Protein AF-A0A8J7CCQ6-F1 (afdb_monomer)

Mean predicted aligned error: 15.35 Å

Structure (mmCIF, N/CA/C/O backbone):
data_AF-A0A8J7CCQ6-F1
#
_entry.id   AF-A0A8J7CCQ6-F1
#
loop_
_atom_site.group_PDB
_atom_site.id
_atom_site.type_symbol
_atom_site.label_atom_id
_atom_site.label_alt_id
_atom_site.label_comp_id
_atom_site.label_asym_id
_atom_site.label_entity_id
_atom_site.label_seq_id
_atom_site.pdbx_PDB_ins_code
_atom_site.Cartn_x
_atom_site.Cartn_y
_atom_site.Cartn_z
_atom_site.occupancy
_atom_site.B_iso_or_equiv
_atom_site.auth_seq_id
_atom_site.auth_comp_id
_atom_site.auth_asym_id
_atom_site.auth_atom_id
_atom_site.pdbx_PDB_model_num
ATOM 1 N N . MET A 1 1 ? 40.800 44.921 14.393 1.00 85.38 1 MET A N 1
ATOM 2 C CA . MET A 1 1 ? 41.032 43.623 13.726 1.00 85.38 1 MET A CA 1
ATOM 3 C C . MET A 1 1 ? 42.215 43.777 12.781 1.00 85.38 1 MET A C 1
ATOM 5 O O . MET A 1 1 ? 42.209 44.718 11.996 1.00 85.38 1 MET A O 1
ATOM 9 N N . THR A 1 2 ? 43.261 42.955 12.894 1.00 93.56 2 THR A N 1
ATOM 10 C CA . THR A 1 2 ? 44.412 43.043 11.975 1.00 93.56 2 THR A CA 1
ATOM 11 C C . THR A 1 2 ? 44.046 42.435 10.612 1.00 93.56 2 THR A C 1
ATOM 13 O O . THR A 1 2 ? 43.260 41.484 10.579 1.00 93.56 2 THR A O 1
ATOM 16 N N . PRO A 1 3 ? 44.611 42.915 9.487 1.00 92.75 3 PRO A N 1
ATOM 17 C CA . PRO A 1 3 ? 44.354 42.335 8.164 1.00 92.75 3 PRO A CA 1
ATOM 18 C C . PRO A 1 3 ? 44.618 40.823 8.106 1.00 92.75 3 PRO A C 1
ATOM 20 O O . PRO A 1 3 ? 43.836 40.075 7.528 1.00 92.75 3 PRO A O 1
ATOM 23 N N . GLY A 1 4 ? 45.667 40.351 8.792 1.00 94.50 4 GLY A N 1
ATOM 24 C CA . GLY A 1 4 ? 45.970 38.921 8.893 1.00 94.50 4 GLY A CA 1
ATOM 25 C C . GLY A 1 4 ? 44.866 38.110 9.580 1.00 94.50 4 GLY A C 1
ATOM 26 O O . GLY A 1 4 ? 44.552 37.012 9.135 1.00 94.50 4 GLY A O 1
ATOM 27 N N . TRP A 1 5 ? 44.218 38.657 10.614 1.00 94.62 5 TRP A N 1
ATOM 28 C CA . TRP A 1 5 ? 43.118 37.966 11.295 1.00 94.62 5 TRP A CA 1
ATOM 29 C C . TRP A 1 5 ? 41.869 37.843 10.422 1.00 94.62 5 TRP A C 1
ATOM 31 O O . TRP A 1 5 ? 41.187 36.822 10.472 1.00 94.62 5 TRP A O 1
ATOM 41 N N . VAL A 1 6 ? 41.588 38.854 9.592 1.00 93.38 6 VAL A N 1
ATOM 42 C CA . VAL A 1 6 ? 40.484 38.809 8.618 1.00 93.38 6 VAL A CA 1
ATOM 43 C C . VAL A 1 6 ? 40.693 37.626 7.672 1.00 93.38 6 VAL A C 1
ATOM 45 O O . VAL A 1 6 ? 39.807 36.790 7.525 1.00 93.38 6 VAL A O 1
ATOM 48 N N . ILE A 1 7 ? 41.893 37.514 7.094 1.00 95.12 7 ILE A N 1
ATOM 49 C CA . ILE A 1 7 ? 42.244 36.441 6.155 1.00 95.12 7 ILE A CA 1
ATOM 50 C C . ILE A 1 7 ? 42.104 35.068 6.822 1.00 95.12 7 ILE A C 1
ATOM 52 O O . ILE A 1 7 ? 41.474 34.175 6.258 1.00 95.12 7 ILE A O 1
ATOM 56 N N . VAL A 1 8 ? 42.631 34.912 8.041 1.00 95.56 8 VAL A N 1
ATOM 57 C CA . VAL A 1 8 ? 42.499 33.666 8.813 1.00 95.56 8 VAL A CA 1
ATOM 58 C C . VAL A 1 8 ? 41.030 33.328 9.064 1.00 95.56 8 VAL A C 1
ATOM 60 O O . VAL A 1 8 ? 40.625 32.191 8.843 1.00 95.56 8 VAL A O 1
ATOM 63 N N . SER A 1 9 ? 40.218 34.307 9.464 1.00 95.00 9 SER A N 1
ATOM 64 C CA . SER A 1 9 ? 38.805 34.088 9.791 1.00 95.00 9 SER A CA 1
ATOM 65 C C . SER A 1 9 ? 37.988 33.636 8.581 1.00 95.00 9 SER A C 1
ATOM 67 O O . SER A 1 9 ? 37.096 32.814 8.745 1.00 95.00 9 SER A O 1
ATOM 69 N N . PHE A 1 10 ? 38.306 34.117 7.374 1.00 96.00 10 PHE A N 1
ATOM 70 C CA . PHE A 1 10 ? 37.608 33.718 6.149 1.00 96.00 10 PHE A CA 1
ATOM 71 C C . PHE A 1 10 ? 38.115 32.399 5.557 1.00 96.00 10 PHE A C 1
ATOM 73 O O . PHE A 1 10 ? 37.302 31.585 5.122 1.00 96.00 10 PHE A O 1
ATOM 80 N N . LEU A 1 11 ? 39.432 32.169 5.526 1.00 96.56 11 LEU A N 1
ATOM 81 C CA . LEU A 1 11 ? 40.013 31.033 4.797 1.00 96.56 11 LEU A CA 1
ATOM 82 C C . LEU A 1 11 ? 40.148 29.760 5.636 1.00 96.56 11 LEU A C 1
ATOM 84 O O . LEU A 1 11 ? 40.043 28.662 5.088 1.00 96.56 11 LEU A O 1
ATOM 88 N N . LEU A 1 12 ? 40.374 29.877 6.947 1.00 96.69 12 LEU A N 1
ATOM 89 C CA . LEU A 1 12 ? 40.661 28.715 7.789 1.00 96.69 12 LEU A CA 1
ATOM 90 C C . LEU A 1 12 ? 39.464 27.748 7.910 1.00 96.69 12 LEU A C 1
ATOM 92 O O . LEU A 1 12 ? 39.678 26.550 7.706 1.00 96.69 12 LEU A O 1
ATOM 96 N N . PRO A 1 13 ? 38.216 28.198 8.175 1.00 97.19 13 PRO A N 1
ATOM 97 C CA . PRO A 1 13 ? 37.077 27.285 8.299 1.00 97.19 13 PRO A CA 1
ATOM 98 C C . PRO A 1 13 ? 36.747 26.454 7.039 1.00 97.19 13 PRO A C 1
ATOM 100 O O . PRO A 1 13 ? 36.628 25.232 7.170 1.00 97.19 13 PRO A O 1
ATOM 103 N N . PRO A 1 14 ? 36.641 27.026 5.817 1.00 96.31 14 PRO A N 1
ATOM 104 C CA . PRO A 1 14 ? 36.354 26.226 4.624 1.00 96.31 14 PRO A CA 1
ATOM 105 C C . PRO A 1 14 ? 37.505 25.275 4.274 1.00 96.31 14 PRO A C 1
ATOM 107 O O . PRO A 1 14 ? 37.253 24.126 3.913 1.00 96.31 14 PRO A O 1
ATOM 110 N N . LEU A 1 15 ? 38.764 25.704 4.440 1.00 97.62 15 LEU A N 1
ATOM 111 C CA . LEU A 1 15 ? 39.923 24.841 4.199 1.00 97.62 15 LEU A CA 1
ATOM 112 C C . LEU A 1 15 ? 39.925 23.631 5.144 1.00 97.62 15 LEU A C 1
ATOM 114 O O . LEU A 1 15 ? 40.143 22.501 4.705 1.00 97.62 15 LEU A O 1
ATOM 118 N N . ALA A 1 16 ? 39.632 23.848 6.429 1.00 96.94 16 ALA A N 1
ATOM 119 C CA . ALA A 1 16 ? 39.533 22.771 7.408 1.00 96.94 16 ALA A CA 1
ATOM 120 C C . ALA A 1 16 ? 38.402 21.786 7.079 1.00 96.94 16 ALA A C 1
ATOM 122 O O . ALA A 1 16 ? 38.600 20.580 7.214 1.00 96.94 16 ALA A O 1
ATOM 123 N N . ALA A 1 17 ? 37.251 22.266 6.597 1.00 96.75 17 ALA A N 1
ATOM 124 C CA . ALA A 1 17 ? 36.154 21.399 6.168 1.00 96.75 17 ALA A CA 1
ATOM 125 C C . ALA A 1 17 ? 36.530 20.525 4.959 1.00 96.75 17 ALA A C 1
ATOM 127 O O . ALA A 1 17 ? 36.260 19.323 4.967 1.00 96.75 17 ALA A O 1
ATOM 128 N N . VAL A 1 18 ? 37.221 21.083 3.960 1.00 97.00 18 VAL A N 1
ATOM 129 C CA . VAL A 1 18 ? 37.699 20.329 2.784 1.00 97.00 18 VAL A CA 1
ATOM 130 C C . VAL A 1 18 ? 38.749 19.284 3.174 1.00 97.00 18 VAL A C 1
ATOM 132 O O . VAL A 1 18 ? 38.681 18.132 2.735 1.00 97.00 18 VAL A O 1
ATOM 135 N N . LEU A 1 19 ? 39.705 19.645 4.034 1.00 97.06 19 LEU A N 1
ATOM 136 C CA . LEU A 1 19 ? 40.715 18.707 4.535 1.00 97.06 19 LEU A CA 1
ATOM 137 C C . LEU A 1 19 ? 40.084 17.587 5.372 1.00 97.06 19 LEU A C 1
ATOM 139 O O . LEU A 1 19 ? 40.447 16.422 5.226 1.00 97.06 19 LEU A O 1
ATOM 143 N N . ALA A 1 20 ? 39.097 17.910 6.206 1.00 96.31 20 ALA A N 1
ATOM 144 C CA . ALA A 1 20 ? 38.361 16.929 6.993 1.00 96.31 20 ALA A CA 1
ATOM 145 C C . ALA A 1 20 ? 37.553 15.961 6.107 1.00 96.31 20 ALA A C 1
ATOM 147 O O . ALA A 1 20 ? 37.607 14.745 6.309 1.00 96.31 20 ALA A O 1
ATOM 148 N N . ALA A 1 21 ? 36.864 16.479 5.085 1.00 96.12 21 ALA A N 1
ATOM 149 C CA . ALA A 1 21 ? 36.123 15.668 4.121 1.00 96.12 21 ALA A CA 1
ATOM 150 C C . ALA A 1 21 ? 37.032 14.733 3.309 1.00 96.12 21 ALA A C 1
ATOM 152 O O . ALA A 1 21 ? 36.653 13.598 3.041 1.00 96.12 21 ALA A O 1
ATOM 153 N N . SER A 1 22 ? 38.223 15.188 2.920 1.00 95.25 22 SER A N 1
ATOM 154 C CA . SER A 1 22 ? 39.138 14.406 2.076 1.00 95.25 22 SER A CA 1
ATOM 155 C C . SER A 1 22 ? 39.975 13.397 2.864 1.00 95.25 22 SER A C 1
ATOM 157 O O . SER A 1 22 ? 40.145 12.263 2.424 1.00 95.25 22 SER A O 1
ATOM 159 N N . LEU A 1 23 ? 40.487 13.775 4.040 1.00 96.50 23 LEU A N 1
ATOM 160 C CA . LEU A 1 23 ? 41.447 12.956 4.787 1.00 96.50 23 LEU A CA 1
ATOM 161 C C . LEU A 1 23 ? 40.802 12.067 5.852 1.00 96.50 23 LEU A C 1
ATOM 163 O O . LEU A 1 23 ? 41.320 10.981 6.133 1.00 96.50 23 LEU A O 1
ATOM 167 N N . LEU A 1 24 ? 39.720 12.535 6.484 1.00 94.44 24 LEU A N 1
ATOM 168 C CA . LEU A 1 24 ? 39.110 11.848 7.624 1.00 94.44 24 LEU A CA 1
ATOM 169 C C . LEU A 1 24 ? 37.879 11.047 7.222 1.00 94.44 24 LEU A C 1
ATOM 171 O O . LEU A 1 24 ? 37.770 9.908 7.661 1.00 94.44 24 LEU A O 1
ATOM 175 N N . ARG A 1 25 ? 37.003 11.576 6.358 1.00 93.81 25 ARG A N 1
ATOM 176 C CA . ARG A 1 25 ? 35.773 10.877 5.935 1.00 93.81 25 ARG A CA 1
ATOM 177 C C . ARG A 1 25 ? 36.011 9.434 5.455 1.00 93.81 25 ARG A C 1
ATOM 179 O O . ARG A 1 25 ? 35.290 8.559 5.924 1.00 93.81 25 ARG A O 1
ATOM 186 N N . PRO A 1 26 ? 37.033 9.124 4.627 1.00 94.06 26 PRO A N 1
ATOM 187 C CA . PRO A 1 26 ? 37.271 7.748 4.177 1.00 94.06 26 PRO A CA 1
ATOM 188 C C . PRO A 1 26 ? 37.703 6.793 5.301 1.00 94.06 26 PRO A C 1
ATOM 190 O O . PRO A 1 26 ? 37.651 5.579 5.138 1.00 94.06 26 PRO A O 1
ATOM 193 N N . LYS A 1 27 ? 38.169 7.330 6.436 1.00 94.81 27 LYS A N 1
ATOM 194 C CA . LYS A 1 27 ? 38.744 6.563 7.549 1.00 94.81 27 LYS A CA 1
ATOM 195 C C . LYS A 1 27 ? 37.754 6.282 8.679 1.00 94.81 27 LYS A C 1
ATOM 197 O O . LYS A 1 27 ? 38.169 5.693 9.672 1.00 94.81 27 LYS A O 1
ATOM 202 N N . ASN A 1 28 ? 36.490 6.705 8.556 1.00 92.75 28 ASN A N 1
ATOM 203 C CA . ASN A 1 28 ? 35.452 6.535 9.583 1.00 92.75 28 ASN A CA 1
ATOM 204 C C . ASN A 1 28 ? 35.950 6.936 10.991 1.00 92.75 28 ASN A C 1
ATOM 206 O O . ASN A 1 28 ? 36.118 6.084 11.869 1.00 92.75 28 ASN A O 1
ATOM 210 N N . PRO A 1 29 ? 36.258 8.228 11.208 1.00 94.06 29 PRO A N 1
ATOM 211 C CA . PRO A 1 29 ? 36.897 8.691 12.430 1.00 94.06 29 PRO A CA 1
ATOM 212 C C . PRO A 1 29 ? 35.992 8.451 13.640 1.00 94.06 29 PRO A C 1
ATOM 214 O O . PRO A 1 29 ? 34.764 8.499 13.552 1.00 94.06 29 PRO A O 1
ATOM 217 N N . ARG A 1 30 ? 36.614 8.212 14.799 1.00 96.19 30 ARG A N 1
ATOM 218 C CA . ARG A 1 30 ? 35.872 7.969 16.039 1.00 96.19 30 ARG A CA 1
ATOM 219 C C . ARG A 1 30 ? 34.991 9.179 16.409 1.00 96.19 30 ARG A C 1
ATOM 221 O O . ARG A 1 30 ? 35.401 10.317 16.159 1.00 96.19 30 ARG A O 1
ATOM 228 N N . PRO A 1 31 ? 33.826 8.967 17.049 1.00 95.56 31 PRO A N 1
ATOM 229 C CA . PRO A 1 31 ? 32.922 10.031 17.493 1.00 95.56 31 PRO A CA 1
ATOM 230 C C . PRO A 1 31 ? 33.593 11.188 18.239 1.00 95.56 31 PRO A C 1
ATOM 232 O O . PRO A 1 31 ? 33.257 12.347 18.016 1.00 95.56 31 PRO A O 1
ATOM 235 N N . GLU A 1 32 ? 34.569 10.893 19.096 1.00 96.69 32 GLU A N 1
ATOM 236 C CA . GLU A 1 32 ? 35.291 11.891 19.887 1.00 96.69 32 GLU A CA 1
ATOM 237 C C . GLU A 1 32 ? 36.103 12.834 18.992 1.00 96.69 32 GLU A C 1
ATOM 239 O O . GLU A 1 32 ? 36.178 14.031 19.258 1.00 96.69 32 GLU A O 1
ATOM 244 N N . ILE A 1 33 ? 36.660 12.304 17.898 1.00 95.56 33 ILE A N 1
ATOM 245 C CA . ILE A 1 33 ? 37.414 13.077 16.908 1.00 95.56 33 ILE A CA 1
ATOM 246 C C . ILE A 1 33 ? 36.464 13.998 16.144 1.00 95.56 33 ILE A C 1
ATOM 248 O O . ILE A 1 33 ? 36.780 15.168 15.957 1.00 95.56 33 ILE A O 1
ATOM 252 N N . LEU A 1 34 ? 35.287 13.502 15.750 1.00 96.38 34 LEU A N 1
ATOM 253 C CA . LEU A 1 34 ? 34.269 14.307 15.066 1.00 96.38 34 LEU A CA 1
ATOM 254 C C . LEU A 1 34 ? 33.792 15.477 15.937 1.00 96.38 34 LEU A C 1
ATOM 256 O O . LEU A 1 34 ? 33.716 16.609 15.460 1.00 96.38 34 LEU A O 1
ATOM 260 N N . ILE A 1 35 ? 33.524 15.215 17.220 1.00 96.19 35 ILE A N 1
ATOM 261 C CA . ILE A 1 35 ? 33.086 16.230 18.187 1.00 96.19 35 ILE A CA 1
ATOM 262 C C . ILE A 1 35 ? 34.193 17.255 18.438 1.00 96.19 35 ILE A C 1
ATOM 264 O O . ILE A 1 35 ? 33.936 18.454 18.361 1.00 96.19 35 ILE A O 1
ATOM 268 N N . ALA A 1 36 ? 35.423 16.803 18.701 1.00 96.75 36 ALA A N 1
ATOM 269 C CA . ALA A 1 36 ? 36.554 17.695 18.942 1.00 96.75 36 ALA A CA 1
ATOM 270 C C . ALA A 1 36 ? 36.855 18.571 17.717 1.00 96.75 36 ALA A C 1
ATOM 272 O O . ALA A 1 36 ? 37.066 19.775 17.850 1.00 96.75 36 ALA A O 1
ATOM 273 N N . LEU A 1 37 ? 36.809 17.987 16.516 1.00 96.31 37 LEU A N 1
ATOM 274 C CA . LEU A 1 37 ? 37.046 18.707 15.270 1.00 96.31 37 LEU A CA 1
ATOM 275 C C . LEU A 1 37 ? 35.980 19.782 15.028 1.00 96.31 37 LEU A C 1
ATOM 277 O O . LEU A 1 37 ? 36.327 20.913 14.693 1.00 96.31 37 LEU A O 1
ATOM 281 N N . ASN A 1 38 ? 34.701 19.463 15.254 1.00 97.06 38 ASN A N 1
ATOM 282 C CA . ASN A 1 38 ? 33.618 20.437 15.100 1.00 97.06 38 ASN A CA 1
ATOM 283 C C . ASN A 1 38 ? 33.578 21.488 16.214 1.00 97.06 38 ASN A C 1
ATOM 285 O O . ASN A 1 38 ? 33.042 22.570 16.000 1.00 97.06 38 ASN A O 1
ATOM 289 N N . ALA A 1 39 ? 34.117 21.183 17.397 1.00 96.06 39 ALA A N 1
ATOM 290 C CA . ALA A 1 39 ? 34.284 22.165 18.459 1.00 96.06 39 ALA A CA 1
ATOM 291 C C . ALA A 1 39 ? 35.378 23.179 18.102 1.00 96.06 39 ALA A C 1
ATOM 293 O O . ALA A 1 39 ? 35.222 24.364 18.351 1.00 96.06 39 ALA A O 1
ATOM 294 N N . ILE A 1 40 ? 36.482 22.750 17.489 1.00 95.75 40 ILE A N 1
ATOM 295 C CA . ILE A 1 40 ? 37.559 23.673 17.104 1.00 95.75 40 ILE A CA 1
ATOM 296 C C . ILE A 1 40 ? 37.146 24.523 15.898 1.00 95.75 40 ILE A C 1
ATOM 298 O O . ILE A 1 40 ? 37.358 25.732 15.903 1.00 95.75 40 ILE A O 1
ATOM 302 N N . LEU A 1 41 ? 36.565 23.897 14.873 1.00 96.31 41 LEU A N 1
ATOM 303 C CA . LEU A 1 41 ? 36.102 24.560 13.656 1.00 96.31 41 LEU A CA 1
ATOM 304 C C . LEU A 1 41 ? 34.756 23.950 13.235 1.00 96.31 41 LEU A C 1
ATOM 306 O O . LEU A 1 41 ? 34.734 22.919 12.551 1.00 96.31 41 LEU A O 1
ATOM 310 N N . PRO A 1 42 ? 33.629 24.564 13.638 1.00 95.00 42 PRO A N 1
ATOM 311 C CA . PRO A 1 42 ? 32.303 24.163 13.189 1.00 95.00 42 PRO A CA 1
ATOM 312 C C . PRO A 1 42 ? 32.249 24.025 11.660 1.00 95.00 42 PRO A C 1
ATOM 314 O O . PRO A 1 42 ? 32.788 24.848 10.923 1.00 95.00 42 PRO A O 1
ATOM 317 N N . GLY A 1 43 ? 31.654 22.931 11.184 1.00 93.44 43 GLY A N 1
ATOM 318 C CA . GLY A 1 43 ? 31.647 22.539 9.772 1.00 93.44 43 GLY A CA 1
ATOM 319 C C . GLY A 1 43 ? 32.696 21.476 9.430 1.00 93.44 43 GLY A C 1
ATOM 320 O O . GLY A 1 43 ? 32.404 20.583 8.638 1.00 93.44 43 GLY A O 1
ATOM 321 N N . ALA A 1 44 ? 33.870 21.472 10.073 1.00 96.62 44 ALA A N 1
ATOM 322 C CA . ALA A 1 44 ? 34.908 20.476 9.789 1.00 96.62 44 ALA A CA 1
ATOM 323 C C . ALA A 1 44 ? 34.555 19.076 10.319 1.00 96.62 44 ALA A C 1
ATOM 325 O O . ALA A 1 44 ? 34.737 18.081 9.616 1.00 96.62 44 ALA A O 1
ATOM 326 N N . GLY A 1 45 ? 33.987 18.980 11.525 1.00 94.75 45 GLY A N 1
ATOM 327 C CA . GLY A 1 45 ? 33.506 17.698 12.051 1.00 94.75 45 GLY A CA 1
ATOM 328 C C . GLY A 1 45 ? 32.289 17.169 11.292 1.00 94.75 45 GLY A C 1
ATOM 329 O O . GLY A 1 45 ? 32.211 15.971 11.032 1.00 94.75 45 GLY A O 1
ATOM 330 N N . LEU A 1 46 ? 31.385 18.052 10.851 1.00 95.31 46 LEU A N 1
ATOM 331 C CA . LEU A 1 46 ? 30.253 17.675 9.991 1.00 95.31 46 LEU A CA 1
ATOM 332 C C . LEU A 1 46 ? 30.731 17.151 8.626 1.00 95.31 46 LEU A C 1
ATOM 334 O O . LEU A 1 46 ? 30.227 16.140 8.135 1.00 95.31 46 LEU A O 1
ATOM 338 N N . ALA A 1 47 ? 31.756 17.782 8.048 1.00 95.88 47 ALA A N 1
ATOM 339 C CA . ALA A 1 47 ? 32.366 17.345 6.798 1.00 95.88 47 ALA A CA 1
ATOM 340 C C . ALA A 1 47 ? 33.053 15.974 6.928 1.00 95.88 47 ALA A C 1
ATOM 342 O O . ALA A 1 47 ? 32.849 15.096 6.086 1.00 95.88 47 ALA A O 1
ATOM 343 N N . ALA A 1 48 ? 33.799 15.748 8.015 1.00 95.94 48 ALA A N 1
ATOM 344 C CA . ALA A 1 48 ? 34.385 14.441 8.323 1.00 95.94 48 ALA A CA 1
ATOM 345 C C . ALA A 1 48 ? 33.323 13.351 8.559 1.00 95.94 48 ALA A C 1
ATOM 347 O O . ALA A 1 48 ? 33.559 12.193 8.225 1.00 95.94 48 ALA A O 1
ATOM 348 N N . ALA A 1 49 ? 32.155 13.713 9.097 1.00 94.44 49 ALA A N 1
ATOM 349 C CA . ALA A 1 49 ? 31.027 12.806 9.310 1.00 94.44 49 ALA A CA 1
ATOM 350 C C . ALA A 1 49 ? 30.185 12.550 8.041 1.00 94.44 49 ALA A C 1
ATOM 352 O O . ALA A 1 49 ? 29.217 11.795 8.097 1.00 94.44 49 ALA A O 1
ATOM 353 N N . GLY A 1 50 ? 30.521 13.173 6.903 1.00 94.38 50 GLY A N 1
ATOM 354 C CA . GLY A 1 50 ? 29.808 12.986 5.637 1.00 94.38 50 GLY A CA 1
ATOM 355 C C . GLY A 1 50 ? 28.394 13.571 5.613 1.00 94.38 50 GLY A C 1
ATOM 356 O O . GLY A 1 50 ? 27.529 13.026 4.931 1.00 94.38 50 GLY A O 1
ATOM 357 N N . ARG A 1 51 ? 28.155 14.651 6.366 1.00 95.69 51 ARG A N 1
ATOM 358 C CA . ARG A 1 51 ? 26.855 15.335 6.432 1.00 95.69 51 ARG A CA 1
ATOM 359 C C . ARG A 1 51 ? 26.499 16.057 5.118 1.00 95.69 51 ARG A C 1
ATOM 361 O O . ARG A 1 51 ? 27.392 16.299 4.302 1.00 95.69 51 ARG A O 1
ATOM 368 N N . PRO A 1 52 ? 25.217 16.412 4.902 1.00 95.94 52 PRO A N 1
ATOM 369 C CA . PRO A 1 52 ? 24.792 17.186 3.737 1.00 95.94 52 PRO A CA 1
ATOM 370 C C . PRO A 1 52 ? 25.564 18.501 3.585 1.00 95.94 52 PRO A C 1
ATOM 372 O O . PRO A 1 52 ? 25.901 19.158 4.573 1.00 95.94 52 PRO A O 1
ATOM 375 N N . THR A 1 53 ? 25.795 18.926 2.340 1.00 93.94 53 THR A N 1
ATOM 376 C CA . THR A 1 53 ? 26.572 20.135 2.015 1.00 93.94 53 THR A CA 1
ATOM 377 C C . THR A 1 53 ? 26.043 21.381 2.726 1.00 93.94 53 THR A C 1
ATOM 379 O O . THR A 1 53 ? 26.836 22.191 3.200 1.00 93.94 53 THR A O 1
ATOM 382 N N . ILE A 1 54 ? 24.720 21.519 2.862 1.00 93.94 54 ILE A N 1
ATOM 383 C CA . ILE A 1 54 ? 24.104 22.675 3.524 1.00 93.94 54 ILE A CA 1
ATOM 384 C C . ILE A 1 54 ? 24.473 22.769 5.012 1.00 93.94 54 ILE A C 1
ATOM 386 O O . ILE A 1 54 ? 24.821 23.849 5.485 1.00 93.94 54 ILE A O 1
ATOM 390 N N . GLU A 1 55 ? 24.498 21.647 5.739 1.00 92.94 55 GLU A N 1
ATOM 391 C CA . GLU A 1 55 ? 24.901 21.615 7.153 1.00 92.94 55 GLU A CA 1
ATOM 392 C C . GLU A 1 55 ? 26.380 21.985 7.317 1.00 92.94 55 GLU A C 1
ATOM 394 O O . GLU A 1 55 ? 26.744 22.744 8.217 1.00 92.94 55 GLU A O 1
ATOM 399 N N . ILE A 1 56 ? 27.232 21.492 6.412 1.00 96.31 56 ILE A N 1
ATOM 400 C CA . ILE A 1 56 ? 28.662 21.817 6.397 1.00 96.31 56 ILE A CA 1
ATOM 401 C C . ILE A 1 56 ? 28.856 23.321 6.174 1.00 96.31 56 ILE A C 1
ATOM 403 O O . ILE A 1 56 ? 29.605 23.955 6.918 1.00 96.31 56 ILE A O 1
ATOM 407 N N . VAL A 1 57 ? 28.161 23.901 5.189 1.00 95.56 57 VAL A N 1
ATOM 408 C CA . VAL A 1 57 ? 28.235 25.336 4.872 1.00 95.56 57 VAL A CA 1
ATOM 409 C C . VAL A 1 57 ? 27.768 26.183 6.054 1.00 95.56 57 VAL A C 1
ATOM 411 O O . VAL A 1 57 ? 28.454 27.138 6.412 1.00 95.56 57 VAL A O 1
ATOM 414 N N . MET A 1 58 ? 26.664 25.820 6.714 1.00 96.06 58 MET A N 1
ATOM 415 C CA . MET A 1 58 ? 26.201 26.538 7.907 1.00 96.06 58 MET A CA 1
ATOM 416 C C . MET A 1 58 ? 27.225 26.487 9.046 1.00 96.06 58 MET A C 1
ATOM 418 O O . MET A 1 58 ? 27.490 27.513 9.672 1.00 96.06 58 MET A O 1
ATOM 422 N N . GLY A 1 59 ? 27.845 25.326 9.284 1.00 95.44 59 GLY A N 1
ATOM 423 C CA . GLY A 1 59 ? 28.932 25.197 10.255 1.00 95.44 59 GLY A CA 1
ATOM 424 C C . GLY A 1 59 ? 30.117 26.11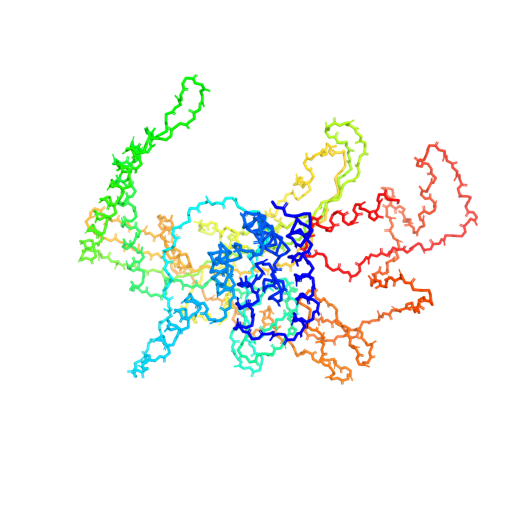1 9.922 1.00 95.44 59 GLY A C 1
ATOM 425 O O . GLY A 1 59 ? 30.583 26.851 10.788 1.00 95.44 59 GLY A O 1
ATOM 426 N N . VAL A 1 60 ? 30.549 26.129 8.657 1.00 96.62 60 VAL A N 1
ATOM 427 C CA . VAL A 1 60 ? 31.648 26.985 8.177 1.00 96.62 60 VAL A CA 1
ATOM 428 C C . VAL A 1 60 ? 31.326 28.468 8.371 1.00 96.62 60 VAL A C 1
ATOM 430 O O . VAL A 1 60 ? 32.148 29.196 8.927 1.00 96.62 60 VAL A O 1
ATOM 433 N N . VAL A 1 61 ? 30.134 28.918 7.970 1.00 96.75 61 VAL A N 1
ATOM 434 C CA . VAL A 1 61 ? 29.705 30.318 8.127 1.00 96.75 61 VAL A CA 1
ATOM 435 C C . VAL A 1 61 ? 29.649 30.706 9.604 1.00 96.75 61 VAL A C 1
ATOM 437 O O . VAL A 1 61 ? 30.151 31.766 9.979 1.00 96.75 61 VAL A O 1
ATOM 440 N N . PHE A 1 62 ? 29.111 29.834 10.461 1.00 96.69 62 PHE A N 1
ATOM 441 C CA . PHE A 1 62 ? 29.092 30.054 11.906 1.00 96.69 62 PHE A CA 1
ATOM 442 C C . PHE A 1 62 ? 30.510 30.235 12.467 1.00 96.69 62 PHE A C 1
ATOM 444 O O . PHE A 1 62 ? 30.775 31.196 13.188 1.00 96.69 62 PHE A O 1
ATOM 451 N N . ALA A 1 63 ? 31.457 29.376 12.073 1.00 95.75 63 ALA A N 1
ATOM 452 C CA . ALA A 1 63 ? 32.852 29.495 12.485 1.00 95.75 63 ALA A CA 1
ATOM 453 C C . ALA A 1 63 ? 33.498 30.814 12.018 1.00 95.75 63 ALA A C 1
ATOM 455 O O . ALA A 1 63 ? 34.192 31.460 12.806 1.00 95.75 63 ALA A O 1
ATOM 456 N N . GLN A 1 64 ? 33.252 31.226 10.768 1.00 97.12 64 GLN A N 1
ATOM 457 C CA . GLN A 1 64 ? 33.768 32.475 10.197 1.00 97.12 64 GLN A CA 1
ATOM 458 C C . GLN A 1 64 ? 33.246 33.700 10.958 1.00 97.12 64 GLN A C 1
ATOM 460 O O . GLN A 1 64 ? 34.039 34.536 11.391 1.00 97.12 64 GLN A O 1
ATOM 465 N N . VAL A 1 65 ? 31.928 33.789 11.171 1.00 96.00 65 VAL A N 1
ATOM 466 C CA . VAL A 1 65 ? 31.296 34.901 11.901 1.00 96.00 65 VAL A CA 1
ATOM 467 C C . VAL A 1 65 ? 31.851 34.992 13.320 1.00 96.00 65 VAL A C 1
ATOM 469 O O . VAL A 1 65 ? 32.253 36.069 13.760 1.00 96.00 65 VAL A O 1
ATOM 472 N N . SER A 1 66 ? 31.958 33.862 14.016 1.00 95.38 66 SER A N 1
ATOM 473 C CA . SER A 1 66 ? 32.491 33.828 15.375 1.00 95.38 66 SER A CA 1
ATOM 474 C C . SER A 1 66 ? 33.962 34.253 15.456 1.00 95.38 66 SER A C 1
ATOM 476 O O . SER A 1 66 ? 34.330 34.995 16.365 1.00 95.38 66 SER A O 1
ATOM 478 N N . LEU A 1 67 ? 34.810 33.854 14.500 1.00 95.75 67 LEU A N 1
ATOM 479 C CA . LEU A 1 67 ? 36.211 34.299 14.445 1.00 95.75 67 LEU A CA 1
ATOM 480 C C . LEU A 1 67 ? 36.339 35.796 14.123 1.00 95.75 67 LEU A C 1
ATOM 482 O O . LEU A 1 67 ? 37.206 36.474 14.683 1.00 95.75 67 LEU A O 1
ATOM 486 N N . ILE A 1 68 ? 35.457 36.335 13.278 1.00 95.38 68 ILE A N 1
ATOM 487 C CA . ILE A 1 68 ? 35.396 37.773 12.985 1.00 95.38 68 ILE A CA 1
ATOM 488 C C . ILE A 1 68 ? 35.020 38.559 14.248 1.00 95.38 68 ILE A C 1
ATOM 490 O O . ILE A 1 68 ? 35.692 39.536 14.578 1.00 95.38 68 ILE A O 1
ATOM 494 N N . LEU A 1 69 ? 34.001 38.110 14.989 1.00 94.12 69 LEU A N 1
ATOM 495 C CA . LEU A 1 69 ? 33.533 38.770 16.215 1.00 94.12 69 LEU A CA 1
ATOM 496 C C . LEU A 1 69 ? 34.574 38.758 17.341 1.00 94.12 69 LEU A C 1
ATOM 498 O O . LEU A 1 69 ? 34.675 39.721 18.096 1.00 94.12 69 LEU A O 1
ATOM 502 N N . VAL A 1 70 ? 35.387 37.704 17.424 1.00 95.19 70 VAL A N 1
ATOM 503 C CA . VAL A 1 70 ? 36.532 37.623 18.344 1.00 95.19 70 VAL A CA 1
ATOM 504 C C . VAL A 1 70 ? 37.545 38.751 18.082 1.00 95.19 70 VAL A C 1
ATOM 506 O O . VAL A 1 70 ? 38.153 39.286 19.009 1.00 95.19 70 VAL A O 1
ATOM 509 N N . GLY A 1 71 ? 37.720 39.167 16.825 1.00 90.00 71 GLY A N 1
ATOM 510 C CA . GLY A 1 71 ? 38.465 40.380 16.471 1.00 90.00 71 GLY A CA 1
ATOM 511 C C . GLY A 1 71 ? 39.995 40.307 16.602 1.00 90.00 71 GLY A C 1
ATOM 512 O O . GLY A 1 71 ? 40.671 41.299 16.295 1.00 90.00 71 GLY A O 1
ATOM 513 N N . GLY A 1 72 ? 40.558 39.163 17.008 1.00 92.44 72 GLY A N 1
ATOM 514 C CA . GLY A 1 72 ? 42.002 38.910 17.062 1.00 92.44 72 GLY A CA 1
ATOM 515 C C . GLY A 1 72 ? 42.409 37.787 18.023 1.00 92.44 72 GLY A C 1
ATOM 516 O O . GLY A 1 72 ? 41.648 37.395 18.904 1.00 92.44 72 GLY A O 1
ATOM 517 N N . ILE A 1 73 ? 43.658 37.317 17.909 1.00 92.12 73 ILE A N 1
ATOM 518 C CA . ILE A 1 73 ? 44.179 36.205 18.727 1.00 92.12 73 ILE A CA 1
ATOM 519 C C . ILE A 1 73 ? 44.183 36.500 20.234 1.00 92.12 73 ILE A C 1
ATOM 521 O O . ILE A 1 73 ? 43.995 35.591 21.036 1.00 92.12 73 ILE A O 1
ATOM 525 N N . GLN A 1 74 ? 44.336 37.767 20.637 1.00 91.38 74 GLN A N 1
ATOM 526 C CA . GLN A 1 74 ? 44.314 38.146 22.057 1.00 91.38 74 GLN A CA 1
ATOM 527 C C . GLN A 1 74 ? 42.943 37.928 22.714 1.00 91.38 74 GLN A C 1
ATOM 529 O O . GLN A 1 74 ? 42.862 37.747 23.925 1.00 91.38 74 GLN A O 1
ATOM 534 N N . ASN A 1 75 ? 41.881 37.854 21.910 1.00 93.44 75 ASN A N 1
ATOM 535 C CA . ASN A 1 75 ? 40.514 37.618 22.361 1.00 93.44 75 ASN A CA 1
ATOM 536 C C . ASN A 1 75 ? 40.026 36.206 22.020 1.00 93.44 75 ASN A C 1
ATOM 538 O O . ASN A 1 75 ? 38.832 35.942 22.119 1.00 93.44 75 ASN A O 1
ATOM 542 N N . ILE A 1 76 ? 40.909 35.285 21.611 1.00 92.12 76 ILE A N 1
ATOM 543 C CA . ILE A 1 76 ? 40.504 33.952 21.131 1.00 92.12 76 ILE A CA 1
ATOM 544 C C . ILE A 1 76 ? 39.693 33.160 22.159 1.00 92.12 76 ILE A C 1
ATOM 546 O O . ILE A 1 76 ? 38.862 32.335 21.792 1.00 92.12 76 ILE A O 1
ATOM 550 N N . TRP A 1 77 ? 39.863 33.462 23.447 1.00 93.38 77 TRP A N 1
ATOM 551 C CA . TRP A 1 77 ? 39.052 32.901 24.524 1.00 93.38 77 TRP A CA 1
ATOM 552 C C . TRP A 1 77 ? 37.547 33.190 24.351 1.00 93.38 77 TRP A C 1
ATOM 554 O O . TRP A 1 77 ? 36.723 32.367 24.746 1.00 93.38 77 TRP A O 1
ATOM 564 N N . MET A 1 78 ? 37.169 34.293 23.691 1.00 93.75 78 MET A N 1
ATOM 565 C CA . MET A 1 78 ? 35.776 34.631 23.363 1.00 93.75 78 MET A CA 1
ATOM 566 C C . MET A 1 78 ? 35.166 33.699 22.302 1.00 93.75 78 MET A C 1
ATOM 568 O O . MET A 1 78 ? 33.956 33.719 22.098 1.00 93.75 78 MET A O 1
ATOM 572 N N . TYR A 1 79 ? 35.969 32.852 21.648 1.00 94.94 79 TYR A N 1
ATOM 573 C CA . TYR A 1 79 ? 35.489 31.816 20.731 1.00 94.94 79 TYR A CA 1
ATOM 574 C C . TYR A 1 79 ? 34.913 30.593 21.463 1.00 94.94 79 TYR A C 1
ATOM 576 O O . TYR A 1 79 ? 34.173 29.810 20.869 1.00 94.94 79 TYR A O 1
ATOM 584 N N . ALA A 1 80 ? 35.196 30.435 22.762 1.00 94.69 80 ALA A N 1
ATOM 585 C CA . ALA A 1 80 ? 34.798 29.264 23.544 1.00 94.69 80 ALA A CA 1
ATOM 586 C C . ALA A 1 80 ? 33.294 28.910 23.461 1.00 94.69 80 ALA A C 1
ATOM 588 O O . ALA A 1 80 ? 32.991 27.728 23.292 1.00 94.69 80 ALA A O 1
ATOM 589 N N . PRO A 1 81 ? 32.334 29.862 23.482 1.00 95.44 81 PRO A N 1
ATOM 590 C CA . PRO A 1 81 ? 30.918 29.537 23.288 1.00 95.44 81 PRO A CA 1
ATOM 591 C C . PRO A 1 81 ? 30.638 28.886 21.929 1.00 95.44 81 PRO A C 1
ATOM 593 O O . PRO A 1 81 ? 29.860 27.940 21.843 1.00 95.44 81 PRO A O 1
ATOM 596 N N . SER A 1 82 ? 31.322 29.339 20.874 1.00 93.75 82 SER A N 1
ATOM 597 C CA . SER A 1 82 ? 31.193 28.752 19.535 1.00 93.75 82 SER A CA 1
ATOM 598 C C . SER A 1 82 ? 31.744 27.333 19.497 1.00 93.75 82 SER A C 1
ATOM 600 O O . SER A 1 82 ? 31.159 26.474 18.840 1.00 93.75 82 SER A O 1
ATOM 602 N N . MET A 1 83 ? 32.808 27.061 20.260 1.00 95.62 83 MET A N 1
ATOM 603 C CA . MET A 1 83 ? 33.350 25.709 20.386 1.00 95.62 83 MET A CA 1
ATOM 604 C C . MET A 1 83 ? 32.377 24.754 21.072 1.00 95.62 83 MET A C 1
ATOM 606 O O . MET A 1 83 ? 32.206 23.618 20.630 1.00 95.62 83 MET A O 1
ATOM 610 N N . VAL A 1 84 ? 31.702 25.216 22.128 1.00 95.94 84 VAL A N 1
ATOM 611 C CA . VAL A 1 84 ? 30.673 24.428 22.820 1.00 95.94 84 VAL A CA 1
ATOM 612 C C . VAL A 1 84 ? 29.507 24.132 21.878 1.00 95.94 84 VAL A C 1
ATOM 614 O O . VAL A 1 84 ? 29.115 22.974 21.748 1.00 95.94 84 VAL A O 1
ATOM 617 N N . VAL A 1 85 ? 29.002 25.143 21.162 1.00 95.88 85 VAL A N 1
ATOM 618 C CA . VAL A 1 85 ? 27.907 24.972 20.191 1.00 95.88 85 VAL A CA 1
ATOM 619 C C . VAL A 1 85 ? 28.305 24.006 19.074 1.00 95.88 85 VAL A C 1
ATOM 621 O O . VAL A 1 85 ? 27.565 23.065 18.793 1.00 95.88 85 VAL A O 1
ATOM 624 N N . GLY A 1 86 ? 29.492 24.172 18.483 1.00 94.94 86 GLY A N 1
ATOM 625 C CA . GLY A 1 86 ? 30.008 23.279 17.444 1.00 94.94 86 GLY A CA 1
ATOM 626 C C . GLY A 1 86 ? 30.166 21.834 17.922 1.00 94.94 86 GLY A C 1
ATOM 627 O O . GLY A 1 86 ? 29.732 20.901 17.242 1.00 94.94 86 GLY A O 1
ATOM 628 N N . GLY A 1 87 ? 30.718 21.635 19.120 1.00 95.38 87 GLY A N 1
ATOM 629 C CA . GLY A 1 87 ? 30.852 20.316 19.736 1.00 95.38 87 GLY A CA 1
ATOM 630 C C . GLY A 1 87 ? 29.499 19.653 20.009 1.00 95.38 87 GLY A C 1
ATOM 631 O O . GLY A 1 87 ? 29.304 18.492 19.651 1.00 95.38 87 GLY A O 1
ATOM 632 N N . CYS A 1 88 ? 28.538 20.391 20.574 1.00 95.69 88 CYS A N 1
ATOM 633 C CA . CYS A 1 88 ? 27.175 19.905 20.798 1.00 95.69 88 CYS A CA 1
ATOM 634 C C . CYS A 1 88 ? 26.468 19.550 19.485 1.00 95.69 88 CYS A C 1
ATOM 636 O O . CYS A 1 88 ? 25.824 18.505 19.409 1.00 95.69 88 CYS A O 1
ATOM 638 N N . TRP A 1 89 ? 26.627 20.366 18.442 1.00 96.25 89 TRP A N 1
ATOM 639 C CA . TRP A 1 89 ? 26.053 20.089 17.126 1.00 96.25 89 TRP A CA 1
ATOM 640 C C . TRP A 1 89 ? 26.585 18.767 16.560 1.00 96.25 89 TRP A C 1
ATOM 642 O O . TRP A 1 89 ? 25.804 17.886 16.210 1.00 96.25 89 TRP A O 1
ATOM 652 N N . ALA A 1 90 ? 27.904 18.552 16.569 1.00 94.44 90 ALA A N 1
ATOM 653 C CA . ALA A 1 90 ? 28.469 17.273 16.138 1.00 94.44 90 ALA A CA 1
ATOM 654 C C . ALA A 1 90 ? 28.057 16.108 17.048 1.00 94.44 90 ALA A C 1
ATOM 656 O O . ALA A 1 90 ? 27.793 15.018 16.545 1.00 94.44 90 ALA A O 1
ATOM 657 N N . LEU A 1 91 ? 27.944 16.324 18.365 1.00 94.19 91 LEU A N 1
ATOM 658 C CA . LEU A 1 91 ? 27.517 15.299 19.319 1.00 94.19 91 LEU A CA 1
ATOM 659 C C . LEU A 1 91 ? 26.166 14.694 18.924 1.00 94.19 91 LEU A C 1
ATOM 661 O O . LEU A 1 91 ? 26.040 13.471 18.984 1.00 94.19 91 LEU A O 1
ATOM 665 N N . PHE A 1 92 ? 25.205 15.502 18.460 1.00 92.94 92 PHE A N 1
ATOM 666 C CA . PHE A 1 92 ? 23.896 15.023 17.995 1.00 92.94 92 PHE A CA 1
ATOM 667 C C . PHE A 1 92 ? 23.973 14.063 16.802 1.00 92.94 92 PHE A C 1
ATOM 669 O O . PHE A 1 92 ? 23.115 13.192 16.674 1.00 92.94 92 PHE A O 1
ATOM 676 N N . HIS A 1 93 ? 25.024 14.155 15.987 1.00 90.19 93 HIS A N 1
ATOM 677 C CA . HIS A 1 93 ? 25.228 13.309 14.809 1.00 90.19 93 HIS A CA 1
ATOM 678 C C . HIS A 1 93 ? 26.127 12.093 15.063 1.00 90.19 93 HIS A C 1
ATOM 680 O O . HIS A 1 93 ? 26.418 11.339 14.137 1.00 90.19 93 HIS A O 1
ATOM 686 N N . THR A 1 94 ? 26.567 11.871 16.303 1.00 91.69 94 THR A N 1
ATOM 687 C CA . THR A 1 94 ? 27.393 10.710 16.658 1.00 91.69 94 THR A CA 1
ATOM 688 C C . THR A 1 94 ? 26.637 9.701 17.518 1.00 91.69 94 THR A C 1
ATOM 690 O O . THR A 1 94 ? 25.628 10.010 18.151 1.00 91.69 94 THR A O 1
ATOM 693 N N . SER A 1 95 ? 27.181 8.487 17.638 1.00 89.00 95 SER A N 1
ATOM 694 C CA . SER A 1 95 ? 26.678 7.463 18.566 1.00 89.00 95 SER A CA 1
ATOM 695 C C . SER A 1 95 ? 26.771 7.856 20.046 1.00 89.00 95 SER A C 1
ATOM 697 O O . SER A 1 95 ? 26.226 7.158 20.901 1.00 89.00 95 SER A O 1
ATOM 699 N N . LEU A 1 96 ? 27.491 8.936 20.370 1.00 88.75 96 LEU A N 1
ATOM 700 C CA . LEU A 1 96 ? 27.578 9.483 21.722 1.00 88.75 96 LEU A CA 1
ATOM 701 C C . LEU A 1 96 ? 26.398 10.400 22.060 1.00 88.75 96 LEU A C 1
ATOM 703 O O . LEU A 1 96 ? 26.292 10.816 23.215 1.00 88.75 96 LEU A O 1
ATOM 707 N N . SER A 1 97 ? 25.513 10.696 21.100 1.00 91.38 97 SER A N 1
ATOM 708 C CA . SER A 1 97 ? 24.384 11.584 21.343 1.00 91.38 97 SER A CA 1
ATOM 709 C C . SER A 1 97 ? 23.517 11.068 22.508 1.00 91.38 97 SER A C 1
ATOM 711 O O . SER A 1 97 ? 23.232 9.866 22.598 1.00 91.38 97 SER A O 1
ATOM 713 N N . PRO A 1 98 ? 23.069 11.951 23.422 1.00 81.81 98 PRO A N 1
ATOM 714 C CA . PRO A 1 98 ? 22.165 11.572 24.510 1.00 81.81 98 PRO A CA 1
ATOM 715 C C . PRO A 1 98 ? 20.869 10.934 23.996 1.00 81.81 98 PRO A C 1
ATOM 717 O O . PRO A 1 98 ? 20.303 10.062 24.656 1.00 81.81 98 PRO A O 1
ATOM 720 N N . LEU A 1 99 ? 20.440 11.330 22.793 1.00 79.00 99 LEU A N 1
ATOM 721 C CA . LEU A 1 99 ? 19.281 10.780 22.096 1.00 79.00 99 LEU A CA 1
ATOM 722 C C . LEU A 1 99 ? 19.543 9.348 21.612 1.00 79.00 99 LEU A C 1
ATOM 724 O O . LEU A 1 99 ? 18.745 8.461 21.905 1.00 79.0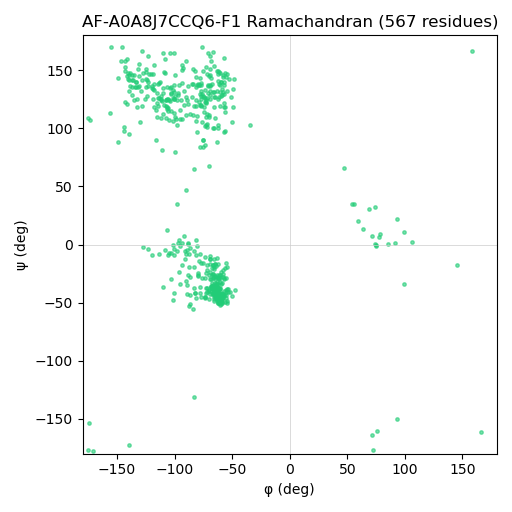0 99 LEU A O 1
ATOM 728 N N . ALA A 1 100 ? 20.688 9.078 20.974 1.00 77.38 100 ALA A N 1
ATOM 729 C CA . ALA A 1 100 ? 21.056 7.725 20.548 1.00 77.38 100 ALA A CA 1
ATOM 730 C C . ALA A 1 100 ? 21.288 6.791 21.744 1.00 77.38 100 ALA A C 1
ATOM 732 O O . ALA A 1 100 ? 20.913 5.620 21.700 1.00 77.38 100 ALA A O 1
ATOM 733 N N . ARG A 1 101 ? 21.861 7.300 22.843 1.00 78.56 101 ARG A N 1
ATOM 734 C CA . ARG A 1 101 ? 22.003 6.543 24.097 1.00 78.56 101 ARG A CA 1
ATOM 735 C C . ARG A 1 101 ? 20.656 6.251 24.749 1.00 78.56 101 ARG A C 1
ATOM 737 O O . ARG A 1 101 ? 20.450 5.129 25.200 1.00 78.56 101 ARG A O 1
ATOM 744 N N . SER A 1 102 ? 19.740 7.218 24.771 1.00 76.50 102 SER A N 1
ATOM 745 C CA . SER A 1 102 ? 18.376 7.011 25.273 1.00 76.50 102 SER A CA 1
ATOM 746 C C . SER A 1 102 ? 17.626 5.982 24.429 1.00 76.50 102 SER A C 1
ATOM 748 O O . SER A 1 102 ? 17.039 5.064 24.992 1.00 76.50 102 SER A O 1
ATOM 750 N N . ALA A 1 103 ? 17.736 6.051 23.099 1.00 72.75 103 ALA A N 1
ATOM 751 C CA . ALA A 1 103 ? 17.158 5.062 22.191 1.00 72.75 103 ALA A CA 1
ATOM 752 C C . ALA A 1 103 ? 17.732 3.652 22.425 1.00 72.75 103 ALA A C 1
ATOM 754 O O . ALA A 1 103 ? 16.973 2.695 22.553 1.00 72.75 103 ALA A O 1
ATOM 755 N N . ARG A 1 104 ? 19.058 3.517 22.587 1.00 78.50 104 ARG A N 1
ATOM 756 C CA . ARG A 1 104 ? 19.687 2.230 22.940 1.00 78.50 104 ARG A CA 1
ATOM 757 C C . ARG A 1 104 ? 19.274 1.727 24.315 1.00 78.50 104 ARG A C 1
ATOM 759 O O . ARG A 1 104 ? 19.080 0.533 24.467 1.00 78.50 104 ARG A O 1
ATOM 766 N N . LYS A 1 105 ? 19.131 2.606 25.309 1.00 81.00 105 LYS A N 1
ATOM 767 C CA . LYS A 1 105 ? 18.694 2.224 26.657 1.00 81.00 105 LYS A CA 1
ATOM 768 C C . LYS A 1 105 ? 17.238 1.762 26.664 1.00 81.00 105 LYS A C 1
ATOM 770 O O . LYS A 1 105 ? 16.924 0.819 27.377 1.00 81.00 105 LYS A O 1
ATOM 775 N N . ILE A 1 106 ? 16.371 2.389 25.868 1.00 74.00 106 ILE A N 1
ATOM 776 C CA . ILE A 1 106 ? 14.991 1.932 25.646 1.00 74.00 106 ILE A CA 1
ATOM 777 C C . ILE A 1 106 ? 15.002 0.542 25.003 1.00 74.00 106 ILE A C 1
ATOM 779 O O . ILE A 1 106 ? 14.302 -0.350 25.471 1.00 74.00 106 ILE A O 1
ATOM 783 N N . GLU A 1 107 ? 15.850 0.329 23.999 1.00 73.06 107 GLU A N 1
ATOM 784 C CA . GLU A 1 107 ? 15.984 -0.967 23.331 1.00 73.06 107 GLU A CA 1
ATOM 785 C C . GLU A 1 107 ? 16.610 -2.044 24.241 1.00 73.06 107 GLU A C 1
ATOM 787 O O . GLU A 1 107 ? 16.196 -3.199 24.233 1.00 73.06 107 GLU A O 1
ATOM 792 N N . GLU A 1 108 ? 17.566 -1.685 25.096 1.00 80.50 108 GLU A N 1
ATOM 793 C CA . GLU A 1 108 ? 18.174 -2.603 26.063 1.00 80.50 108 GLU A CA 1
ATOM 794 C C . GLU A 1 108 ? 17.219 -2.927 27.222 1.00 80.50 108 GLU A C 1
ATOM 796 O O . GLU A 1 108 ? 17.151 -4.074 27.655 1.00 80.50 108 GLU A O 1
ATOM 801 N N . LEU A 1 109 ? 16.424 -1.956 27.685 1.00 75.75 109 LEU A N 1
ATOM 802 C CA . LEU A 1 109 ? 15.324 -2.194 28.626 1.00 75.75 109 LEU A CA 1
ATOM 803 C C . LEU A 1 109 ? 14.264 -3.110 28.015 1.00 75.75 109 LEU A C 1
ATOM 805 O O . LEU A 1 109 ? 13.757 -3.984 28.708 1.00 75.75 109 LEU A O 1
ATOM 809 N N . ARG A 1 110 ? 13.988 -2.972 26.715 1.00 67.62 110 ARG A N 1
ATOM 810 C CA . ARG A 1 110 ? 13.112 -3.883 25.973 1.00 67.62 110 ARG A CA 1
ATOM 811 C C . ARG A 1 110 ? 13.668 -5.309 25.924 1.00 67.62 110 ARG A C 1
ATOM 813 O O . ARG A 1 110 ? 12.892 -6.248 26.025 1.00 67.62 110 ARG A O 1
ATOM 820 N N . ARG A 1 111 ? 14.995 -5.474 25.823 1.00 71.00 111 ARG A N 1
ATOM 821 C CA . ARG A 1 111 ? 15.668 -6.790 25.817 1.00 71.00 111 ARG A CA 1
ATOM 822 C C . ARG A 1 111 ? 15.846 -7.430 27.196 1.00 71.00 111 ARG A C 1
ATOM 824 O O . ARG A 1 111 ? 15.969 -8.644 27.270 1.00 71.00 111 ARG A O 1
ATOM 831 N N . ARG A 1 112 ? 15.932 -6.646 28.277 1.00 65.56 112 ARG A N 1
ATOM 832 C CA . ARG A 1 112 ? 16.189 -7.159 29.641 1.00 65.56 112 ARG A CA 1
ATOM 833 C C . ARG A 1 112 ? 14.938 -7.582 30.409 1.00 65.56 112 ARG A C 1
ATOM 835 O O . ARG A 1 112 ? 15.077 -8.054 31.533 1.00 65.56 112 ARG A O 1
ATOM 842 N N . ILE A 1 113 ? 13.745 -7.414 29.845 1.00 63.09 113 ILE A N 1
ATOM 843 C CA . ILE A 1 113 ? 12.520 -7.996 30.401 1.00 63.09 113 ILE A CA 1
ATOM 844 C C . ILE A 1 113 ? 12.614 -9.517 30.176 1.00 63.09 113 ILE A C 1
ATOM 846 O O . ILE A 1 113 ? 12.579 -9.933 29.019 1.00 63.09 113 ILE A O 1
ATOM 850 N N . PRO A 1 114 ? 12.799 -10.348 31.223 1.00 40.19 114 PRO A N 1
ATOM 851 C CA . PRO A 1 114 ? 12.921 -11.791 31.058 1.00 40.19 114 PRO A CA 1
ATOM 852 C C . PRO A 1 114 ? 11.567 -12.361 30.637 1.00 40.19 114 PRO A C 1
ATOM 854 O O . PRO A 1 114 ? 10.555 -12.089 31.286 1.00 40.19 114 PRO A O 1
ATOM 857 N N . GLU A 1 115 ? 11.559 -13.149 29.564 1.00 43.66 115 GLU A N 1
ATOM 858 C CA . GLU A 1 115 ? 10.413 -13.949 29.136 1.00 43.66 115 GLU A CA 1
ATOM 859 C C . GLU A 1 115 ? 10.075 -14.966 30.234 1.00 43.66 115 GLU A C 1
ATOM 861 O O . GLU A 1 115 ? 10.739 -15.988 30.391 1.00 43.66 115 GLU A O 1
ATOM 866 N N . SER A 1 116 ? 9.059 -14.659 31.043 1.00 35.47 116 SER A N 1
ATOM 867 C CA . SER A 1 116 ? 8.402 -15.650 31.889 1.00 35.47 116 SER A CA 1
ATOM 868 C C . SER A 1 116 ? 7.386 -16.415 31.049 1.00 35.47 116 SER A C 1
ATOM 870 O O . SER A 1 116 ? 6.488 -15.793 30.472 1.00 35.47 116 SER A O 1
ATOM 872 N N . ASP A 1 117 ? 7.527 -17.740 31.025 1.00 36.38 117 ASP A N 1
ATOM 873 C CA . ASP A 1 117 ? 6.631 -18.715 30.401 1.00 36.38 117 ASP A CA 1
ATOM 874 C C . ASP A 1 117 ? 5.152 -18.308 30.466 1.00 36.38 117 ASP A C 1
ATOM 876 O O . ASP A 1 117 ? 4.475 -18.449 31.484 1.00 36.38 117 ASP A O 1
ATOM 880 N N . SER A 1 118 ? 4.636 -17.818 29.341 1.00 33.09 118 SER A N 1
ATOM 881 C CA . SER A 1 118 ? 3.219 -17.892 29.006 1.00 33.09 118 SER A CA 1
ATOM 882 C C . SER A 1 118 ? 3.065 -17.799 27.491 1.00 33.09 118 SER A C 1
ATOM 884 O O . SER A 1 118 ? 3.366 -16.800 26.841 1.00 33.09 118 SER A O 1
ATOM 886 N N . SER A 1 119 ? 2.614 -18.905 26.918 1.00 38.59 119 SER A N 1
ATOM 887 C CA . SER A 1 119 ? 2.125 -19.031 25.556 1.00 38.59 119 SER A CA 1
ATOM 888 C C . SER A 1 119 ? 0.957 -18.067 25.307 1.00 38.59 119 SER A C 1
ATOM 890 O O . SER A 1 119 ? -0.177 -18.392 25.646 1.00 38.59 119 SER A O 1
ATOM 892 N N . ALA A 1 120 ? 1.209 -16.893 24.732 1.00 32.91 120 ALA A N 1
ATOM 893 C CA . ALA A 1 120 ? 0.210 -16.079 24.030 1.00 32.91 120 ALA A CA 1
ATOM 894 C C . ALA A 1 120 ? 0.902 -14.885 23.360 1.00 32.91 120 ALA A C 1
ATOM 896 O O . ALA A 1 120 ? 1.334 -13.932 24.004 1.00 32.91 120 ALA A O 1
ATOM 897 N N . SER A 1 121 ? 1.001 -14.960 22.037 1.00 39.94 121 SER A N 1
ATOM 898 C CA . SER A 1 121 ? 1.576 -13.944 21.160 1.00 39.94 121 SER A CA 1
ATOM 899 C C . SER A 1 121 ? 0.824 -12.612 21.264 1.00 39.94 121 SER A C 1
ATOM 901 O O . SER A 1 121 ? -0.354 -12.534 20.913 1.00 39.94 121 SER A O 1
ATOM 903 N N . ARG A 1 122 ? 1.512 -11.535 21.673 1.00 31.42 122 ARG A N 1
ATOM 904 C CA . ARG A 1 122 ? 1.093 -10.171 21.323 1.00 31.42 122 ARG A CA 1
ATOM 905 C C . ARG A 1 122 ? 2.273 -9.240 21.042 1.00 31.42 122 ARG A C 1
ATOM 907 O O . ARG A 1 122 ? 3.155 -9.028 21.868 1.00 31.42 122 ARG A O 1
ATOM 914 N N . LYS A 1 123 ? 2.217 -8.695 19.823 1.00 36.09 123 LYS A N 1
ATOM 915 C CA . LYS A 1 123 ? 3.060 -7.672 19.189 1.00 36.09 123 LYS A CA 1
ATOM 916 C C . LYS A 1 123 ? 2.836 -6.258 19.781 1.00 36.09 123 LYS A C 1
ATOM 918 O O . LYS A 1 123 ? 1.836 -6.031 20.461 1.00 36.09 123 LYS A O 1
ATOM 923 N N . PRO A 1 124 ? 3.757 -5.306 19.513 1.00 28.20 124 PRO A N 1
ATOM 924 C CA . PRO A 1 124 ? 3.858 -4.011 20.191 1.00 28.20 124 PRO A CA 1
ATOM 925 C C . PRO A 1 124 ? 2.907 -2.930 19.644 1.00 28.20 124 PRO A C 1
ATOM 927 O O . PRO A 1 124 ? 2.619 -2.873 18.452 1.00 28.20 124 PRO A O 1
ATOM 930 N N . SER A 1 125 ? 2.487 -2.029 20.536 1.00 27.39 125 SER A N 1
ATOM 931 C CA . SER A 1 125 ? 1.648 -0.850 20.264 1.00 27.39 125 SER A CA 1
ATOM 932 C C . SER A 1 125 ? 2.486 0.357 19.793 1.00 27.39 125 SER A C 1
ATOM 934 O O . SER A 1 125 ? 3.542 0.597 20.388 1.00 27.39 125 SER A O 1
ATOM 936 N N . PRO A 1 126 ? 2.065 1.140 18.776 1.00 33.09 126 PRO A N 1
ATOM 937 C CA . PRO A 1 126 ? 2.700 2.407 18.430 1.00 33.09 126 PRO A CA 1
ATOM 938 C C . PRO A 1 126 ? 1.981 3.608 19.062 1.00 33.09 126 PRO A C 1
ATOM 940 O O . PRO A 1 126 ? 0.755 3.713 19.067 1.00 33.09 126 PRO A O 1
ATOM 943 N N . SER A 1 127 ? 2.789 4.534 19.576 1.00 26.34 127 SER A N 1
ATOM 944 C CA . SER A 1 127 ? 2.377 5.798 20.176 1.00 26.34 127 SER A CA 1
ATOM 945 C C . SER A 1 127 ? 1.817 6.782 19.151 1.00 26.34 127 SER A C 1
ATOM 947 O O . SER A 1 127 ? 2.422 7.029 18.108 1.00 26.34 127 SER A O 1
ATOM 949 N N . THR A 1 128 ? 0.721 7.423 19.531 1.00 29.47 128 THR A N 1
ATOM 950 C CA . THR A 1 128 ? 0.141 8.627 18.941 1.00 29.47 128 THR A CA 1
ATOM 951 C C . THR A 1 128 ? 1.169 9.766 18.931 1.00 29.47 128 THR A C 1
ATOM 953 O O . THR A 1 128 ? 1.561 10.250 19.991 1.00 29.47 128 THR A O 1
ATOM 956 N N . ALA A 1 129 ? 1.607 10.206 17.749 1.00 27.12 129 ALA A N 1
ATOM 957 C CA . ALA A 1 129 ? 2.406 11.418 17.580 1.00 27.12 129 ALA A CA 1
ATOM 958 C C . ALA A 1 129 ? 1.632 12.423 16.718 1.00 27.12 129 ALA A C 1
ATOM 960 O O . ALA A 1 129 ? 1.274 12.147 15.575 1.00 27.12 129 ALA A O 1
ATOM 961 N N . SER A 1 130 ? 1.352 13.570 17.332 1.00 25.50 130 SER A N 1
ATOM 962 C CA . SER A 1 130 ? 0.760 14.767 16.741 1.00 25.50 130 SER A CA 1
ATOM 963 C C . SER A 1 130 ? 1.721 15.376 15.714 1.00 25.50 130 SER A C 1
ATOM 965 O O . SER A 1 130 ? 2.882 15.624 16.036 1.00 25.50 130 SER A O 1
ATOM 967 N N . LEU A 1 131 ? 1.244 15.600 14.487 1.00 28.05 131 LEU A N 1
ATOM 968 C CA . LEU A 1 131 ? 1.975 16.267 13.410 1.00 28.05 131 LEU A CA 1
ATOM 969 C C . LEU A 1 131 ? 1.550 17.737 13.351 1.00 28.05 131 LEU A C 1
ATOM 971 O O . LEU A 1 131 ? 0.490 18.070 12.826 1.00 28.05 131 LEU A O 1
ATOM 975 N N . THR A 1 132 ? 2.398 18.620 13.870 1.00 26.28 132 THR A N 1
ATOM 976 C CA . THR A 1 132 ? 2.462 20.015 13.427 1.00 26.28 132 THR A CA 1
ATOM 977 C C . THR A 1 132 ? 3.199 20.053 12.095 1.00 26.28 132 THR A C 1
ATOM 979 O O . THR A 1 132 ? 4.352 19.633 12.014 1.00 26.28 132 THR A O 1
ATOM 982 N N . ALA A 1 133 ? 2.512 20.526 11.057 1.00 32.31 133 ALA A N 1
ATOM 983 C CA . ALA A 1 133 ? 3.064 20.732 9.730 1.00 32.31 133 ALA A CA 1
ATOM 984 C C . ALA A 1 133 ? 4.128 21.838 9.758 1.00 32.31 133 ALA A C 1
ATOM 986 O O . ALA A 1 133 ? 3.830 22.993 10.058 1.00 32.31 133 ALA A O 1
ATOM 987 N N . THR A 1 134 ? 5.357 21.474 9.414 1.00 27.59 134 THR A N 1
ATOM 988 C CA . THR A 1 134 ? 6.363 22.391 8.881 1.00 27.59 134 THR A CA 1
ATOM 989 C C . THR A 1 134 ? 6.664 21.925 7.469 1.00 27.59 134 THR A C 1
ATOM 991 O O . THR A 1 134 ? 7.105 20.794 7.265 1.00 27.59 134 THR A O 1
ATOM 994 N N . GLU A 1 135 ? 6.336 22.785 6.510 1.00 35.09 135 GLU A N 1
ATOM 995 C CA . GLU A 1 135 ? 6.735 22.678 5.114 1.00 35.09 135 GLU A CA 1
ATOM 996 C C . GLU A 1 135 ? 8.262 22.753 5.060 1.00 35.09 135 GLU A C 1
ATOM 998 O O . GLU A 1 135 ? 8.826 23.831 5.209 1.00 35.09 135 GLU A O 1
ATOM 1003 N N . ASP A 1 136 ? 8.932 21.614 4.887 1.00 30.09 136 ASP A N 1
ATOM 1004 C CA . ASP A 1 136 ? 10.305 21.613 4.399 1.00 30.09 136 ASP A CA 1
ATOM 1005 C C . ASP A 1 136 ? 10.541 20.487 3.387 1.00 30.09 136 ASP A C 1
ATOM 1007 O O . ASP A 1 136 ? 10.064 19.356 3.494 1.00 30.09 136 ASP A O 1
ATOM 1011 N N . ASN A 1 137 ? 11.239 20.906 2.345 1.00 35.59 137 ASN A N 1
ATOM 1012 C CA . ASN A 1 137 ? 11.317 20.391 0.990 1.00 35.59 137 ASN A CA 1
ATOM 1013 C C . ASN A 1 137 ? 12.316 19.221 0.852 1.00 35.59 137 ASN A C 1
ATOM 1015 O O . ASN A 1 137 ? 13.321 19.360 0.159 1.00 35.59 137 ASN A O 1
ATOM 1019 N N . ASP A 1 138 ? 12.047 18.081 1.499 1.00 32.62 138 ASP A N 1
ATOM 1020 C CA . ASP A 1 138 ? 12.773 16.816 1.276 1.00 32.62 138 ASP A CA 1
ATOM 1021 C C . ASP A 1 138 ? 11.858 15.788 0.576 1.00 32.62 138 ASP A C 1
ATOM 1023 O O . ASP A 1 138 ? 11.273 14.891 1.186 1.00 32.62 138 ASP A O 1
ATOM 1027 N N . GLU A 1 139 ? 11.732 15.914 -0.752 1.00 36.22 139 GLU A N 1
ATOM 1028 C CA . GLU A 1 139 ? 11.151 14.895 -1.641 1.00 36.22 139 GLU A CA 1
ATOM 1029 C C . GLU A 1 139 ? 12.092 13.676 -1.759 1.00 36.22 139 GLU A C 1
ATOM 1031 O O . GLU A 1 139 ? 12.619 13.350 -2.820 1.00 36.22 139 GLU A O 1
ATOM 1036 N N . THR A 1 140 ? 12.269 12.934 -0.668 1.00 33.84 140 THR A N 1
ATOM 1037 C CA . THR A 1 140 ? 12.317 11.472 -0.785 1.00 33.84 140 THR A CA 1
ATOM 1038 C C . THR A 1 140 ? 10.942 10.980 -0.389 1.00 33.84 140 THR A C 1
ATOM 1040 O O . THR A 1 140 ? 10.685 10.576 0.743 1.00 33.84 140 THR A O 1
ATOM 1043 N N . VAL A 1 141 ? 10.010 11.081 -1.340 1.00 37.84 141 VAL A N 1
ATOM 1044 C CA . VAL A 1 141 ? 8.760 10.332 -1.273 1.00 37.84 141 VAL A CA 1
ATOM 1045 C C . VAL A 1 141 ? 9.186 8.873 -1.167 1.00 37.84 141 VAL A C 1
ATOM 1047 O O . VAL A 1 141 ? 9.556 8.256 -2.159 1.00 37.84 141 VAL A O 1
ATOM 1050 N N . VAL A 1 142 ? 9.221 8.338 0.055 1.00 37.06 142 VAL A N 1
ATOM 1051 C CA . VAL A 1 142 ? 9.207 6.897 0.279 1.00 37.06 142 VAL A CA 1
ATOM 1052 C C . VAL A 1 142 ? 7.864 6.471 -0.283 1.00 37.06 142 VAL A C 1
ATOM 1054 O O . VAL A 1 142 ? 6.841 6.535 0.407 1.00 37.06 142 VAL A O 1
ATOM 1057 N N . GLU A 1 143 ? 7.857 6.172 -1.583 1.00 49.84 143 GLU A N 1
ATOM 1058 C CA . GLU A 1 143 ? 6.717 5.588 -2.258 1.00 49.84 143 GLU A CA 1
ATOM 1059 C C . GLU A 1 143 ? 6.306 4.410 -1.392 1.00 49.84 143 GLU A C 1
ATOM 1061 O O . GLU A 1 143 ? 7.099 3.546 -1.005 1.00 49.84 143 GLU A O 1
ATOM 1066 N N . THR A 1 144 ? 5.081 4.509 -0.899 1.00 49.75 144 THR A N 1
ATOM 1067 C CA . THR A 1 144 ? 4.532 3.537 0.022 1.00 49.75 144 THR A CA 1
ATOM 1068 C C . THR A 1 144 ? 4.202 2.333 -0.827 1.00 49.75 144 THR A C 1
ATOM 1070 O O . THR A 1 144 ? 3.110 2.223 -1.368 1.00 49.75 144 THR A O 1
ATOM 1073 N N . ASN A 1 145 ? 5.211 1.501 -1.055 1.00 64.44 145 ASN A N 1
ATOM 1074 C CA . ASN A 1 145 ? 5.096 0.448 -2.037 1.00 64.44 145 ASN A CA 1
ATOM 1075 C C . ASN A 1 145 ? 4.192 -0.655 -1.498 1.00 64.44 145 ASN A C 1
ATOM 1077 O O . ASN A 1 145 ? 4.294 -1.087 -0.349 1.00 64.44 145 ASN A O 1
ATOM 1081 N N . TYR A 1 146 ? 3.276 -1.064 -2.363 1.00 78.06 146 TYR A N 1
ATOM 1082 C CA . TYR A 1 146 ? 2.450 -2.246 -2.219 1.00 78.06 146 TYR A CA 1
ATOM 1083 C C . TYR A 1 146 ? 3.363 -3.472 -2.047 1.00 78.06 146 TYR A C 1
ATOM 1085 O O . TYR A 1 146 ? 4.166 -3.757 -2.936 1.00 78.06 146 TYR A O 1
ATOM 1093 N N . CYS A 1 147 ? 3.273 -4.163 -0.903 1.00 87.44 147 CYS A N 1
ATOM 1094 C CA . CYS A 1 147 ? 4.138 -5.297 -0.553 1.00 87.44 147 CYS A CA 1
ATOM 1095 C C . CYS A 1 147 ? 3.334 -6.569 -0.274 1.00 87.44 147 CYS A C 1
ATOM 1097 O O . CYS A 1 147 ? 2.263 -6.501 0.331 1.00 87.44 147 CYS A O 1
ATOM 1099 N N . VAL A 1 148 ? 3.902 -7.724 -0.619 1.00 89.19 148 VAL A N 1
ATOM 1100 C CA . VAL A 1 148 ? 3.382 -9.058 -0.288 1.00 89.19 148 VAL A CA 1
ATOM 1101 C C . VAL A 1 148 ? 4.416 -9.808 0.548 1.00 89.19 148 VAL A C 1
ATOM 1103 O O . VAL A 1 148 ? 5.605 -9.790 0.237 1.00 89.19 148 VAL A O 1
ATOM 1106 N N . GLU A 1 149 ? 3.983 -10.457 1.627 1.00 90.94 149 GLU A N 1
ATOM 1107 C CA . GLU A 1 149 ? 4.860 -11.307 2.436 1.00 90.94 149 GLU A CA 1
ATOM 1108 C C . GLU A 1 149 ? 5.188 -12.621 1.708 1.00 90.94 149 GLU A C 1
ATOM 1110 O O . GLU A 1 149 ? 4.300 -13.416 1.404 1.00 90.94 149 GLU A O 1
ATOM 1115 N N . VAL A 1 150 ? 6.477 -12.881 1.484 1.00 91.00 150 VAL A N 1
ATOM 1116 C CA . VAL A 1 150 ? 6.998 -14.124 0.897 1.00 91.00 150 VAL A CA 1
ATOM 1117 C C . VAL A 1 150 ? 7.934 -14.791 1.905 1.00 91.00 150 VAL A C 1
ATOM 1119 O O . VAL A 1 150 ? 8.735 -14.123 2.556 1.00 91.00 150 VAL A O 1
ATOM 1122 N N . LYS A 1 151 ? 7.841 -16.113 2.083 1.00 91.75 151 LYS A N 1
ATOM 1123 C CA . LYS A 1 151 ? 8.736 -16.839 3.002 1.00 91.75 151 LYS A CA 1
ATOM 1124 C C . LYS A 1 151 ? 10.126 -16.987 2.383 1.00 91.75 151 LYS A C 1
ATOM 1126 O O . LYS A 1 151 ? 10.251 -17.491 1.271 1.00 91.75 151 LYS A O 1
ATOM 1131 N N . CYS A 1 152 ? 11.159 -16.592 3.123 1.00 92.69 152 CYS A N 1
ATOM 1132 C CA . CYS A 1 152 ? 12.559 -16.805 2.763 1.00 92.69 152 CYS A CA 1
ATOM 1133 C C . CYS A 1 152 ? 12.839 -18.301 2.557 1.00 92.69 152 CYS A C 1
ATOM 1135 O O . CYS A 1 152 ? 12.518 -19.107 3.433 1.00 92.69 152 CYS A O 1
ATOM 1137 N N . SER A 1 153 ? 13.457 -18.665 1.429 1.00 91.69 153 SER A N 1
ATOM 1138 C CA . SER A 1 153 ? 13.810 -20.058 1.122 1.00 91.69 153 SER A CA 1
ATOM 1139 C C . SER A 1 153 ? 14.894 -20.621 2.046 1.00 91.69 153 SER A C 1
ATOM 1141 O O . SER A 1 153 ? 14.920 -21.826 2.262 1.00 91.69 153 SER A O 1
ATOM 1143 N N . GLU A 1 154 ? 15.745 -19.759 2.615 1.00 92.94 154 GLU A N 1
ATOM 1144 C CA . GLU A 1 154 ? 16.858 -20.166 3.484 1.00 92.94 154 GLU A CA 1
ATOM 1145 C C . GLU A 1 154 ? 16.434 -20.326 4.949 1.00 92.94 154 GLU A C 1
ATOM 1147 O O . GLU A 1 154 ? 16.706 -21.344 5.580 1.00 92.94 154 GLU A O 1
ATOM 1152 N N . CYS A 1 155 ? 15.764 -19.317 5.520 1.00 94.69 155 CYS A N 1
ATOM 1153 C CA . CYS A 1 155 ? 15.456 -19.280 6.957 1.00 94.69 155 CYS A CA 1
ATOM 1154 C C . CYS A 1 155 ? 13.962 -19.379 7.300 1.00 94.69 155 CYS A C 1
ATOM 1156 O O . CYS A 1 155 ? 13.610 -19.457 8.476 1.00 94.69 155 CYS A O 1
ATOM 1158 N N . GLY A 1 156 ? 13.070 -19.325 6.307 1.00 92.81 156 GLY A N 1
ATOM 1159 C CA . GLY A 1 156 ? 11.618 -19.350 6.509 1.00 92.81 156 GLY A CA 1
ATOM 1160 C C . GLY A 1 156 ? 10.997 -18.048 7.035 1.00 92.81 156 GLY A C 1
ATOM 1161 O O . GLY A 1 156 ? 9.775 -17.991 7.190 1.00 92.81 156 GLY A O 1
ATOM 1162 N N . ALA A 1 157 ? 11.788 -17.000 7.297 1.00 92.19 157 ALA A N 1
ATOM 1163 C CA . ALA A 1 157 ? 11.274 -15.706 7.751 1.00 92.19 157 ALA A CA 1
ATOM 1164 C C . ALA A 1 157 ? 10.348 -15.059 6.706 1.00 92.19 157 ALA A C 1
ATOM 1166 O O . ALA A 1 157 ? 10.561 -15.202 5.502 1.00 92.19 157 ALA A O 1
ATOM 1167 N N . ALA A 1 158 ? 9.335 -14.319 7.162 1.00 90.94 158 ALA A N 1
ATOM 1168 C CA . ALA A 1 158 ? 8.470 -13.537 6.282 1.00 90.94 158 ALA A CA 1
ATOM 1169 C C . ALA A 1 158 ? 9.217 -12.292 5.781 1.00 90.94 158 ALA A C 1
ATOM 1171 O O . ALA A 1 158 ? 9.629 -11.442 6.573 1.00 90.94 158 ALA A O 1
ATOM 1172 N N . VAL A 1 159 ? 9.391 -12.195 4.467 1.00 91.50 159 VAL A N 1
ATOM 1173 C CA . VAL A 1 159 ? 10.066 -11.092 3.787 1.00 91.50 159 VAL A CA 1
ATOM 1174 C C . VAL A 1 159 ? 9.006 -10.251 3.072 1.00 91.50 159 VAL A C 1
ATOM 1176 O O . VAL A 1 159 ? 8.301 -10.784 2.215 1.00 91.50 159 VAL A O 1
ATOM 1179 N N . PRO A 1 160 ? 8.849 -8.958 3.403 1.00 91.00 160 PRO A N 1
ATOM 1180 C CA . PRO A 1 160 ? 7.950 -8.078 2.672 1.00 91.00 160 PRO A CA 1
ATOM 1181 C C . PRO A 1 160 ? 8.577 -7.725 1.320 1.00 91.00 160 PRO A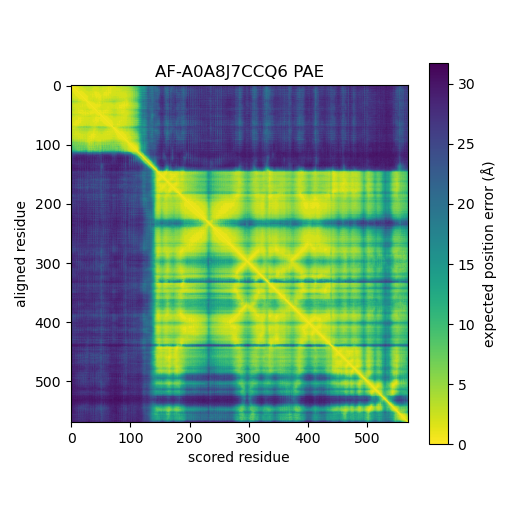 C 1
ATOM 1183 O O . PRO A 1 160 ? 9.606 -7.053 1.263 1.00 91.00 160 PRO A O 1
ATOM 1186 N N . VAL A 1 161 ? 7.953 -8.173 0.236 1.00 90.38 161 VAL A N 1
ATOM 1187 C CA . VAL A 1 161 ? 8.423 -7.947 -1.132 1.00 90.38 161 VAL A CA 1
ATOM 1188 C C . VAL A 1 161 ? 7.539 -6.899 -1.800 1.00 90.38 161 VAL A C 1
ATOM 1190 O O . VAL A 1 161 ? 6.350 -7.165 -1.995 1.00 90.38 161 VAL A O 1
ATOM 1193 N N . PRO A 1 162 ? 8.067 -5.712 -2.152 1.00 88.38 162 PRO A N 1
ATOM 1194 C CA . PRO A 1 162 ? 7.345 -4.771 -2.997 1.00 88.38 162 PRO A CA 1
ATOM 1195 C C . PRO A 1 162 ? 6.983 -5.435 -4.325 1.00 88.38 162 PRO A C 1
ATOM 1197 O O . PRO A 1 162 ? 7.843 -6.025 -4.968 1.00 88.38 162 PRO A O 1
ATOM 1200 N N . VAL A 1 163 ? 5.730 -5.337 -4.761 1.00 83.81 163 VAL A N 1
ATOM 1201 C CA . VAL A 1 163 ? 5.239 -6.141 -5.897 1.00 83.81 163 VAL A CA 1
ATOM 1202 C C . VAL A 1 163 ? 5.836 -5.734 -7.242 1.00 83.81 163 VAL A C 1
ATOM 1204 O O . VAL A 1 163 ? 5.710 -6.460 -8.211 1.00 83.81 163 VAL A O 1
ATOM 1207 N N . LEU A 1 164 ? 6.505 -4.589 -7.327 1.00 83.88 164 LEU A N 1
ATOM 1208 C CA . LEU A 1 164 ? 7.236 -4.202 -8.534 1.00 83.88 164 LEU A CA 1
ATOM 1209 C C . LEU A 1 164 ? 8.724 -4.573 -8.488 1.00 83.88 164 LEU A C 1
ATOM 1211 O O . LEU A 1 164 ? 9.429 -4.274 -9.451 1.00 83.88 164 LEU A O 1
ATOM 1215 N N . HIS A 1 165 ? 9.204 -5.159 -7.387 1.00 88.50 165 HIS A N 1
ATOM 1216 C CA . HIS A 1 165 ? 10.599 -5.556 -7.233 1.00 88.50 165 HIS A CA 1
ATOM 1217 C C . HIS A 1 165 ? 10.812 -7.003 -7.683 1.00 88.50 165 HIS A C 1
ATOM 1219 O O . HIS A 1 165 ? 10.142 -7.929 -7.232 1.00 88.50 165 HIS A O 1
ATOM 1225 N N . HIS A 1 166 ? 11.841 -7.198 -8.496 1.00 90.31 166 HIS A N 1
ATOM 1226 C CA . HIS A 1 166 ? 12.310 -8.490 -8.982 1.00 90.31 166 HIS A CA 1
ATOM 1227 C C . HIS A 1 166 ? 13.379 -9.123 -8.085 1.00 90.31 166 HIS A C 1
ATOM 1229 O O . HIS A 1 166 ? 13.767 -10.267 -8.316 1.00 90.31 166 HIS A O 1
ATOM 1235 N N . MET A 1 167 ? 13.846 -8.418 -7.050 1.00 93.25 167 MET A N 1
ATOM 1236 C CA . MET A 1 167 ? 14.763 -8.960 -6.044 1.00 93.25 167 MET A CA 1
ATOM 1237 C C . MET A 1 167 ? 14.376 -8.485 -4.642 1.00 93.25 167 MET A C 1
ATOM 1239 O O . MET A 1 167 ? 13.868 -7.376 -4.459 1.00 93.25 167 MET A O 1
ATOM 1243 N N . ALA A 1 168 ? 14.616 -9.326 -3.639 1.00 93.88 168 ALA A N 1
ATOM 1244 C CA . ALA A 1 168 ? 14.311 -9.031 -2.246 1.00 93.88 168 ALA A CA 1
ATOM 1245 C C . ALA A 1 168 ? 15.446 -9.471 -1.321 1.00 93.88 168 ALA A C 1
ATOM 1247 O O . ALA A 1 168 ? 16.035 -10.532 -1.510 1.00 93.88 168 ALA A O 1
ATOM 1248 N N . HIS A 1 169 ? 15.704 -8.661 -0.297 1.00 94.75 169 HIS A N 1
ATOM 1249 C CA . HIS A 1 169 ? 16.687 -8.949 0.741 1.00 94.75 169 HIS A CA 1
ATOM 1250 C C . HIS A 1 169 ? 15.986 -9.450 2.007 1.00 94.75 169 HIS A C 1
ATOM 1252 O O . HIS A 1 169 ? 15.096 -8.781 2.546 1.00 94.75 169 HIS A O 1
ATOM 1258 N N . CYS A 1 170 ? 16.392 -10.610 2.519 1.00 94.44 170 CYS A N 1
ATOM 1259 C CA . CYS A 1 170 ? 15.904 -11.115 3.793 1.00 94.44 170 CYS A CA 1
ATOM 1260 C C . CYS A 1 170 ? 16.660 -10.453 4.950 1.00 94.44 170 CYS A C 1
ATOM 1262 O O . CYS A 1 170 ? 17.782 -10.829 5.270 1.00 94.44 170 CYS A O 1
ATOM 1264 N N . SER A 1 171 ? 16.018 -9.530 5.665 1.00 94.88 171 SER A N 1
ATOM 1265 C CA . SER A 1 171 ? 16.632 -8.847 6.816 1.00 94.88 171 SER A CA 1
ATOM 1266 C C . SER A 1 171 ? 16.943 -9.755 8.016 1.00 94.88 171 SER A C 1
ATOM 1268 O O . SER A 1 171 ? 17.636 -9.324 8.936 1.00 94.88 171 SER A O 1
ATOM 1270 N N . PHE A 1 172 ? 16.429 -10.991 8.033 1.00 95.81 172 PHE A N 1
ATOM 1271 C CA . PHE A 1 172 ? 16.660 -11.946 9.117 1.00 95.81 172 PHE A CA 1
ATOM 1272 C C . PHE A 1 172 ? 17.981 -12.711 8.954 1.00 95.81 172 PHE A C 1
ATOM 1274 O O . PHE A 1 172 ? 18.806 -12.691 9.864 1.00 95.81 172 PHE A O 1
ATOM 1281 N N . CYS A 1 173 ? 18.193 -13.378 7.812 1.00 96.31 173 CYS A N 1
ATOM 1282 C CA . CYS A 1 173 ? 19.416 -14.149 7.543 1.00 96.31 173 CYS A CA 1
ATOM 1283 C C . CYS A 1 173 ? 20.407 -13.448 6.605 1.00 96.31 173 CYS A C 1
ATOM 1285 O O . CYS A 1 173 ? 21.522 -13.933 6.445 1.00 96.31 173 CYS A O 1
ATOM 1287 N N . GLY A 1 174 ? 20.024 -12.318 6.009 1.00 95.00 174 GLY A N 1
ATOM 1288 C CA . GLY A 1 174 ? 20.862 -11.536 5.102 1.00 95.00 174 GLY A CA 1
ATOM 1289 C C . GLY A 1 174 ? 20.966 -12.094 3.682 1.00 95.00 174 GLY A C 1
ATOM 1290 O O . GLY A 1 174 ? 21.799 -11.607 2.928 1.00 95.00 174 GLY A O 1
ATOM 1291 N N . SER A 1 175 ? 20.171 -13.107 3.320 1.00 94.25 175 SER A N 1
ATOM 1292 C CA . SER A 1 175 ? 20.176 -13.679 1.969 1.00 94.25 175 SER A CA 1
ATOM 1293 C C . SER A 1 175 ? 19.409 -12.804 0.983 1.00 94.25 175 SER A C 1
ATOM 1295 O O . SER A 1 175 ? 18.353 -12.255 1.316 1.00 94.25 175 SER A O 1
ATOM 1297 N N . ASP A 1 176 ? 19.914 -12.734 -0.242 1.00 95.25 176 ASP A N 1
ATOM 1298 C CA . ASP A 1 176 ? 19.226 -12.117 -1.367 1.00 95.25 176 ASP A CA 1
ATOM 1299 C C . ASP A 1 176 ? 18.448 -13.170 -2.160 1.00 95.25 176 ASP A C 1
ATOM 1301 O O . ASP A 1 176 ? 18.802 -14.351 -2.201 1.00 95.25 176 ASP A O 1
ATOM 1305 N N . HIS A 1 177 ? 17.349 -12.747 -2.776 1.00 93.94 177 HIS A N 1
ATOM 1306 C CA . HIS A 1 177 ? 16.465 -13.622 -3.532 1.00 93.94 177 HIS A CA 1
ATOM 1307 C C . HIS A 1 177 ? 15.987 -12.950 -4.809 1.00 93.94 177 HIS A C 1
ATOM 1309 O O . HIS A 1 177 ? 15.628 -11.772 -4.798 1.00 93.94 177 HIS A O 1
ATOM 1315 N N . LEU A 1 178 ? 15.884 -13.733 -5.882 1.00 93.75 178 LEU A N 1
ATOM 1316 C CA . LEU A 1 178 ? 15.125 -13.348 -7.066 1.00 93.75 178 LEU A CA 1
ATOM 1317 C C . LEU A 1 178 ? 13.636 -13.585 -6.812 1.00 93.75 178 LEU A C 1
ATOM 1319 O O . LEU A 1 178 ? 13.256 -14.623 -6.271 1.00 93.75 178 LEU A O 1
ATOM 1323 N N . VAL A 1 179 ? 12.798 -12.646 -7.236 1.00 92.44 179 VAL A N 1
ATOM 1324 C CA . VAL A 1 179 ? 11.342 -12.671 -7.077 1.00 92.44 179 VAL A CA 1
ATOM 1325 C C . VA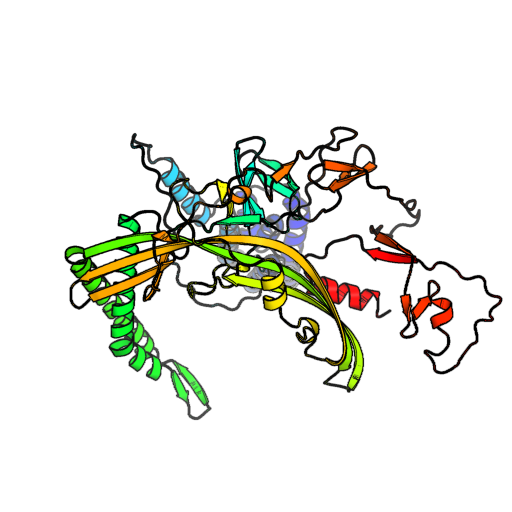L A 1 179 ? 10.691 -12.956 -8.426 1.00 92.44 179 VAL A C 1
ATOM 1327 O O . VAL A 1 179 ? 10.904 -12.237 -9.402 1.00 92.44 179 VAL A O 1
ATOM 1330 N N . VAL A 1 180 ? 9.860 -13.994 -8.479 1.00 90.50 180 VAL A N 1
ATOM 1331 C CA . VAL A 1 180 ? 9.160 -14.440 -9.699 1.00 90.50 180 VAL A CA 1
ATOM 1332 C C . VAL A 1 180 ? 7.663 -14.589 -9.444 1.00 90.50 180 VAL A C 1
ATOM 1334 O O . VAL A 1 180 ? 7.260 -14.634 -8.284 1.00 90.50 180 VAL A O 1
ATOM 1337 N N . GLY A 1 181 ? 6.855 -14.715 -10.504 1.00 86.88 181 GLY A N 1
ATOM 1338 C CA . GLY A 1 181 ? 5.397 -14.874 -10.402 1.00 86.88 181 GLY A CA 1
ATOM 1339 C C . GLY A 1 181 ? 4.622 -13.554 -10.474 1.00 86.88 181 GLY A C 1
ATOM 1340 O O . GLY A 1 181 ? 3.489 -13.480 -10.006 1.00 86.88 181 GLY A O 1
ATOM 1341 N N . HIS A 1 182 ? 5.227 -12.509 -11.045 1.00 83.38 182 HIS A N 1
ATOM 1342 C CA . HIS A 1 182 ? 4.590 -11.205 -11.279 1.00 83.38 182 HIS A CA 1
ATOM 1343 C C . HIS A 1 182 ? 3.523 -11.270 -12.383 1.00 83.38 182 HIS A C 1
ATOM 1345 O O . HIS A 1 182 ? 2.582 -10.484 -12.409 1.00 83.38 182 HIS A O 1
ATOM 1351 N N . GLU A 1 183 ? 3.684 -12.223 -13.296 1.00 81.25 183 GLU A N 1
ATOM 1352 C CA . GLU A 1 183 ? 2.791 -12.536 -14.404 1.00 81.25 183 GLU A CA 1
ATOM 1353 C C . GLU A 1 183 ? 1.519 -13.287 -13.972 1.00 81.25 183 GLU A C 1
ATOM 1355 O O . GLU A 1 183 ? 0.549 -13.356 -14.729 1.00 81.25 183 GLU A O 1
ATOM 1360 N N . GLU A 1 184 ? 1.516 -13.845 -12.761 1.00 85.81 184 GLU A N 1
ATOM 1361 C CA . GLU A 1 184 ? 0.403 -14.604 -12.199 1.00 85.81 184 GLU A CA 1
ATOM 1362 C C . GLU A 1 184 ? -0.564 -13.684 -11.431 1.00 85.81 184 GLU A C 1
ATOM 1364 O O . GLU A 1 184 ? -0.207 -12.601 -10.963 1.00 85.81 184 GLU A O 1
ATOM 1369 N N . THR A 1 185 ? -1.817 -14.120 -11.265 1.00 89.44 185 THR A N 1
ATOM 1370 C CA . THR A 1 185 ? -2.747 -13.414 -10.372 1.00 89.44 185 THR A CA 1
ATOM 1371 C C . THR A 1 185 ? -2.356 -13.675 -8.923 1.00 89.44 185 THR A C 1
ATOM 1373 O O . THR A 1 185 ? -2.325 -14.821 -8.480 1.00 89.44 185 THR A O 1
ATOM 1376 N N . LEU A 1 186 ? -2.095 -12.611 -8.168 1.00 91.00 186 LEU A N 1
ATOM 1377 C CA . LEU A 1 186 ? -1.747 -12.712 -6.754 1.00 91.00 186 LEU A CA 1
ATOM 1378 C C . LEU A 1 186 ? -2.998 -12.984 -5.912 1.00 91.00 186 LEU A C 1
ATOM 1380 O O . LEU A 1 186 ? -3.964 -12.228 -5.979 1.00 91.00 186 LEU A O 1
ATOM 1384 N N . PHE A 1 187 ? -2.969 -14.016 -5.072 1.00 92.62 187 PHE A N 1
ATOM 1385 C CA . PHE A 1 187 ? -4.048 -14.331 -4.131 1.00 92.62 187 PHE A CA 1
ATOM 1386 C C . PHE A 1 187 ? -3.641 -13.947 -2.709 1.00 92.62 187 PHE A C 1
ATOM 1388 O O . PHE A 1 187 ? -2.794 -14.588 -2.084 1.00 92.62 187 PHE A O 1
ATOM 1395 N N . VAL A 1 188 ? -4.226 -12.869 -2.195 1.00 92.81 188 VAL A N 1
ATOM 1396 C CA . VAL A 1 188 ? -3.706 -12.161 -1.020 1.00 92.81 188 VAL A CA 1
ATOM 1397 C C . VAL A 1 188 ? -4.821 -11.686 -0.094 1.00 92.81 188 VAL A C 1
ATOM 1399 O O . VAL A 1 188 ? -5.970 -11.554 -0.494 1.00 92.81 188 VAL A O 1
ATOM 1402 N N . THR A 1 189 ? -4.490 -11.412 1.161 1.00 93.31 189 THR A N 1
ATOM 1403 C CA . THR A 1 189 ? -5.410 -10.908 2.181 1.00 93.31 189 THR A CA 1
ATOM 1404 C C . THR A 1 189 ? -4.822 -9.707 2.898 1.00 93.31 189 THR A C 1
ATOM 1406 O O . THR A 1 189 ? -3.600 -9.537 2.982 1.00 93.31 189 THR A O 1
ATOM 1409 N N . LEU A 1 190 ? -5.703 -8.879 3.449 1.00 92.19 190 LEU A N 1
ATOM 1410 C CA . LEU A 1 190 ? -5.307 -7.818 4.364 1.00 92.19 190 LEU A CA 1
ATOM 1411 C C . LEU A 1 190 ? -5.052 -8.393 5.765 1.00 92.19 190 LEU A C 1
ATOM 1413 O O . LEU A 1 190 ? -5.845 -9.213 6.229 1.00 92.19 190 LEU A O 1
ATOM 1417 N N . PRO A 1 191 ? -3.982 -7.965 6.458 1.00 90.44 191 PRO A N 1
ATOM 1418 C CA . PRO A 1 191 ? -3.726 -8.392 7.823 1.00 90.44 191 PRO A CA 1
ATOM 1419 C C . PRO A 1 191 ? -4.807 -7.837 8.752 1.00 90.44 191 PRO A C 1
ATOM 1421 O O . PRO A 1 191 ? -5.109 -6.640 8.746 1.00 90.44 191 PRO A O 1
ATOM 1424 N N . GLU A 1 192 ? -5.371 -8.709 9.578 1.00 92.25 192 GLU A N 1
ATOM 1425 C CA . GLU A 1 192 ? -6.412 -8.335 10.526 1.00 92.25 192 GLU A CA 1
ATOM 1426 C C . GLU A 1 192 ? -5.836 -7.586 11.728 1.00 92.25 192 GLU A C 1
ATOM 1428 O O . GLU A 1 192 ? -4.912 -8.038 12.406 1.00 92.25 192 GLU A O 1
ATOM 1433 N N . ARG A 1 193 ? -6.441 -6.441 12.040 1.00 93.50 193 ARG A N 1
ATOM 1434 C CA . ARG A 1 193 ? -6.303 -5.778 13.340 1.00 93.50 193 ARG A CA 1
ATOM 1435 C C . ARG A 1 193 ? -7.310 -6.314 14.350 1.00 93.50 193 ARG A C 1
ATOM 1437 O O . ARG A 1 193 ? -7.020 -6.285 15.541 1.00 93.50 193 ARG A O 1
ATOM 1444 N N . VAL A 1 194 ? -8.460 -6.801 13.879 1.00 95.69 194 VAL A N 1
ATOM 1445 C CA . VAL A 1 194 ? -9.554 -7.346 14.694 1.00 95.69 194 VAL A CA 1
ATOM 1446 C C . VAL A 1 194 ? -9.735 -8.825 14.380 1.00 95.69 194 VAL A C 1
ATOM 1448 O O . VAL A 1 194 ? -10.490 -9.184 13.484 1.00 95.69 194 VAL A O 1
ATOM 1451 N N . TYR A 1 195 ? -9.023 -9.659 15.132 1.00 93.81 195 TYR A N 1
ATOM 1452 C CA . TYR A 1 195 ? -8.901 -11.101 14.888 1.00 93.81 195 TYR A CA 1
ATOM 1453 C C . TYR A 1 195 ? -9.709 -11.971 15.866 1.00 93.81 195 TYR A C 1
ATOM 1455 O O . TYR A 1 195 ? -9.805 -13.181 15.685 1.00 93.81 195 TYR A O 1
ATOM 1463 N N . ASP A 1 196 ? -10.278 -11.385 16.925 1.00 95.75 196 ASP A N 1
ATOM 1464 C CA . ASP A 1 196 ? -11.100 -12.105 17.899 1.00 95.75 196 ASP A CA 1
ATOM 1465 C C . ASP A 1 196 ? -12.242 -11.236 18.456 1.00 95.75 196 ASP A C 1
ATOM 1467 O O . ASP A 1 196 ? -12.296 -10.017 18.258 1.00 95.75 196 ASP A O 1
ATOM 1471 N N . ALA A 1 197 ? -13.163 -11.876 19.182 1.00 96.12 197 ALA A N 1
ATOM 1472 C CA . ALA A 1 197 ? -14.338 -11.227 19.758 1.00 96.12 197 ALA A CA 1
ATOM 1473 C C . ALA A 1 197 ? -14.005 -10.159 20.822 1.00 96.12 197 ALA A C 1
ATOM 1475 O O . ALA A 1 197 ? -14.764 -9.202 20.993 1.00 96.12 197 ALA A O 1
ATOM 1476 N N . ASN A 1 198 ? -12.879 -10.289 21.532 1.00 96.94 198 ASN A N 1
ATOM 1477 C CA . ASN A 1 198 ? -12.462 -9.304 22.531 1.00 96.94 198 ASN A CA 1
ATOM 1478 C C . ASN A 1 198 ? -11.955 -8.034 21.847 1.00 96.94 198 ASN A C 1
ATOM 1480 O O . ASN A 1 198 ? -12.351 -6.931 22.217 1.00 96.94 198 ASN A O 1
ATOM 1484 N N . VAL A 1 199 ? -11.119 -8.179 20.818 1.00 97.75 199 VAL A N 1
ATOM 1485 C CA . VAL A 1 199 ? -10.638 -7.047 20.022 1.00 97.75 199 VAL A CA 1
ATOM 1486 C C . VAL A 1 199 ? -11.798 -6.386 19.282 1.00 97.75 199 VAL A C 1
ATOM 1488 O O . VAL A 1 199 ? -11.869 -5.161 19.253 1.00 97.75 199 VAL A O 1
ATOM 1491 N N . LEU A 1 200 ? -12.756 -7.171 18.776 1.00 98.06 200 LEU A N 1
ATOM 1492 C CA . LEU A 1 200 ? -13.985 -6.649 18.179 1.00 98.06 200 LEU A CA 1
ATOM 1493 C C . LEU A 1 200 ? -14.739 -5.753 19.164 1.00 98.06 200 LEU A C 1
ATOM 1495 O O . LEU A 1 200 ? -15.090 -4.622 18.828 1.00 98.06 200 LEU A O 1
ATOM 1499 N N . ARG A 1 201 ? -14.947 -6.226 20.398 1.00 98.06 201 ARG A N 1
ATOM 1500 C CA . ARG A 1 201 ? -15.595 -5.444 21.457 1.00 98.06 201 ARG A CA 1
ATOM 1501 C C . ARG A 1 201 ? -14.857 -4.130 21.733 1.00 98.06 201 ARG A C 1
ATOM 1503 O O . ARG A 1 201 ? -15.511 -3.095 21.847 1.00 98.06 201 ARG A O 1
ATOM 1510 N N . GLU A 1 202 ? -13.528 -4.148 21.819 1.00 98.25 202 GLU A N 1
ATOM 1511 C CA . GLU A 1 202 ? -12.733 -2.932 22.040 1.00 98.25 202 GLU A CA 1
ATOM 1512 C C . GLU A 1 202 ? -12.841 -1.949 20.864 1.00 98.25 202 GLU A C 1
ATOM 1514 O O . GLU A 1 202 ? -13.068 -0.759 21.085 1.00 98.25 202 GLU A O 1
ATOM 1519 N N . SER A 1 203 ? -12.785 -2.431 19.618 1.00 98.06 203 SER A N 1
ATOM 1520 C CA . SER A 1 203 ? -12.985 -1.594 18.427 1.00 98.06 203 SER A CA 1
ATOM 1521 C C . SER A 1 203 ? -14.385 -0.975 18.373 1.00 98.06 203 SER A C 1
ATOM 1523 O O . SER A 1 203 ? -14.533 0.188 17.991 1.00 98.06 203 SER A O 1
ATOM 1525 N N . LEU A 1 204 ? -15.418 -1.711 18.795 1.00 98.31 204 LEU A N 1
ATOM 1526 C CA . LEU A 1 204 ? -16.776 -1.178 18.932 1.00 98.31 204 LEU A CA 1
ATOM 1527 C C . LEU A 1 204 ? -16.836 -0.085 20.009 1.00 98.31 204 LEU A C 1
ATOM 1529 O O . LEU A 1 204 ? -17.383 0.991 19.764 1.00 98.31 204 LEU A O 1
ATOM 1533 N N . LEU A 1 205 ? -16.231 -0.306 21.180 1.00 98.38 205 LEU A N 1
ATOM 1534 C CA . LEU A 1 205 ? -16.156 0.705 22.242 1.00 98.38 205 LEU A CA 1
ATOM 1535 C C . LEU A 1 205 ? -15.451 1.982 21.774 1.00 98.38 205 LEU A C 1
ATOM 1537 O O . LEU A 1 205 ? -15.934 3.085 22.046 1.00 98.38 205 LEU A O 1
ATOM 1541 N N . ASP A 1 206 ? -14.351 1.845 21.039 1.00 98.12 206 ASP A N 1
ATOM 1542 C CA . ASP A 1 206 ? -13.614 2.972 20.472 1.00 98.12 206 ASP A CA 1
ATOM 1543 C C . ASP A 1 206 ? -14.438 3.714 19.409 1.00 98.12 206 ASP A C 1
ATOM 1545 O O . ASP A 1 206 ? -14.444 4.950 19.383 1.00 98.12 206 ASP A O 1
ATOM 1549 N N . HIS A 1 207 ? -15.214 2.993 18.594 1.00 97.94 207 HIS A N 1
ATOM 1550 C CA . HIS A 1 207 ? -16.149 3.592 17.644 1.00 97.94 207 HIS A CA 1
ATOM 1551 C C . HIS A 1 207 ? -17.225 4.437 18.342 1.00 97.94 207 HIS A C 1
ATOM 1553 O O . HIS A 1 207 ? -17.420 5.608 17.994 1.00 97.94 207 HIS A O 1
ATOM 1559 N N . TYR A 1 208 ? -17.903 3.896 19.359 1.00 98.19 208 TYR A N 1
ATOM 1560 C CA . TYR A 1 208 ? -18.940 4.642 20.083 1.00 98.19 208 TYR A CA 1
ATOM 1561 C C . TYR A 1 208 ? -18.366 5.801 20.893 1.00 98.19 208 TYR A C 1
ATOM 1563 O O . TYR A 1 208 ? -18.966 6.879 20.927 1.00 98.19 208 TYR A O 1
ATOM 1571 N N . ARG A 1 209 ? -17.176 5.628 21.481 1.00 98.00 209 ARG A N 1
ATOM 1572 C CA . ARG A 1 209 ? -16.412 6.731 22.073 1.00 98.00 209 ARG A CA 1
ATOM 1573 C C . ARG A 1 209 ? -16.198 7.845 21.055 1.00 98.00 209 ARG A C 1
ATOM 1575 O O . ARG A 1 209 ? -16.447 9.006 21.371 1.00 98.00 209 ARG A O 1
ATOM 1582 N N . TYR A 1 210 ? -15.749 7.508 19.847 1.00 98.06 210 TYR A N 1
ATOM 1583 C CA . TYR A 1 210 ? -15.478 8.487 18.799 1.00 98.06 210 TYR A CA 1
ATOM 1584 C C . TYR A 1 210 ? -16.752 9.192 18.312 1.00 98.06 210 TYR A C 1
ATOM 1586 O O . TYR A 1 210 ? -16.764 10.420 18.208 1.00 98.06 210 TYR A O 1
ATOM 1594 N N . ARG A 1 211 ? -17.863 8.468 18.106 1.00 97.56 211 ARG A N 1
ATOM 1595 C CA . ARG A 1 211 ? -19.171 9.081 17.788 1.00 97.56 211 ARG A CA 1
ATOM 1596 C C . ARG A 1 211 ? -19.608 10.072 18.869 1.00 97.56 211 ARG A C 1
ATOM 1598 O O . ARG A 1 211 ? -20.059 11.175 18.546 1.00 97.56 211 ARG A O 1
ATOM 1605 N N . TYR A 1 212 ? -19.446 9.710 20.142 1.00 98.12 212 TYR A N 1
ATOM 1606 C CA . TYR A 1 212 ? -19.778 10.582 21.267 1.00 98.12 212 TYR A CA 1
ATOM 1607 C C . TYR A 1 212 ? -18.843 11.800 21.355 1.00 98.12 212 TYR A C 1
ATOM 1609 O O . TYR A 1 212 ? -19.319 12.928 21.506 1.00 98.12 212 TYR A O 1
ATOM 1617 N N . TYR A 1 213 ? -17.533 11.602 21.162 1.00 98.31 213 TYR A N 1
ATOM 1618 C CA . TYR A 1 213 ? -16.545 12.678 21.038 1.00 98.31 213 TYR A CA 1
ATOM 1619 C C . TYR A 1 213 ? -16.942 13.665 19.935 1.00 98.31 213 TYR A C 1
ATOM 1621 O O . TYR A 1 213 ? -17.022 14.859 20.203 1.00 98.31 213 TYR A O 1
ATOM 1629 N N . LEU A 1 214 ? -17.271 13.194 18.725 1.00 98.12 214 LEU A N 1
ATOM 1630 C CA . LEU A 1 214 ? -17.668 14.060 17.609 1.00 98.12 214 LEU A CA 1
ATOM 1631 C C . LEU A 1 214 ? -18.936 14.866 17.912 1.00 98.12 214 LEU A C 1
ATOM 1633 O O . LEU A 1 214 ? -19.032 16.035 17.535 1.00 98.12 214 LEU A O 1
ATOM 1637 N N . ASN A 1 215 ? -19.910 14.269 18.604 1.00 97.88 215 ASN A N 1
ATOM 1638 C CA . ASN A 1 215 ? -21.117 14.973 19.035 1.00 97.88 215 ASN A CA 1
ATOM 1639 C C . ASN A 1 215 ? -20.772 16.123 19.999 1.00 97.88 215 ASN A C 1
ATOM 1641 O O . ASN A 1 215 ? -21.166 17.270 19.775 1.00 97.88 215 ASN A O 1
ATOM 1645 N N . LEU A 1 216 ? -19.972 15.837 21.028 1.00 98.06 216 LEU A N 1
ATOM 1646 C CA . LEU A 1 216 ? -19.507 16.844 21.980 1.00 98.06 216 LEU A CA 1
ATOM 1647 C C . LEU A 1 216 ? -18.627 17.913 21.319 1.00 98.06 216 LEU A C 1
ATOM 1649 O O . LEU A 1 216 ? -18.797 19.098 21.603 1.00 98.06 216 LEU A O 1
ATOM 1653 N N . TYR A 1 217 ? -17.737 17.519 20.407 1.00 97.94 217 TYR A N 1
ATOM 1654 C CA . TYR A 1 217 ? -16.856 18.416 19.665 1.00 97.94 217 TYR A CA 1
ATOM 1655 C C . TYR A 1 217 ? -17.664 19.430 18.853 1.00 97.94 217 TYR A C 1
ATOM 1657 O O . TYR A 1 217 ? -17.432 20.633 18.965 1.00 97.94 217 TYR A O 1
ATOM 1665 N N . ARG A 1 218 ? -18.677 18.977 18.098 1.00 97.94 218 ARG A N 1
ATOM 1666 C CA . ARG A 1 218 ? -19.568 19.868 17.329 1.00 97.94 218 ARG A CA 1
ATOM 1667 C C . ARG A 1 218 ? -20.294 20.884 18.211 1.00 97.94 218 ARG A C 1
ATOM 1669 O O . ARG A 1 218 ? -20.553 21.993 17.762 1.00 97.94 218 ARG A O 1
ATOM 1676 N N . ARG A 1 219 ? -20.631 20.514 19.450 1.00 97.75 219 ARG A N 1
ATOM 1677 C CA . ARG A 1 219 ? -21.355 21.384 20.392 1.00 97.75 219 ARG A CA 1
ATOM 1678 C C . ARG A 1 219 ? -20.441 22.358 21.137 1.00 97.75 219 ARG A C 1
ATOM 1680 O O . ARG A 1 219 ? -20.861 23.479 21.396 1.00 97.75 219 ARG A O 1
ATOM 1687 N N . ALA A 1 220 ? -19.235 21.931 21.507 1.00 96.75 220 ALA A N 1
ATOM 1688 C CA . ALA A 1 220 ? -18.368 22.676 22.423 1.00 96.75 220 ALA A CA 1
ATOM 1689 C C . ALA A 1 220 ? -17.129 23.292 21.757 1.00 96.75 220 ALA A C 1
ATOM 1691 O O . ALA A 1 220 ? -16.731 24.387 22.137 1.00 96.75 220 ALA A O 1
ATOM 1692 N N . VAL A 1 221 ? -16.522 22.610 20.781 1.00 95.75 221 VAL A N 1
ATOM 1693 C CA . VAL A 1 221 ? -15.232 23.007 20.189 1.00 95.75 221 VAL A CA 1
ATOM 1694 C C . VAL A 1 221 ? -15.426 23.701 18.843 1.00 95.75 221 VAL A C 1
ATOM 1696 O O . VAL A 1 221 ? -14.892 24.786 18.637 1.00 95.75 221 VAL A O 1
ATOM 1699 N N . ALA A 1 222 ? -16.244 23.136 17.949 1.00 94.12 222 ALA A N 1
ATOM 1700 C CA . ALA A 1 222 ? -16.452 23.687 16.607 1.00 94.12 222 ALA A CA 1
ATOM 1701 C C . ALA A 1 222 ? -16.914 25.166 16.592 1.00 94.12 222 ALA A C 1
ATOM 1703 O O . ALA A 1 222 ? -16.395 25.927 15.774 1.00 94.12 222 ALA A O 1
ATOM 1704 N N . PRO A 1 223 ? -17.803 25.636 17.498 1.00 95.62 223 PRO A N 1
ATOM 1705 C CA . PRO A 1 223 ? -18.178 27.052 17.552 1.00 95.62 223 PRO A CA 1
ATOM 1706 C C . PRO A 1 223 ? -17.036 27.984 17.982 1.00 95.62 223 PRO A C 1
ATOM 1708 O O . PRO A 1 223 ? -17.037 29.151 17.601 1.00 95.62 223 PRO A O 1
ATOM 1711 N N . LEU A 1 224 ? -16.084 27.490 18.783 1.00 93.25 224 LEU A N 1
ATOM 1712 C CA . LEU A 1 224 ? -14.894 28.243 19.190 1.00 93.25 224 LEU A CA 1
ATOM 1713 C C . LEU A 1 224 ? -13.876 28.286 18.048 1.00 93.25 224 LEU A C 1
ATOM 1715 O O . LEU A 1 224 ? -13.393 29.362 17.711 1.00 93.25 224 LEU A O 1
ATOM 1719 N N . ALA A 1 225 ? -13.633 27.142 17.400 1.00 90.38 225 ALA A N 1
ATOM 1720 C CA . ALA A 1 225 ? -12.748 27.032 16.240 1.00 90.38 225 ALA A CA 1
ATOM 1721 C C . ALA A 1 225 ? -13.199 27.931 15.082 1.00 90.38 225 ALA A C 1
ATOM 1723 O O . ALA A 1 225 ? -12.391 28.656 14.513 1.00 90.38 225 ALA A O 1
ATOM 1724 N N . GLY A 1 226 ? -14.504 27.978 14.796 1.00 89.25 226 GLY A N 1
ATOM 1725 C CA . GLY A 1 226 ? -15.053 28.868 13.769 1.00 89.25 226 GLY A CA 1
ATOM 1726 C C . GLY A 1 226 ? -14.906 30.366 14.073 1.00 89.25 226 GLY A C 1
ATOM 1727 O O . GLY A 1 226 ? -15.055 31.174 13.164 1.00 89.25 226 GLY A O 1
ATOM 1728 N N . ARG A 1 227 ? -14.624 30.748 15.328 1.00 89.12 227 ARG A N 1
ATOM 1729 C CA . ARG A 1 227 ? -14.369 32.139 15.751 1.00 89.12 227 ARG A CA 1
ATOM 1730 C C . ARG A 1 227 ? -12.880 32.453 15.920 1.00 89.12 227 ARG A C 1
ATOM 1732 O O . ARG A 1 227 ? -12.545 33.610 16.144 1.00 89.12 227 ARG A O 1
ATOM 1739 N N . ALA A 1 228 ? -12.004 31.448 15.861 1.00 83.88 228 ALA A N 1
ATOM 1740 C CA . ALA A 1 228 ? -10.573 31.607 16.124 1.00 83.88 228 ALA A CA 1
ATOM 1741 C C . ALA A 1 228 ? -9.861 32.438 15.056 1.00 83.88 228 ALA A C 1
ATOM 1743 O O . ALA A 1 228 ? -8.887 33.126 15.361 1.00 83.88 228 ALA A O 1
ATOM 1744 N N . THR A 1 229 ? -10.372 32.391 13.826 1.00 81.50 229 THR A N 1
ATOM 1745 C CA . THR A 1 229 ? -9.823 33.109 12.683 1.00 81.50 229 THR A CA 1
ATOM 1746 C C . THR A 1 229 ? -10.739 34.275 12.327 1.00 81.50 229 THR A C 1
ATOM 1748 O O . THR A 1 229 ? -11.835 34.082 11.801 1.00 81.50 229 THR A O 1
ATOM 1751 N N . GLU A 1 230 ? -10.284 35.496 12.600 1.00 81.88 230 GLU A N 1
ATOM 1752 C CA . GLU A 1 230 ? -10.959 36.719 12.164 1.00 81.88 230 GLU A CA 1
ATOM 1753 C C . GLU A 1 230 ? -10.205 37.319 10.972 1.00 81.88 230 GLU A C 1
ATOM 1755 O O . GLU A 1 230 ? -8.974 37.409 10.970 1.00 81.88 230 GLU A O 1
ATOM 1760 N N . ALA A 1 231 ? -10.945 37.730 9.940 1.00 80.81 231 ALA A N 1
ATOM 1761 C CA . ALA A 1 231 ? -10.386 38.515 8.850 1.00 80.81 231 ALA A CA 1
ATOM 1762 C C . ALA A 1 231 ? -10.263 39.974 9.303 1.00 80.81 231 ALA A C 1
ATOM 1764 O O . ALA A 1 231 ? -11.249 40.606 9.688 1.00 80.81 231 ALA A O 1
ATOM 1765 N N . THR A 1 232 ? -9.055 40.522 9.248 1.00 79.56 232 THR A N 1
ATOM 1766 C CA . THR A 1 232 ? -8.821 41.945 9.486 1.00 79.56 232 THR A CA 1
ATOM 1767 C C . THR A 1 232 ? -9.460 42.784 8.373 1.00 79.56 232 THR A C 1
ATOM 1769 O O . THR A 1 232 ? -9.745 42.271 7.286 1.00 79.56 232 THR A O 1
ATOM 1772 N N . PRO A 1 233 ? -9.610 44.108 8.563 1.00 79.06 233 PRO A N 1
ATOM 1773 C CA . PRO A 1 233 ? -10.049 45.013 7.497 1.00 79.06 233 PRO A CA 1
ATOM 1774 C C . PRO A 1 233 ? -9.175 44.971 6.230 1.00 79.06 233 PRO A C 1
ATOM 1776 O O . PRO A 1 233 ? -9.627 45.372 5.164 1.00 79.06 233 PRO A O 1
ATOM 1779 N N . SER A 1 234 ? -7.933 44.482 6.334 1.00 80.94 234 SER A N 1
ATOM 1780 C CA . SER A 1 234 ? -7.019 44.273 5.205 1.00 80.94 234 SER A CA 1
ATOM 1781 C C . SER A 1 234 ? -7.153 42.897 4.538 1.00 80.94 234 SER A C 1
ATOM 1783 O O . SER A 1 234 ? -6.394 42.596 3.622 1.00 80.94 234 SER A O 1
ATOM 1785 N N . GLY A 1 235 ? -8.079 42.049 5.000 1.00 82.06 235 GLY A N 1
ATOM 1786 C CA . GLY A 1 235 ? -8.254 40.674 4.530 1.00 82.06 235 GLY A CA 1
ATOM 1787 C C . GLY A 1 235 ? -7.226 39.680 5.081 1.00 82.06 235 GLY A C 1
ATOM 1788 O O . GLY A 1 235 ? -7.218 38.528 4.655 1.00 82.06 235 GLY A O 1
ATOM 1789 N N . ALA A 1 236 ? -6.366 40.091 6.020 1.00 80.31 236 ALA A N 1
ATOM 1790 C CA . ALA A 1 236 ? -5.423 39.183 6.664 1.00 80.31 236 ALA A CA 1
ATOM 1791 C C . ALA A 1 236 ? -6.152 38.339 7.717 1.00 80.31 236 ALA A C 1
ATOM 1793 O O . ALA A 1 236 ? -6.902 38.867 8.533 1.00 80.31 236 ALA A O 1
ATOM 1794 N N . LEU A 1 237 ? -5.929 37.029 7.711 1.00 83.12 237 LEU A N 1
ATOM 1795 C CA . LEU A 1 237 ? -6.461 36.133 8.734 1.00 83.12 237 LEU A CA 1
ATOM 1796 C C . LEU A 1 237 ? -5.555 36.204 9.965 1.00 83.12 237 LEU A C 1
ATOM 1798 O O . LEU A 1 237 ? -4.367 35.900 9.873 1.00 83.12 237 LEU A O 1
ATOM 1802 N N . VAL A 1 238 ? -6.102 36.625 11.105 1.00 82.00 238 VAL A N 1
ATOM 1803 C CA . VAL A 1 238 ? -5.372 36.675 12.379 1.00 82.00 238 VAL A CA 1
ATOM 1804 C C . VAL A 1 238 ? -5.986 35.662 13.336 1.00 82.00 238 VAL A C 1
ATOM 1806 O O . VAL A 1 238 ? -7.192 35.682 13.586 1.00 82.00 238 VAL A O 1
ATOM 1809 N N . ASN A 1 239 ? -5.141 34.778 13.870 1.00 86.62 239 ASN A N 1
ATOM 1810 C CA . ASN A 1 239 ? -5.532 33.838 14.915 1.00 86.62 239 ASN A CA 1
ATOM 1811 C C . ASN A 1 239 ? -5.527 34.539 16.272 1.00 86.62 239 ASN A C 1
ATOM 1813 O O . ASN A 1 239 ? -4.605 35.295 16.590 1.00 86.62 239 ASN A O 1
ATOM 1817 N N . ARG A 1 240 ? -6.555 34.278 17.079 1.00 86.62 240 ARG A N 1
ATOM 1818 C CA . ARG A 1 240 ? -6.666 34.824 18.434 1.00 86.62 240 ARG A CA 1
ATOM 1819 C C . ARG A 1 240 ? -6.091 33.818 19.436 1.00 86.62 240 ARG A C 1
ATOM 1821 O O . ARG A 1 240 ? -6.749 32.813 19.707 1.00 86.62 240 ARG A O 1
ATOM 1828 N N . PRO A 1 241 ? -4.917 34.077 20.041 1.00 88.00 241 PRO A N 1
ATOM 1829 C CA . PRO A 1 241 ? -4.259 33.110 20.922 1.00 88.00 241 PRO A CA 1
ATOM 1830 C C . PRO A 1 241 ? -5.101 32.766 22.160 1.00 88.00 241 PRO A C 1
ATOM 1832 O O . PRO A 1 241 ? -5.028 31.642 22.658 1.00 88.00 241 PRO A O 1
ATOM 1835 N N . GLU A 1 242 ? -5.952 33.686 22.641 1.00 90.75 242 GLU A N 1
ATOM 1836 C CA . GLU A 1 242 ? -6.910 33.365 23.705 1.00 90.75 242 GLU A CA 1
ATOM 1837 C C . GLU A 1 242 ? -7.948 32.304 23.292 1.00 90.75 242 GLU A C 1
ATOM 1839 O O . GLU A 1 242 ? -8.350 31.482 24.120 1.00 90.75 242 GLU A O 1
ATOM 1844 N N . LEU A 1 243 ? -8.363 32.288 22.020 1.00 91.00 243 LEU A N 1
ATOM 1845 C CA . LEU A 1 243 ? -9.310 31.306 21.493 1.00 91.00 243 LEU A CA 1
ATOM 1846 C C . LEU A 1 243 ? -8.628 29.967 21.238 1.00 91.00 243 LEU A C 1
ATOM 1848 O O . LEU A 1 243 ? -9.229 28.943 21.541 1.00 91.00 243 LEU A O 1
ATOM 1852 N N . ASP A 1 244 ? -7.374 29.958 20.793 1.00 91.06 244 ASP A N 1
ATOM 1853 C CA . ASP A 1 244 ? -6.603 28.720 20.625 1.00 91.06 244 ASP A CA 1
ATOM 1854 C C . ASP A 1 244 ? -6.425 27.983 21.963 1.00 91.06 244 ASP A C 1
ATOM 1856 O O . ASP A 1 244 ? -6.664 26.775 22.060 1.00 91.06 244 ASP A O 1
ATOM 1860 N N . ALA A 1 245 ? -6.105 28.716 23.036 1.00 93.00 245 ALA A N 1
ATOM 1861 C CA . ALA A 1 245 ? -6.038 28.151 24.384 1.00 93.00 245 ALA A CA 1
ATOM 1862 C C . ALA A 1 245 ? -7.406 27.619 24.858 1.00 93.00 245 ALA A C 1
ATOM 1864 O O . ALA A 1 245 ? -7.487 26.541 25.458 1.00 93.00 245 ALA A O 1
ATOM 1865 N N . ALA A 1 246 ? -8.492 28.343 24.564 1.00 94.00 246 ALA A N 1
ATOM 1866 C CA . ALA A 1 246 ? -9.849 27.909 24.889 1.00 94.00 246 ALA A CA 1
ATOM 1867 C C . ALA A 1 246 ? -10.275 26.659 24.095 1.00 94.00 246 ALA A C 1
ATOM 1869 O O . ALA A 1 246 ? -10.909 25.769 24.664 1.00 94.00 246 ALA A O 1
ATOM 1870 N N . ILE A 1 247 ? -9.895 26.557 22.818 1.00 95.69 247 ILE A N 1
ATOM 1871 C CA . ILE A 1 247 ? -10.128 25.390 21.956 1.00 95.69 247 ILE A CA 1
ATOM 1872 C C . ILE A 1 247 ? -9.412 24.171 22.526 1.00 95.69 247 ILE A C 1
ATOM 1874 O O . ILE A 1 247 ? -10.060 23.149 22.747 1.00 95.69 247 ILE A O 1
ATOM 1878 N N . GLY A 1 248 ? -8.123 24.295 22.859 1.00 95.75 248 GLY A N 1
ATOM 1879 C CA . GLY A 1 248 ? -7.358 23.200 23.460 1.00 95.75 248 GLY A CA 1
ATOM 1880 C C . GLY A 1 248 ? -7.949 22.728 24.794 1.00 95.75 248 GLY A C 1
ATOM 1881 O O . GLY A 1 248 ? -8.088 21.526 25.034 1.00 95.75 248 GLY A O 1
ATOM 1882 N N . ALA A 1 249 ? -8.377 23.658 25.656 1.00 96.69 249 ALA A N 1
ATOM 1883 C CA . ALA A 1 249 ? -9.034 23.321 26.920 1.00 96.69 249 ALA A CA 1
ATOM 1884 C C . ALA A 1 249 ? -10.398 22.632 26.714 1.00 96.69 249 ALA A C 1
ATOM 1886 O O . ALA A 1 249 ? -10.711 21.649 27.400 1.00 96.69 249 ALA A O 1
ATOM 1887 N N . ALA A 1 250 ? -11.203 23.122 25.764 1.00 97.06 250 ALA A N 1
ATOM 1888 C CA . ALA A 1 250 ? -12.496 22.544 25.416 1.00 97.06 250 ALA A CA 1
ATOM 1889 C C . ALA A 1 250 ? -12.339 21.140 24.818 1.00 97.06 250 ALA A C 1
ATOM 1891 O O . ALA A 1 250 ? -13.051 20.223 25.227 1.00 97.06 250 ALA A O 1
ATOM 1892 N N . GLU A 1 251 ? -11.379 20.942 23.918 1.00 97.81 251 GLU A N 1
ATOM 1893 C CA . GLU A 1 251 ? -11.084 19.645 23.314 1.00 97.81 251 GLU A CA 1
ATOM 1894 C C . GLU A 1 251 ? -10.614 18.625 24.358 1.00 97.81 251 GLU A C 1
ATOM 1896 O O . GLU A 1 251 ? -11.144 17.513 24.413 1.00 97.81 251 GLU A O 1
ATOM 1901 N N . ALA A 1 252 ? -9.709 19.013 25.262 1.00 98.00 252 ALA A N 1
ATOM 1902 C CA . ALA A 1 252 ? -9.264 18.145 26.351 1.00 98.00 252 ALA A CA 1
ATOM 1903 C C . ALA A 1 252 ? -10.422 17.744 27.284 1.00 98.00 252 ALA A C 1
ATOM 1905 O O . ALA A 1 252 ? -10.509 16.594 27.722 1.00 98.00 252 ALA A O 1
ATOM 1906 N N . MET A 1 253 ? -11.341 18.671 27.583 1.00 98.19 253 MET A N 1
ATOM 1907 C CA . MET A 1 253 ? -12.560 18.362 28.337 1.00 98.19 253 MET A CA 1
ATOM 1908 C C . MET A 1 253 ? -13.477 17.398 27.568 1.00 98.19 253 MET A C 1
ATOM 1910 O O . MET A 1 253 ? -14.014 16.467 28.170 1.00 98.19 253 MET A O 1
ATOM 1914 N N . VAL A 1 254 ? -13.674 17.615 26.264 1.00 98.25 254 VAL A N 1
ATOM 1915 C CA . VAL A 1 254 ? -14.491 16.748 25.404 1.00 98.25 254 VAL A CA 1
ATOM 1916 C C . VAL A 1 254 ? -13.906 15.335 25.328 1.00 98.25 254 VAL A C 1
ATOM 1918 O O . VAL A 1 254 ? -14.660 14.375 25.486 1.00 98.25 254 VAL A O 1
ATOM 1921 N N . SER A 1 255 ? -12.584 15.195 25.182 1.00 97.94 255 SER A N 1
ATOM 1922 C CA . SER A 1 255 ? -11.911 13.890 25.203 1.00 97.94 255 SER A CA 1
ATOM 1923 C C . SER A 1 255 ? -12.151 13.156 26.520 1.00 97.94 255 SER A C 1
ATOM 1925 O O . SER A 1 255 ? -12.625 12.026 26.487 1.00 97.94 255 SER A O 1
ATOM 1927 N N . ARG A 1 256 ? -11.946 13.811 27.676 1.00 98.50 256 ARG A N 1
ATOM 1928 C CA . ARG A 1 256 ? -12.202 13.192 28.992 1.00 98.50 256 ARG A CA 1
ATOM 1929 C C . ARG A 1 256 ? -13.643 12.704 29.135 1.00 98.50 256 ARG A C 1
ATOM 1931 O O . ARG A 1 256 ? -13.875 11.584 29.572 1.00 98.50 256 ARG A O 1
ATOM 1938 N N . LYS A 1 257 ? -14.620 13.509 28.705 1.00 98.44 257 LYS A N 1
ATOM 1939 C CA . LYS A 1 257 ? -16.035 13.099 28.715 1.00 98.44 257 LYS A CA 1
ATOM 1940 C C . LYS A 1 257 ? -16.301 11.893 27.810 1.00 98.44 257 LYS A C 1
ATOM 1942 O O . LYS A 1 257 ? -17.169 11.084 28.132 1.00 98.44 257 LYS A O 1
ATOM 1947 N N . ALA A 1 258 ? -15.595 11.777 26.687 1.00 98.31 258 ALA A N 1
ATOM 1948 C CA . ALA A 1 258 ? -15.690 10.615 25.811 1.00 98.31 258 ALA A CA 1
ATOM 1949 C C . ALA A 1 258 ? -15.033 9.366 26.421 1.00 98.31 258 ALA A C 1
ATOM 1951 O O . ALA A 1 258 ? -15.591 8.276 26.302 1.00 98.31 258 ALA A O 1
ATOM 1952 N N . ASP A 1 259 ? -13.911 9.517 27.125 1.00 98.50 259 ASP A N 1
ATOM 1953 C CA . ASP A 1 259 ? -13.251 8.430 27.861 1.00 98.50 259 ASP A CA 1
ATOM 1954 C C . ASP A 1 259 ? -14.129 7.912 29.019 1.00 98.50 259 ASP A C 1
ATOM 1956 O O . ASP A 1 259 ? -14.298 6.700 29.193 1.00 98.50 259 ASP A O 1
ATOM 1960 N N . ASP A 1 260 ? -14.775 8.820 29.759 1.00 98.31 260 ASP A N 1
ATOM 1961 C CA . ASP A 1 260 ? -15.750 8.478 30.803 1.00 98.31 260 ASP A CA 1
ATOM 1962 C C . ASP A 1 260 ? -16.962 7.738 30.221 1.00 98.31 260 ASP A C 1
ATOM 1964 O O . ASP A 1 260 ? -17.438 6.754 30.793 1.00 98.31 260 ASP A O 1
ATOM 1968 N N . TYR A 1 261 ? -17.467 8.200 29.070 1.00 98.19 261 TYR A N 1
ATOM 1969 C CA . TYR A 1 261 ? -18.554 7.538 28.349 1.00 98.19 261 TYR A CA 1
ATOM 1970 C C . TYR A 1 261 ? -18.159 6.121 27.926 1.00 98.19 261 TYR A C 1
ATOM 1972 O O . TYR A 1 261 ? -18.891 5.177 28.221 1.00 98.19 261 TYR A O 1
ATOM 1980 N N . ARG A 1 262 ? -16.976 5.948 27.322 1.00 98.12 262 ARG A N 1
ATOM 1981 C CA . ARG A 1 262 ? -16.437 4.632 26.949 1.00 98.12 262 ARG A CA 1
ATOM 1982 C C . ARG A 1 262 ? -16.367 3.693 28.149 1.00 98.12 262 ARG A C 1
ATOM 1984 O O . ARG A 1 262 ? -16.792 2.548 28.047 1.00 98.12 262 ARG A O 1
ATOM 1991 N N . SER A 1 263 ? -15.867 4.179 29.284 1.00 98.12 263 SER A N 1
ATOM 1992 C CA . SER A 1 263 ? -15.709 3.381 30.507 1.00 98.12 263 SER A CA 1
ATOM 1993 C C . SER A 1 263 ? -17.053 2.905 31.071 1.00 98.12 263 SER A C 1
ATOM 1995 O O . SER A 1 263 ? -17.179 1.754 31.487 1.00 98.12 263 SER A O 1
ATOM 1997 N N . LYS A 1 264 ? -18.084 3.760 31.036 1.00 98.00 264 LYS A N 1
ATOM 1998 C CA . LYS A 1 264 ? -19.458 3.395 31.428 1.00 98.00 264 LYS A CA 1
ATOM 1999 C C . LYS A 1 264 ? -20.108 2.436 30.433 1.00 98.00 264 LYS A C 1
ATOM 2001 O O . LYS A 1 264 ? -20.802 1.502 30.835 1.00 98.00 264 LYS A O 1
ATOM 2006 N N . LEU A 1 265 ? -19.880 2.658 29.139 1.00 98.00 265 LEU A N 1
ATOM 2007 C CA . LEU A 1 265 ? -20.403 1.804 28.080 1.00 98.00 265 LEU A CA 1
ATOM 2008 C C . LEU A 1 265 ? -19.777 0.407 28.138 1.00 98.00 265 LEU A C 1
ATOM 2010 O O . LEU A 1 265 ? -20.494 -0.572 27.987 1.00 98.00 265 LEU A O 1
ATOM 2014 N N . ALA A 1 266 ? -18.485 0.287 28.448 1.00 97.81 266 ALA A N 1
ATOM 2015 C CA . ALA A 1 266 ? -17.780 -0.994 28.543 1.00 97.81 266 ALA A CA 1
ATOM 2016 C C . ALA A 1 266 ? -18.432 -1.996 29.512 1.00 97.81 266 ALA A C 1
ATOM 2018 O O . ALA A 1 266 ? -18.335 -3.201 29.287 1.00 97.81 266 ALA A O 1
ATOM 2019 N N . GLN A 1 267 ? -19.127 -1.518 30.548 1.00 97.44 267 GLN A N 1
ATOM 2020 C CA . GLN A 1 267 ? -19.840 -2.358 31.517 1.00 97.44 267 GLN A CA 1
ATOM 2021 C C . GLN A 1 267 ? -21.196 -2.861 31.001 1.00 97.44 267 GLN A C 1
ATOM 2023 O O . GLN A 1 267 ? -21.677 -3.891 31.458 1.00 97.44 267 GLN A O 1
ATOM 2028 N N . ASN A 1 268 ? -21.805 -2.143 30.055 1.00 96.75 268 ASN A N 1
ATOM 2029 C CA . ASN A 1 268 ? -23.188 -2.360 29.619 1.00 96.75 268 ASN A CA 1
ATOM 2030 C C . ASN A 1 268 ? -23.312 -2.723 28.132 1.00 96.75 268 ASN A C 1
ATOM 2032 O O . ASN A 1 268 ? -24.399 -3.071 27.680 1.00 96.75 268 ASN A O 1
ATOM 2036 N N . LEU A 1 269 ? -22.224 -2.634 27.363 1.00 97.62 269 LEU A N 1
ATOM 2037 C CA . LEU A 1 269 ? -22.204 -3.015 25.959 1.00 97.62 269 LEU A CA 1
ATOM 2038 C C . LEU A 1 269 ? -22.346 -4.533 25.853 1.00 97.62 269 LEU A C 1
ATOM 2040 O O . LEU A 1 269 ? -21.541 -5.285 26.409 1.00 97.62 269 LEU A O 1
ATOM 2044 N N . HIS A 1 270 ? -23.332 -4.988 25.102 1.00 97.88 270 HIS A N 1
ATOM 2045 C CA . HIS A 1 270 ? -23.517 -6.378 24.739 1.00 97.88 270 HIS A CA 1
ATOM 2046 C C . HIS A 1 270 ? -23.276 -6.529 23.238 1.00 97.88 270 HIS A C 1
ATOM 2048 O O . HIS A 1 270 ? -23.880 -5.824 22.433 1.00 97.88 270 HIS A O 1
ATOM 2054 N N . VAL A 1 271 ? -22.373 -7.438 22.879 1.00 98.00 271 VAL A N 1
ATOM 2055 C CA . VAL A 1 271 ? -22.141 -7.842 21.491 1.00 98.00 271 VAL A CA 1
ATOM 2056 C C . VAL A 1 271 ? -22.882 -9.161 21.319 1.00 98.00 271 VAL A C 1
ATOM 2058 O O . VAL A 1 271 ? -22.560 -10.128 22.009 1.00 98.00 271 VAL A O 1
ATOM 2061 N N . GLY A 1 272 ? -23.930 -9.141 20.500 1.00 96.94 272 GLY A N 1
ATOM 2062 C CA . GLY A 1 272 ? -24.809 -10.274 20.240 1.00 96.94 272 GLY A CA 1
ATOM 2063 C C . GLY A 1 272 ? -24.225 -11.200 19.179 1.00 96.94 272 GLY A C 1
ATOM 2064 O O . GLY A 1 272 ? -23.056 -11.579 19.242 1.00 96.94 272 GLY A O 1
ATOM 2065 N N . THR A 1 273 ? -25.045 -11.563 18.194 1.00 96.69 273 THR A N 1
ATOM 2066 C CA . THR A 1 273 ? -24.607 -12.380 17.059 1.00 96.69 273 THR A CA 1
ATOM 2067 C C . THR A 1 273 ? -23.479 -11.685 16.303 1.00 96.69 273 THR A C 1
ATOM 2069 O O . THR A 1 273 ? -23.566 -10.492 15.994 1.00 96.69 273 THR A O 1
ATOM 2072 N N . THR A 1 274 ? -22.434 -12.442 15.979 1.00 97.31 274 THR A N 1
ATOM 2073 C CA . THR A 1 274 ? -21.334 -11.980 15.138 1.00 97.31 274 THR A CA 1
ATOM 2074 C C . THR A 1 274 ? -21.135 -12.908 13.947 1.00 97.31 274 THR A C 1
ATOM 2076 O O . THR A 1 274 ? -21.386 -14.111 14.027 1.00 97.31 274 THR A O 1
ATOM 2079 N N . LEU A 1 275 ? -20.689 -12.340 12.830 1.00 97.12 275 LEU A N 1
ATOM 2080 C CA . LEU A 1 275 ? -20.300 -13.075 11.631 1.00 97.12 275 LEU A CA 1
ATOM 2081 C C . LEU A 1 275 ? -18.952 -12.542 11.153 1.00 97.12 275 LEU A C 1
ATOM 2083 O O . LEU A 1 275 ? -18.852 -11.362 10.819 1.00 97.12 275 LEU A O 1
ATOM 2087 N N . HIS A 1 276 ? -17.940 -13.408 11.122 1.00 97.38 276 HIS A N 1
ATOM 2088 C CA . HIS A 1 276 ? -16.616 -13.107 10.581 1.00 97.38 276 HIS A CA 1
ATOM 2089 C C . HIS A 1 276 ? -16.455 -13.784 9.223 1.00 97.38 276 HIS A C 1
ATOM 2091 O O . HIS A 1 276 ? -16.649 -14.996 9.117 1.00 97.38 276 HIS A O 1
ATOM 2097 N N . PHE A 1 277 ? -16.140 -13.013 8.189 1.00 97.12 277 PHE A N 1
ATOM 2098 C CA . PHE A 1 277 ? -16.047 -13.522 6.824 1.00 97.12 277 PHE A CA 1
ATOM 2099 C C . PHE A 1 277 ? -15.131 -12.650 5.963 1.00 97.12 277 PHE A C 1
ATOM 2101 O O . PHE A 1 277 ? -14.726 -11.555 6.354 1.00 97.12 277 PHE A O 1
ATOM 2108 N N . LEU A 1 278 ? -14.817 -13.141 4.768 1.00 97.12 278 LEU A N 1
ATOM 2109 C CA . LEU A 1 278 ? -14.015 -12.433 3.777 1.00 97.12 278 LEU A CA 1
ATOM 2110 C C . LEU A 1 278 ? -14.870 -11.961 2.604 1.00 97.12 278 LEU A C 1
ATOM 2112 O O . LEU A 1 278 ? -15.782 -12.659 2.165 1.00 97.12 278 LEU A O 1
ATOM 2116 N N . THR A 1 279 ? -14.499 -10.827 2.022 1.00 96.75 279 THR A N 1
ATOM 2117 C CA . THR A 1 279 ? -15.041 -10.373 0.737 1.00 96.75 279 THR A CA 1
ATOM 2118 C C . THR A 1 279 ? -13.905 -10.259 -0.278 1.00 96.75 279 THR A C 1
ATOM 2120 O O . THR A 1 279 ? -12.929 -9.557 0.005 1.00 96.75 279 THR A O 1
ATOM 2123 N N . PRO A 1 280 ? -13.996 -10.921 -1.445 1.00 96.50 280 PRO A N 1
ATOM 2124 C CA . PRO A 1 280 ? -12.998 -10.799 -2.493 1.00 96.50 280 PRO A CA 1
ATOM 2125 C C . PRO A 1 280 ? -13.152 -9.488 -3.271 1.00 96.50 280 PRO A C 1
ATOM 2127 O O . PRO A 1 280 ? -14.250 -9.076 -3.649 1.00 96.50 280 PRO A O 1
ATOM 2130 N N . TYR A 1 281 ? -12.017 -8.869 -3.575 1.00 95.31 281 TYR A N 1
ATOM 2131 C CA . TYR A 1 281 ? -11.903 -7.736 -4.483 1.00 95.31 281 TYR A CA 1
ATOM 2132 C C . TYR A 1 281 ? -10.891 -8.070 -5.567 1.00 95.31 281 TYR A C 1
ATOM 2134 O O . TYR A 1 281 ? -9.804 -8.566 -5.274 1.00 95.31 281 TYR A O 1
ATOM 2142 N N . ARG A 1 282 ? -11.214 -7.755 -6.819 1.00 94.00 282 ARG A N 1
ATOM 2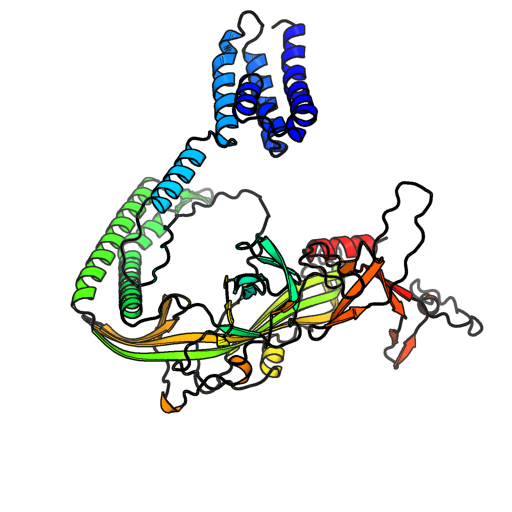143 C CA . ARG A 1 282 ? -10.226 -7.784 -7.897 1.00 94.00 282 ARG A CA 1
ATOM 2144 C C . ARG A 1 282 ? -9.475 -6.469 -7.906 1.00 94.00 282 ARG A C 1
ATOM 2146 O O . ARG A 1 282 ? -10.064 -5.397 -7.762 1.00 94.00 282 ARG A O 1
ATOM 2153 N N . HIS A 1 283 ? -8.172 -6.560 -8.095 1.00 92.12 283 HIS A N 1
ATOM 2154 C CA . HIS A 1 283 ? -7.271 -5.432 -8.095 1.00 92.12 283 HIS A CA 1
ATOM 2155 C C . HIS A 1 283 ? -6.318 -5.483 -9.279 1.00 92.12 283 HIS A C 1
ATOM 2157 O O . HIS A 1 283 ? -5.785 -6.540 -9.615 1.00 92.12 283 HIS A O 1
ATOM 2163 N N . GLY A 1 284 ? -6.072 -4.327 -9.884 1.00 90.19 284 GLY A N 1
ATOM 2164 C CA . GLY A 1 284 ? -5.090 -4.187 -10.943 1.00 90.19 284 GLY A CA 1
ATOM 2165 C C . GLY A 1 284 ? -4.313 -2.886 -10.822 1.00 90.19 284 GLY A C 1
ATOM 2166 O O . GLY A 1 284 ? -4.878 -1.833 -10.522 1.00 90.19 284 GLY A O 1
ATOM 2167 N N . MET A 1 285 ? -3.026 -2.961 -11.141 1.00 88.19 285 MET A N 1
ATOM 2168 C CA . MET A 1 285 ? -2.127 -1.814 -11.218 1.00 88.19 285 MET A CA 1
ATOM 2169 C C . MET A 1 285 ? -1.276 -1.918 -12.484 1.00 88.19 285 MET A C 1
ATOM 2171 O O . MET A 1 285 ? -0.926 -3.010 -12.938 1.00 88.19 285 MET A O 1
ATOM 2175 N N . GLY A 1 286 ? -0.958 -0.779 -13.084 1.00 86.56 286 GLY A N 1
ATOM 2176 C CA . GLY A 1 286 ? -0.066 -0.739 -14.232 1.00 86.56 286 GLY A CA 1
ATOM 2177 C C . GLY A 1 286 ? 0.336 0.667 -14.634 1.00 86.56 286 GLY A C 1
ATOM 2178 O O . GLY A 1 286 ? -0.086 1.657 -14.031 1.00 86.56 286 GLY A O 1
ATOM 2179 N N . THR A 1 287 ? 1.114 0.738 -15.703 1.00 85.69 287 THR A N 1
ATOM 2180 C CA . THR A 1 287 ? 1.659 1.983 -16.233 1.00 85.69 287 THR A CA 1
ATOM 2181 C C . THR A 1 287 ? 0.899 2.410 -17.484 1.00 85.69 287 THR A C 1
ATOM 2183 O O . THR A 1 287 ? 0.777 1.666 -18.460 1.00 85.69 287 THR A O 1
ATOM 2186 N N . LEU A 1 288 ? 0.363 3.629 -17.453 1.00 87.81 288 LEU A N 1
ATOM 2187 C CA . LEU A 1 288 ? -0.249 4.300 -18.590 1.00 87.81 288 LEU A CA 1
ATOM 2188 C C . LEU A 1 288 ? 0.787 5.207 -19.253 1.00 87.81 288 LEU A C 1
ATOM 2190 O O . LEU A 1 288 ? 1.229 6.192 -18.664 1.00 87.81 288 LEU A O 1
ATOM 2194 N N . TYR A 1 289 ? 1.124 4.888 -20.495 1.00 86.44 289 TYR A N 1
ATOM 2195 C CA . TYR A 1 289 ? 1.959 5.696 -21.374 1.00 86.44 289 TYR A CA 1
ATOM 2196 C C . TYR A 1 289 ? 1.060 6.515 -22.292 1.00 86.44 289 TYR A C 1
ATOM 2198 O O . TYR A 1 289 ? 0.156 5.961 -22.923 1.00 86.44 289 TYR A O 1
ATOM 2206 N N . GLN A 1 290 ? 1.309 7.817 -22.396 1.00 87.62 290 GLN A N 1
ATOM 2207 C CA . GLN A 1 290 ? 0.573 8.697 -23.295 1.00 87.62 290 GLN A CA 1
ATOM 2208 C C . GLN A 1 290 ? 1.501 9.553 -24.138 1.00 87.62 290 GLN A C 1
ATOM 2210 O O . GLN A 1 290 ? 2.449 10.147 -23.634 1.00 87.62 290 GLN A O 1
ATOM 2215 N N . ALA A 1 291 ? 1.169 9.651 -25.422 1.00 87.06 291 ALA A N 1
ATOM 2216 C CA . ALA A 1 291 ? 1.753 10.586 -26.366 1.00 87.06 291 ALA A CA 1
ATOM 2217 C C . ALA A 1 291 ? 0.662 11.562 -26.822 1.00 87.06 291 ALA A C 1
ATOM 2219 O O . ALA A 1 291 ? -0.274 11.187 -27.535 1.00 87.06 291 ALA A O 1
ATOM 2220 N N . ALA A 1 292 ? 0.765 12.815 -26.390 1.00 86.12 292 ALA A N 1
ATOM 2221 C CA . ALA A 1 292 ? -0.155 13.885 -26.739 1.00 86.12 292 ALA A CA 1
ATOM 2222 C C . ALA A 1 292 ? 0.480 14.791 -27.797 1.00 86.12 292 ALA A C 1
ATOM 2224 O O . ALA A 1 292 ? 1.460 15.483 -27.529 1.00 86.12 292 ALA A O 1
ATOM 2225 N N . PHE A 1 293 ? -0.101 14.817 -28.993 1.00 86.38 293 PHE A N 1
ATOM 2226 C CA . PHE A 1 293 ? 0.225 15.797 -30.022 1.00 86.38 293 PHE A CA 1
ATOM 2227 C C . PHE A 1 293 ? -0.836 16.891 -30.028 1.00 86.38 293 PHE A C 1
ATOM 2229 O O . PHE A 1 293 ? -2.035 16.617 -30.154 1.00 86.38 293 PHE A O 1
ATOM 2236 N N . GLY A 1 294 ? -0.422 18.144 -29.903 1.00 88.75 294 GLY A N 1
ATOM 2237 C CA . GLY A 1 294 ? -1.364 19.249 -29.837 1.00 88.75 294 GLY A CA 1
ATOM 2238 C C . GLY A 1 294 ? -0.692 20.604 -29.829 1.00 88.75 294 GLY A C 1
ATOM 2239 O O . GLY A 1 294 ? 0.408 20.762 -30.355 1.00 88.75 294 GLY A O 1
ATOM 2240 N N . ARG A 1 295 ? -1.381 21.585 -29.246 1.00 87.25 295 ARG A N 1
ATOM 2241 C CA . ARG A 1 295 ? -0.851 22.935 -29.051 1.00 87.25 295 ARG A CA 1
ATOM 2242 C C . ARG A 1 295 ? -0.682 23.243 -27.572 1.00 87.25 295 ARG A C 1
ATOM 2244 O O . ARG A 1 295 ? -1.568 22.906 -26.785 1.00 87.25 295 ARG A O 1
ATOM 2251 N N . SER A 1 296 ? 0.418 23.882 -27.192 1.00 88.12 296 SER A N 1
ATOM 2252 C CA . SER A 1 296 ? 0.553 24.423 -25.836 1.00 88.12 296 SER A CA 1
ATOM 2253 C C . SER A 1 296 ? -0.549 25.451 -25.584 1.00 88.12 296 SER A C 1
ATOM 2255 O O . SER A 1 296 ? -0.867 26.273 -26.445 1.00 88.12 296 SER A O 1
ATOM 2257 N N . GLN A 1 297 ? -1.157 25.410 -24.398 1.00 88.69 297 GLN A N 1
ATOM 2258 C CA . GLN A 1 297 ? -2.212 26.364 -24.050 1.00 88.69 297 GLN A CA 1
ATOM 2259 C C . GLN A 1 297 ? -1.689 27.803 -23.937 1.00 88.69 297 GLN A C 1
ATOM 2261 O O . GLN A 1 297 ? -2.460 28.741 -24.131 1.00 88.69 297 GLN A O 1
ATOM 2266 N N . ARG A 1 298 ? -0.394 27.983 -23.639 1.00 89.06 298 ARG A N 1
ATOM 2267 C CA . ARG A 1 298 ? 0.205 29.291 -23.348 1.00 89.06 298 ARG A CA 1
ATOM 2268 C C . ARG A 1 298 ? 0.548 30.088 -24.605 1.00 89.06 298 ARG A C 1
ATOM 2270 O O . ARG A 1 298 ? 0.261 31.278 -24.660 1.00 89.06 298 ARG A O 1
ATOM 2277 N N . ASP A 1 299 ? 1.179 29.446 -25.578 1.00 91.88 299 ASP A N 1
ATOM 2278 C CA . ASP A 1 299 ? 1.767 30.079 -26.771 1.00 91.88 299 ASP A CA 1
ATOM 2279 C C . ASP A 1 299 ? 1.222 29.509 -28.089 1.00 91.88 299 ASP A C 1
ATOM 2281 O O . ASP A 1 299 ? 1.530 30.029 -29.158 1.00 91.88 299 ASP A O 1
ATOM 2285 N N . GLN A 1 300 ? 0.359 28.488 -28.026 1.00 88.88 300 GLN A N 1
ATOM 2286 C CA . GLN A 1 300 ? -0.238 27.818 -29.184 1.00 88.88 300 GLN A CA 1
ATOM 2287 C C . GLN A 1 300 ? 0.768 27.099 -30.097 1.00 88.88 300 GLN A C 1
ATOM 2289 O O . GLN A 1 300 ? 0.391 26.681 -31.203 1.00 88.88 300 GLN A O 1
ATOM 2294 N N . GLU A 1 301 ? 2.011 26.897 -29.651 1.00 83.56 301 GLU A N 1
ATOM 2295 C CA . GLU A 1 301 ? 3.017 26.150 -30.404 1.00 83.56 301 GLU A CA 1
ATOM 2296 C C . GLU A 1 301 ? 2.654 24.670 -30.496 1.00 83.56 301 GLU A C 1
ATOM 2298 O O . GLU A 1 301 ? 2.087 24.090 -29.566 1.00 83.56 301 GLU A O 1
ATOM 2303 N N . LYS A 1 302 ? 2.958 24.052 -31.645 1.00 79.56 302 LYS A N 1
ATOM 2304 C CA . LYS A 1 302 ? 2.740 22.618 -31.848 1.00 79.56 302 LYS A CA 1
ATOM 2305 C C . LYS A 1 302 ? 3.783 21.839 -31.060 1.00 79.56 302 LYS A C 1
ATOM 2307 O O . LYS A 1 302 ? 4.974 22.044 -31.258 1.00 79.56 302 LYS A O 1
ATOM 2312 N N . LEU A 1 303 ? 3.331 20.914 -30.225 1.00 80.00 303 LEU A N 1
ATOM 2313 C CA . LEU A 1 303 ? 4.196 20.118 -29.365 1.00 80.00 303 LEU A CA 1
ATOM 2314 C C . LEU A 1 303 ? 3.741 18.659 -29.383 1.00 80.00 303 LEU A C 1
ATOM 2316 O O . LEU A 1 303 ? 2.542 18.365 -29.453 1.00 80.00 303 LEU A O 1
ATOM 2320 N N . LEU A 1 304 ? 4.713 17.755 -29.291 1.00 79.00 304 LEU A N 1
ATOM 2321 C CA . LEU A 1 304 ? 4.505 16.354 -28.951 1.00 79.00 304 LEU A CA 1
ATOM 2322 C C . LEU A 1 304 ? 5.023 16.144 -27.532 1.00 79.00 304 LEU A C 1
ATOM 2324 O O . LEU A 1 304 ? 6.180 16.447 -27.250 1.00 79.00 304 LEU A O 1
ATOM 2328 N N . ARG A 1 305 ? 4.170 15.637 -26.647 1.00 78.50 305 ARG A N 1
ATOM 2329 C CA . ARG A 1 305 ? 4.523 15.383 -25.253 1.00 78.50 305 ARG A CA 1
ATOM 2330 C C . ARG A 1 305 ? 4.284 13.939 -24.887 1.00 78.50 305 ARG A C 1
ATOM 2332 O O . ARG A 1 305 ? 3.237 13.382 -25.209 1.00 78.50 305 ARG A O 1
ATOM 2339 N N . PHE A 1 306 ? 5.247 13.382 -24.170 1.00 80.69 306 PHE A N 1
ATOM 2340 C CA . PHE A 1 306 ? 5.147 12.067 -23.569 1.00 80.69 306 PHE A CA 1
ATOM 2341 C C . PHE A 1 306 ? 4.947 12.211 -22.066 1.00 80.69 306 PHE A C 1
ATOM 2343 O O . PHE A 1 306 ? 5.750 12.856 -21.393 1.00 80.69 306 PHE A O 1
ATOM 2350 N N . ASP A 1 307 ? 3.884 11.603 -21.553 1.00 81.62 307 ASP A N 1
ATOM 2351 C CA . ASP A 1 307 ? 3.600 11.528 -20.126 1.00 81.62 307 ASP A CA 1
ATOM 2352 C C . ASP A 1 307 ? 3.359 10.070 -19.731 1.00 81.62 307 ASP A C 1
ATOM 2354 O O . ASP A 1 307 ? 2.853 9.256 -20.508 1.00 81.62 307 ASP A O 1
ATOM 2358 N N . ILE A 1 308 ? 3.749 9.741 -18.506 1.00 82.69 308 ILE A N 1
ATOM 2359 C CA . ILE A 1 308 ? 3.669 8.395 -17.950 1.00 82.69 308 ILE A CA 1
ATOM 2360 C C . ILE A 1 308 ? 3.035 8.511 -16.568 1.00 82.69 308 ILE A C 1
ATOM 2362 O O . ILE A 1 308 ? 3.389 9.403 -15.793 1.00 82.69 308 ILE A O 1
ATOM 2366 N N . GLY A 1 309 ? 2.090 7.631 -16.254 1.00 82.25 309 GLY A N 1
ATOM 2367 C CA . GLY A 1 309 ? 1.424 7.626 -14.959 1.00 82.25 309 GLY A CA 1
ATOM 2368 C C . GLY A 1 309 ? 0.998 6.234 -14.527 1.00 82.25 309 GLY A C 1
ATOM 2369 O O . GLY A 1 309 ? 0.549 5.430 -15.337 1.00 82.25 309 GLY A O 1
ATOM 2370 N N . THR A 1 310 ? 1.099 5.969 -13.233 1.00 84.12 310 THR A N 1
ATOM 2371 C CA . THR A 1 310 ? 0.597 4.737 -12.629 1.00 84.12 310 THR A CA 1
ATOM 2372 C C . THR A 1 310 ? -0.914 4.820 -12.460 1.00 84.12 310 THR A C 1
ATOM 2374 O O . THR A 1 310 ? -1.438 5.796 -11.915 1.00 84.12 310 THR A O 1
ATOM 2377 N N . ILE A 1 311 ? -1.625 3.796 -12.924 1.00 87.25 311 ILE A N 1
ATOM 2378 C CA . ILE A 1 311 ? -3.073 3.668 -12.781 1.00 87.25 311 ILE A CA 1
ATOM 2379 C C . ILE A 1 311 ? -3.374 2.425 -11.955 1.00 87.25 311 ILE A C 1
ATOM 2381 O O . ILE A 1 311 ? -2.787 1.365 -12.152 1.00 87.25 311 ILE A O 1
ATOM 2385 N N . GLU A 1 312 ? -4.331 2.575 -11.053 1.00 89.62 312 GLU A N 1
ATOM 2386 C CA . GLU A 1 312 ? -4.759 1.552 -10.117 1.00 89.62 312 GLU A CA 1
ATOM 2387 C C . GLU A 1 312 ? -6.289 1.490 -10.112 1.00 89.62 312 GLU A C 1
ATOM 2389 O O . GLU A 1 312 ? -6.954 2.532 -10.163 1.00 89.62 312 GLU A O 1
ATOM 2394 N N . ALA A 1 313 ? -6.842 0.280 -10.061 1.00 91.00 313 ALA A N 1
ATOM 2395 C CA . ALA A 1 313 ? -8.274 0.043 -9.953 1.00 91.00 313 ALA A CA 1
ATOM 2396 C C . ALA A 1 313 ? -8.564 -1.148 -9.034 1.00 91.00 313 ALA A C 1
ATOM 2398 O O . ALA A 1 313 ? -7.825 -2.131 -9.001 1.00 91.00 313 ALA A O 1
ATOM 2399 N N . ALA A 1 314 ? -9.669 -1.052 -8.300 1.00 92.12 314 ALA A N 1
ATOM 2400 C CA . ALA A 1 314 ? -10.184 -2.107 -7.445 1.00 92.12 314 ALA A CA 1
ATOM 2401 C C . ALA A 1 314 ? -11.698 -2.214 -7.623 1.00 92.12 314 ALA A C 1
ATOM 2403 O O . ALA A 1 314 ? -12.387 -1.192 -7.607 1.00 92.12 314 ALA A O 1
ATOM 2404 N N . VAL A 1 315 ? -12.210 -3.435 -7.746 1.00 93.38 315 VAL A N 1
ATOM 2405 C CA . VAL A 1 315 ? -13.648 -3.716 -7.839 1.00 93.38 315 VAL A CA 1
ATOM 2406 C C . VAL A 1 315 ? -14.044 -4.820 -6.876 1.00 93.38 315 VAL A C 1
ATOM 2408 O O . VAL A 1 315 ? -13.268 -5.743 -6.630 1.00 93.38 315 VAL A O 1
ATOM 2411 N N . SER A 1 316 ? -15.251 -4.711 -6.316 1.00 93.44 316 SER A N 1
ATOM 2412 C CA . SER A 1 316 ? -15.866 -5.823 -5.588 1.00 93.44 316 SER A CA 1
ATOM 2413 C C . SER A 1 316 ? -16.031 -6.994 -6.548 1.00 93.44 316 SER A C 1
ATOM 2415 O O . SER A 1 316 ? -16.548 -6.810 -7.647 1.00 93.44 316 SER A O 1
ATOM 2417 N N . ALA A 1 317 ? -15.605 -8.182 -6.132 1.00 93.56 317 ALA A N 1
ATOM 2418 C CA . ALA A 1 317 ? -15.819 -9.418 -6.877 1.00 93.56 317 ALA A CA 1
ATOM 2419 C C . ALA A 1 317 ? -17.037 -10.179 -6.326 1.00 93.56 317 ALA A C 1
ATOM 2421 O O . ALA A 1 317 ? -17.032 -11.402 -6.236 1.00 93.56 317 ALA A O 1
ATOM 2422 N N . VAL A 1 318 ? -18.045 -9.422 -5.885 1.00 93.12 318 VAL A N 1
ATOM 2423 C CA . VAL A 1 318 ? -19.321 -9.890 -5.339 1.00 93.12 318 VAL A CA 1
ATOM 2424 C C . VAL A 1 318 ? -20.406 -8.948 -5.847 1.00 93.12 318 VAL A C 1
ATOM 2426 O O . VAL A 1 318 ? -20.338 -7.745 -5.579 1.00 93.12 318 VAL A O 1
ATOM 2429 N N . ALA A 1 319 ? -21.398 -9.480 -6.559 1.00 88.69 319 ALA A N 1
ATOM 2430 C CA . ALA A 1 319 ? -22.529 -8.716 -7.082 1.00 88.69 319 ALA A CA 1
ATOM 2431 C C . ALA A 1 319 ? -23.768 -8.791 -6.176 1.00 88.69 319 ALA A C 1
ATOM 2433 O O . ALA A 1 319 ? -24.619 -7.904 -6.211 1.00 88.69 319 ALA A O 1
ATOM 2434 N N . SER A 1 320 ? -23.885 -9.838 -5.353 1.00 88.38 320 SER A N 1
ATOM 2435 C CA . SER A 1 320 ? -25.081 -10.088 -4.537 1.00 88.38 320 SER A CA 1
ATOM 2436 C C . SER A 1 320 ? -25.261 -9.120 -3.364 1.00 88.38 320 SER A C 1
ATOM 2438 O O . SER A 1 320 ? -26.363 -8.998 -2.832 1.00 88.38 320 SER A O 1
ATOM 2440 N N . VAL A 1 321 ? -24.180 -8.481 -2.912 1.00 91.00 321 VAL A N 1
ATOM 2441 C CA . VAL A 1 321 ? -24.161 -7.587 -1.750 1.00 91.00 321 VAL A CA 1
ATOM 2442 C C . VAL A 1 321 ? -23.278 -6.385 -2.061 1.00 91.00 321 VAL A C 1
ATOM 2444 O O . VAL A 1 321 ? -22.148 -6.543 -2.519 1.00 91.00 321 VAL A O 1
ATOM 2447 N N . ASP A 1 322 ? -23.787 -5.188 -1.776 1.00 91.50 322 ASP A N 1
ATOM 2448 C CA . ASP A 1 322 ? -23.041 -3.941 -1.934 1.00 91.50 322 ASP A CA 1
ATOM 2449 C C . ASP A 1 322 ? -22.114 -3.724 -0.730 1.00 91.50 322 ASP A C 1
ATOM 2451 O O . ASP A 1 322 ? -22.535 -3.279 0.342 1.00 91.50 322 ASP A O 1
ATOM 2455 N N . PHE A 1 323 ? -20.849 -4.115 -0.885 1.00 92.75 323 PHE A N 1
ATOM 2456 C CA . PHE A 1 323 ? -19.812 -3.890 0.118 1.00 92.75 323 PHE A CA 1
ATOM 2457 C C . PHE A 1 323 ? -19.058 -2.582 -0.138 1.00 92.75 323 PHE A C 1
ATOM 2459 O O . PHE A 1 323 ? -18.875 -2.186 -1.291 1.00 92.75 323 PHE A O 1
ATOM 2466 N N . PRO A 1 324 ? -18.520 -1.936 0.917 1.00 93.38 324 PRO A N 1
ATOM 2467 C CA . PRO A 1 324 ? -17.702 -0.741 0.753 1.00 93.38 324 PRO A CA 1
ATOM 2468 C C . PRO A 1 324 ? -16.551 -0.963 -0.244 1.00 93.38 324 PRO A C 1
ATOM 2470 O O . PRO A 1 324 ? -15.937 -2.036 -0.244 1.00 93.38 324 PRO A O 1
ATOM 2473 N N . PRO A 1 325 ? -16.197 0.039 -1.068 1.00 91.19 325 PRO A N 1
ATOM 2474 C CA . PRO A 1 325 ? -15.088 -0.095 -2.003 1.00 91.19 325 PRO A CA 1
ATOM 2475 C C . PRO A 1 325 ? -13.766 -0.329 -1.256 1.00 91.19 325 PRO A C 1
ATOM 2477 O O . PRO A 1 325 ? -13.554 0.160 -0.142 1.00 91.19 325 PRO A O 1
ATOM 2480 N N . MET A 1 326 ? -12.842 -1.059 -1.887 1.00 86.88 326 MET A N 1
ATOM 2481 C CA . MET A 1 326 ? -11.529 -1.343 -1.294 1.00 86.88 326 MET A CA 1
ATOM 2482 C C . MET A 1 326 ? -10.673 -0.080 -1.107 1.00 86.88 326 MET A C 1
ATOM 2484 O O . MET A 1 326 ? -9.884 0.001 -0.170 1.00 86.88 326 MET A O 1
ATOM 2488 N N . GLY A 1 327 ? -10.856 0.924 -1.967 1.00 82.75 327 GLY A N 1
ATOM 2489 C CA . GLY A 1 327 ? -9.932 2.051 -2.069 1.00 82.75 327 GLY A CA 1
ATOM 2490 C C . GLY A 1 327 ? -8.647 1.655 -2.801 1.00 82.75 327 GLY A C 1
ATOM 2491 O O . GLY A 1 327 ? -8.629 0.672 -3.541 1.00 82.75 327 GLY A O 1
ATOM 2492 N N . LYS A 1 328 ? -7.583 2.445 -2.621 1.00 79.44 328 LYS A N 1
ATOM 2493 C CA . LYS A 1 328 ? -6.265 2.182 -3.218 1.00 79.44 328 LYS A CA 1
ATOM 2494 C C . LYS A 1 328 ? -5.402 1.326 -2.284 1.00 79.44 328 LYS A C 1
ATOM 2496 O O . LYS A 1 328 ? -5.192 1.701 -1.129 1.00 79.44 328 LYS A O 1
ATOM 2501 N N . LEU A 1 329 ? -4.872 0.219 -2.794 1.00 71.75 329 LEU A N 1
ATOM 2502 C CA . LEU A 1 329 ? -3.863 -0.634 -2.170 1.00 71.75 329 LEU A CA 1
ATOM 2503 C C . LEU A 1 329 ? -2.515 0.062 -1.996 1.00 71.75 329 LEU A C 1
ATOM 2505 O O . LEU A 1 329 ? -1.755 -0.356 -1.128 1.00 71.75 329 LEU A O 1
ATOM 2509 N N . SER A 1 330 ? -2.230 1.145 -2.730 1.00 64.00 330 SER A N 1
ATOM 2510 C CA . SER A 1 330 ? -1.013 1.950 -2.526 1.00 64.00 330 SER A CA 1
ATOM 2511 C C . SER A 1 330 ? -0.845 2.456 -1.079 1.00 64.00 330 SER A C 1
ATOM 2513 O O . SER A 1 330 ? 0.230 2.895 -0.690 1.00 64.00 330 SER A O 1
ATOM 2515 N N . TYR A 1 331 ? -1.903 2.418 -0.260 1.00 57.25 331 TYR A N 1
ATOM 2516 C CA . TYR A 1 331 ? -1.863 2.784 1.159 1.00 57.25 331 TYR A CA 1
ATOM 2517 C C . TYR A 1 331 ? -1.732 1.590 2.123 1.00 57.25 331 TYR A C 1
ATOM 2519 O O . TYR A 1 331 ? -1.594 1.794 3.332 1.00 57.25 331 TYR A O 1
ATOM 2527 N N . LEU A 1 332 ? -1.772 0.348 1.633 1.00 62.28 332 LEU A N 1
ATOM 2528 C CA . LEU A 1 332 ? -1.829 -0.866 2.451 1.00 62.28 332 LEU A CA 1
ATOM 2529 C C . LEU A 1 332 ? -0.438 -1.517 2.516 1.00 62.28 332 LEU A C 1
ATOM 2531 O O . LEU A 1 332 ? 0.058 -2.086 1.551 1.00 62.28 332 LEU A O 1
ATOM 2535 N N . ARG A 1 333 ? 0.222 -1.384 3.676 1.00 63.12 333 ARG A N 1
ATOM 2536 C CA . ARG A 1 333 ? 1.676 -1.602 3.834 1.00 63.12 333 ARG A CA 1
ATOM 2537 C C . ARG A 1 333 ? 2.167 -3.051 3.983 1.00 63.12 333 ARG A C 1
ATOM 2539 O O . ARG A 1 333 ? 3.364 -3.228 4.168 1.00 63.12 333 ARG A O 1
ATOM 2546 N N . ALA A 1 334 ? 1.320 -4.071 3.901 1.00 70.88 334 ALA A N 1
ATOM 2547 C CA . ALA A 1 334 ? 1.762 -5.470 3.814 1.00 70.88 334 ALA A CA 1
ATOM 2548 C C . ALA A 1 334 ? 0.547 -6.370 3.605 1.00 70.88 334 ALA A C 1
ATOM 2550 O O . ALA A 1 334 ? -0.246 -6.542 4.528 1.00 70.88 334 ALA A O 1
ATOM 2551 N N . LEU A 1 335 ? 0.393 -6.932 2.412 1.00 88.56 335 LEU A N 1
ATOM 2552 C CA . LEU A 1 335 ? -0.542 -8.022 2.191 1.00 88.56 335 LEU A CA 1
ATOM 2553 C C . LEU A 1 335 ? 0.094 -9.355 2.565 1.00 88.56 335 LEU A C 1
ATOM 2555 O O . LEU A 1 335 ? 1.306 -9.545 2.446 1.00 88.56 335 LEU A O 1
ATOM 2559 N N . GLN A 1 336 ? -0.747 -10.294 2.973 1.00 89.75 336 GLN A N 1
ATOM 2560 C CA . GLN A 1 336 ? -0.330 -11.658 3.266 1.00 89.75 336 GLN A CA 1
ATOM 2561 C C . GLN A 1 336 ? -0.865 -12.603 2.190 1.00 89.75 336 GLN A C 1
ATOM 2563 O O . GLN A 1 336 ? -1.946 -12.351 1.658 1.00 89.75 336 GLN A O 1
ATOM 2568 N N . PRO A 1 337 ? -0.166 -13.700 1.865 1.00 90.75 337 PRO A N 1
ATOM 2569 C CA . PRO A 1 337 ? -0.728 -14.750 1.024 1.00 90.75 337 PRO A CA 1
ATOM 2570 C C . PRO A 1 337 ? -2.058 -15.254 1.595 1.00 90.75 337 PRO A C 1
ATOM 2572 O O . PRO A 1 337 ? -2.138 -15.572 2.784 1.00 90.75 337 PRO A O 1
ATOM 2575 N N . ALA A 1 338 ? -3.091 -15.371 0.756 1.00 91.56 338 ALA A N 1
ATOM 2576 C CA . ALA A 1 338 ? -4.397 -15.886 1.180 1.00 91.56 338 ALA A CA 1
ATOM 2577 C C . ALA A 1 338 ? -4.305 -17.331 1.707 1.00 91.56 338 ALA A C 1
ATOM 2579 O O . ALA A 1 338 ? -5.072 -17.727 2.583 1.00 91.56 338 ALA A O 1
ATOM 2580 N N . ALA A 1 339 ? -3.301 -18.088 1.255 1.00 89.12 339 ALA A N 1
ATOM 2581 C CA . ALA A 1 339 ? -2.987 -19.424 1.749 1.00 89.12 339 ALA A CA 1
ATOM 2582 C C . ALA A 1 339 ? -2.702 -19.477 3.265 1.00 89.12 339 ALA A C 1
ATOM 2584 O O . ALA A 1 339 ? -2.858 -20.534 3.870 1.00 89.12 339 ALA A O 1
ATOM 2585 N N . ASN A 1 340 ? -2.320 -18.355 3.890 1.00 89.38 340 ASN A N 1
ATOM 2586 C CA . ASN A 1 340 ? -2.074 -18.282 5.334 1.00 89.38 340 ASN A CA 1
ATOM 2587 C C . ASN A 1 340 ? -3.357 -18.108 6.170 1.00 89.38 340 ASN A C 1
ATOM 2589 O O . ASN A 1 340 ? -3.286 -18.167 7.397 1.00 89.38 340 ASN A O 1
ATOM 2593 N N . LEU A 1 341 ? -4.513 -17.865 5.544 1.00 90.12 341 LEU A N 1
ATOM 2594 C CA . LEU A 1 341 ? -5.786 -17.718 6.250 1.00 90.12 341 LEU A CA 1
ATOM 2595 C C . LEU A 1 341 ? -6.255 -19.050 6.845 1.00 90.12 341 LEU A C 1
ATOM 2597 O O . LEU A 1 341 ? -6.005 -20.119 6.287 1.00 90.12 341 LEU A O 1
ATOM 2601 N N . SER A 1 342 ? -7.007 -18.989 7.948 1.00 89.56 342 SER A N 1
ATOM 2602 C CA . SER A 1 342 ? -7.613 -20.180 8.560 1.00 89.56 342 SER A CA 1
ATOM 2603 C C . SER A 1 342 ? -8.477 -20.953 7.554 1.00 89.56 342 SER A C 1
ATOM 2605 O O . SER A 1 342 ? -9.138 -20.368 6.691 1.00 89.56 342 SER A O 1
ATOM 2607 N N . THR A 1 343 ? -8.487 -22.283 7.651 1.00 87.62 343 THR A N 1
ATOM 2608 C CA . THR A 1 343 ? -9.386 -23.141 6.861 1.00 87.62 343 THR A CA 1
ATOM 2609 C C . THR A 1 343 ? -10.851 -22.946 7.235 1.00 87.62 343 THR A C 1
ATOM 2611 O O . THR A 1 343 ? -11.717 -23.141 6.395 1.00 87.62 343 THR A O 1
ATOM 2614 N N . GLU A 1 344 ? -11.123 -22.502 8.463 1.00 90.06 344 GLU A N 1
ATOM 2615 C CA . GLU A 1 344 ? -12.477 -22.259 8.981 1.00 90.06 344 GLU A CA 1
ATOM 2616 C C . GLU A 1 344 ? -13.074 -20.929 8.501 1.00 90.06 344 GLU A C 1
ATOM 2618 O O . GLU A 1 344 ? -14.270 -20.685 8.647 1.00 90.06 344 GLU A O 1
ATOM 2623 N N . MET A 1 345 ? -12.243 -20.044 7.945 1.00 92.25 345 MET A N 1
ATOM 2624 C CA . MET A 1 345 ? -12.680 -18.734 7.489 1.00 92.25 345 MET A CA 1
ATOM 2625 C C . MET A 1 345 ? -13.396 -18.844 6.145 1.00 92.25 345 MET A C 1
ATOM 2627 O O . MET A 1 345 ? -12.814 -19.273 5.145 1.00 92.25 345 MET A O 1
ATOM 2631 N N . LEU A 1 346 ? -14.658 -18.422 6.133 1.00 96.38 346 LEU A N 1
ATOM 2632 C CA . LEU A 1 346 ? -15.489 -18.420 4.939 1.00 96.38 346 LEU A CA 1
ATOM 2633 C C . LEU A 1 346 ? -15.427 -17.070 4.221 1.00 96.38 346 LEU A C 1
ATOM 2635 O O . LEU A 1 346 ? -15.180 -16.020 4.816 1.00 96.38 346 LEU A O 1
ATOM 2639 N N . SER A 1 347 ? -15.678 -17.107 2.922 1.00 96.75 347 SER A N 1
ATOM 2640 C CA . SER A 1 347 ? -15.645 -15.965 2.019 1.00 96.75 347 SER A CA 1
ATOM 2641 C C . SER A 1 347 ? -16.976 -15.834 1.290 1.00 96.75 347 SER A C 1
ATOM 2643 O O . SER A 1 347 ? -17.636 -16.829 0.998 1.00 96.75 347 SER A O 1
ATOM 2645 N N . MET A 1 348 ? -17.347 -14.615 0.910 1.00 97.00 348 MET A N 1
ATOM 2646 C CA . MET A 1 348 ? -18.287 -14.422 -0.193 1.00 97.00 348 MET A CA 1
ATOM 2647 C C . MET A 1 348 ? -17.716 -15.083 -1.463 1.00 97.00 348 MET A C 1
ATOM 2649 O O . MET A 1 348 ? -16.486 -15.095 -1.626 1.00 97.00 348 MET A O 1
ATOM 2653 N N . PRO A 1 349 ? -18.559 -15.647 -2.346 1.00 95.62 349 PRO A N 1
ATOM 2654 C CA . PRO A 1 349 ? -18.085 -16.285 -3.567 1.00 95.62 349 PRO A CA 1
ATOM 2655 C C . PRO A 1 349 ? -17.326 -15.282 -4.439 1.00 95.62 349 PRO A C 1
ATOM 2657 O O . PRO A 1 349 ? -17.711 -14.120 -4.543 1.00 95.62 349 PRO A O 1
ATOM 2660 N N . LEU A 1 350 ? -16.231 -15.737 -5.051 1.00 94.94 350 LEU A N 1
ATOM 2661 C CA . LEU A 1 350 ? -15.494 -14.952 -6.036 1.00 94.94 350 LEU A CA 1
ATOM 2662 C C . LEU A 1 350 ? -16.276 -14.963 -7.353 1.00 94.94 350 LEU A C 1
ATOM 2664 O O . LEU A 1 350 ? -16.294 -15.970 -8.059 1.00 94.94 350 LEU A O 1
ATOM 2668 N N . GLU A 1 351 ? -16.912 -13.844 -7.666 1.00 94.06 351 GLU A N 1
ATOM 2669 C CA . GLU A 1 351 ? -17.677 -13.625 -8.890 1.00 94.06 351 GLU A CA 1
ATOM 2670 C C . GLU A 1 351 ? -16.893 -12.753 -9.884 1.00 94.06 351 GLU A C 1
ATOM 2672 O O . GLU A 1 351 ? -15.899 -12.099 -9.543 1.00 94.06 351 GLU A O 1
ATOM 2677 N N . GLY A 1 352 ? -17.343 -12.751 -11.139 1.00 88.94 352 GLY A N 1
ATOM 2678 C CA . GLY A 1 352 ? -16.750 -11.929 -12.192 1.00 88.94 352 GLY A CA 1
ATOM 2679 C C . GLY A 1 352 ? -15.373 -12.400 -12.665 1.00 88.94 352 GLY A C 1
ATOM 2680 O O . GLY A 1 352 ? -14.835 -13.424 -12.224 1.00 88.94 352 GLY A O 1
ATOM 2681 N N . ASP A 1 353 ? -14.782 -11.633 -13.575 1.00 89.00 353 ASP A N 1
ATOM 2682 C CA . ASP A 1 353 ? -13.503 -11.943 -14.212 1.00 89.00 353 ASP A CA 1
ATOM 2683 C C . ASP A 1 353 ? -12.610 -10.700 -14.385 1.00 89.00 353 ASP A C 1
ATOM 2685 O O . ASP A 1 353 ? -12.856 -9.623 -13.842 1.00 89.00 353 ASP A O 1
ATOM 2689 N N . ASP A 1 354 ? -11.496 -10.861 -15.093 1.00 83.94 354 ASP A N 1
ATOM 2690 C CA . ASP A 1 354 ? -10.559 -9.771 -15.369 1.00 83.94 354 ASP A CA 1
ATOM 2691 C C . ASP A 1 354 ? -11.149 -8.655 -16.254 1.00 83.94 354 ASP A C 1
ATOM 2693 O O . ASP A 1 354 ? -10.612 -7.543 -16.285 1.00 83.94 354 ASP A O 1
ATOM 2697 N N . GLY A 1 355 ? -12.256 -8.920 -16.952 1.00 88.06 355 GLY A N 1
ATOM 2698 C CA . GLY A 1 355 ? -13.014 -7.937 -17.716 1.00 88.06 355 GLY A CA 1
ATOM 2699 C C . GLY A 1 355 ? -13.614 -6.848 -16.830 1.00 88.06 355 GLY A C 1
ATOM 2700 O O . GLY A 1 355 ? -13.609 -5.679 -17.221 1.00 88.06 355 GLY A O 1
ATOM 2701 N N . ASP A 1 356 ? -14.017 -7.180 -15.602 1.00 87.81 356 ASP A N 1
ATOM 2702 C CA . ASP A 1 356 ? -14.536 -6.202 -14.638 1.00 87.81 356 ASP A CA 1
ATOM 2703 C C . ASP A 1 356 ? -13.467 -5.170 -14.252 1.00 87.81 356 ASP A C 1
ATOM 2705 O O . ASP A 1 356 ? -13.739 -3.971 -14.153 1.00 87.81 356 ASP A O 1
ATOM 2709 N N . LEU A 1 357 ? -12.210 -5.610 -14.117 1.00 87.19 357 LEU A N 1
ATOM 2710 C CA . LEU A 1 357 ? -11.074 -4.711 -13.909 1.00 87.19 357 LEU A CA 1
ATOM 2711 C C . LEU A 1 357 ? -10.810 -3.829 -15.130 1.00 87.19 357 LEU A C 1
ATOM 2713 O O . LEU A 1 357 ? -10.541 -2.638 -14.971 1.00 87.19 357 LEU A O 1
ATOM 2717 N N . ALA A 1 358 ? -10.892 -4.385 -16.342 1.00 86.62 358 ALA A N 1
ATOM 2718 C CA . ALA A 1 358 ? -10.732 -3.609 -17.571 1.00 86.62 358 ALA A CA 1
ATOM 2719 C C . ALA A 1 358 ? -11.778 -2.483 -17.665 1.00 86.62 358 ALA A C 1
ATOM 2721 O O . ALA A 1 358 ? -11.433 -1.345 -17.987 1.00 86.62 358 ALA A O 1
ATOM 2722 N N . LEU A 1 359 ? -13.029 -2.772 -17.297 1.00 88.31 359 LEU A N 1
ATOM 2723 C CA . LEU A 1 359 ? -14.095 -1.773 -17.204 1.00 88.31 359 LEU A CA 1
ATOM 2724 C C . LEU A 1 359 ? -13.826 -0.735 -16.106 1.00 88.31 359 LEU A C 1
ATOM 2726 O O . LEU A 1 359 ? -14.062 0.454 -16.320 1.00 88.31 359 LEU A O 1
ATOM 2730 N N . ALA A 1 360 ? -13.287 -1.153 -14.958 1.00 87.62 360 ALA A N 1
ATOM 2731 C CA . ALA A 1 360 ? -12.967 -0.265 -13.839 1.00 87.62 360 ALA A CA 1
ATOM 2732 C C . ALA A 1 360 ? -11.822 0.709 -14.134 1.00 87.62 360 ALA A C 1
ATOM 2734 O O . ALA A 1 360 ? -11.835 1.855 -13.675 1.00 87.62 360 ALA A O 1
ATOM 2735 N N . PHE A 1 361 ? -10.840 0.289 -14.936 1.00 87.31 361 PHE A N 1
ATOM 2736 C CA . PHE A 1 361 ? -9.843 1.210 -15.474 1.00 87.31 361 PHE A CA 1
ATOM 2737 C C . PHE A 1 361 ? -10.494 2.302 -16.334 1.00 87.31 361 PHE A C 1
ATOM 2739 O O . PHE A 1 361 ? -9.993 3.433 -16.359 1.00 87.31 361 PHE A O 1
ATOM 2746 N N . GLY A 1 362 ? -11.642 2.003 -16.944 1.00 86.50 362 GLY A N 1
ATOM 2747 C CA . GLY A 1 362 ? -12.442 2.922 -17.738 1.00 86.50 362 GLY A CA 1
ATOM 2748 C C . GLY A 1 362 ? -11.791 3.253 -19.076 1.00 86.50 362 GLY A C 1
ATOM 2749 O O . GLY A 1 362 ? -10.865 2.587 -19.534 1.00 86.50 362 GLY A O 1
ATOM 2750 N N . ASP A 1 363 ? -12.271 4.322 -19.705 1.00 85.50 363 ASP A N 1
ATOM 2751 C CA . ASP A 1 363 ? -11.710 4.806 -20.965 1.00 85.50 363 ASP A CA 1
ATOM 2752 C C . ASP A 1 363 ? -10.373 5.525 -20.705 1.00 85.50 363 ASP A C 1
ATOM 2754 O O . ASP A 1 363 ? -10.320 6.725 -20.410 1.00 85.50 363 ASP A O 1
ATOM 2758 N N . LEU A 1 364 ? -9.282 4.757 -20.753 1.00 83.06 364 LEU A N 1
ATOM 2759 C CA . LEU A 1 364 ? -7.923 5.256 -20.537 1.00 83.06 364 LEU A CA 1
ATOM 2760 C C . LEU A 1 364 ? -7.505 6.277 -21.603 1.00 83.06 364 LEU A C 1
ATOM 2762 O O . LEU A 1 364 ? -6.725 7.174 -21.288 1.00 83.06 364 LEU A O 1
ATOM 2766 N N . ASP A 1 365 ? -8.084 6.219 -22.805 1.00 78.56 365 ASP A N 1
ATOM 2767 C CA . ASP A 1 365 ? -7.844 7.205 -23.862 1.00 78.56 365 ASP A CA 1
ATOM 2768 C C . ASP A 1 365 ? -8.492 8.560 -23.566 1.00 78.56 365 ASP A C 1
ATOM 2770 O O . ASP A 1 365 ? -8.084 9.584 -24.113 1.00 78.56 365 ASP A O 1
ATOM 2774 N N . ARG A 1 366 ? -9.460 8.621 -22.644 1.00 81.50 366 ARG A N 1
ATOM 2775 C CA . ARG A 1 366 ? -10.012 9.895 -22.153 1.00 81.50 366 ARG A CA 1
ATOM 2776 C C . ARG A 1 366 ? -9.244 10.478 -20.977 1.00 81.50 366 ARG A C 1
ATOM 2778 O O . ARG A 1 366 ? -9.378 11.674 -20.702 1.00 81.50 366 ARG A O 1
ATOM 2785 N N . LYS A 1 367 ? -8.454 9.676 -20.259 1.00 83.06 367 LYS A N 1
ATOM 2786 C CA . LYS A 1 367 ? -7.662 10.172 -19.127 1.00 83.06 367 LYS A CA 1
ATOM 2787 C C . LYS A 1 367 ? -6.500 10.991 -19.676 1.00 83.06 367 LYS A C 1
ATOM 2789 O O . LYS A 1 367 ? -5.599 10.430 -20.267 1.00 83.06 367 LYS A O 1
ATOM 2794 N N . ARG A 1 368 ? -6.498 12.315 -19.498 1.00 83.38 368 ARG A N 1
ATOM 2795 C CA . ARG A 1 368 ? -5.379 13.171 -19.934 1.00 83.38 368 ARG A CA 1
ATOM 2796 C C . ARG A 1 368 ? -4.345 13.327 -18.823 1.00 83.38 368 ARG A C 1
ATOM 2798 O O . ARG A 1 368 ? -4.622 13.999 -17.825 1.00 83.38 368 ARG A O 1
ATOM 2805 N N . LEU A 1 369 ? -3.162 12.743 -19.017 1.00 84.56 369 LEU A N 1
ATOM 2806 C CA . LEU A 1 369 ? -1.983 13.018 -18.191 1.00 84.56 369 LEU A CA 1
ATOM 2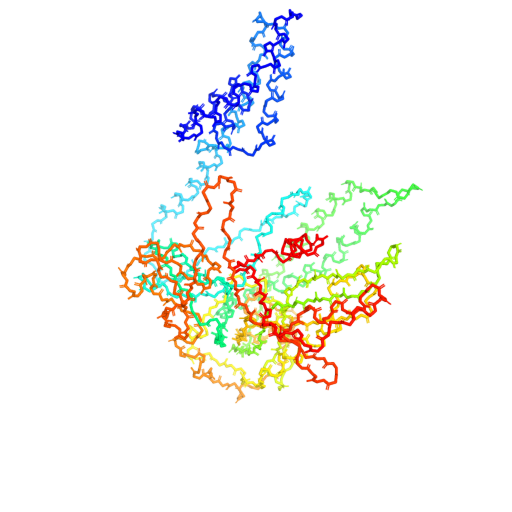807 C C . LEU A 1 369 ? -1.396 14.403 -18.527 1.00 84.56 369 LEU A C 1
ATOM 2809 O O . LEU A 1 369 ? -1.184 15.210 -17.622 1.00 84.56 369 LEU A O 1
ATOM 2813 N N . ALA A 1 370 ? -1.260 14.721 -19.821 1.00 81.62 370 ALA A N 1
ATOM 2814 C CA . ALA A 1 370 ? -0.864 16.041 -20.322 1.00 81.62 370 ALA A CA 1
ATOM 2815 C C . ALA A 1 370 ? -2.014 17.055 -20.177 1.00 81.62 370 ALA A C 1
ATOM 2817 O O . ALA A 1 370 ? -2.958 17.054 -20.974 1.00 81.62 370 ALA A O 1
ATOM 2818 N N . ARG A 1 371 ? -1.972 17.927 -19.164 1.00 84.81 371 ARG A N 1
ATOM 2819 C CA . ARG A 1 371 ? -3.019 18.954 -18.954 1.00 84.81 371 ARG A CA 1
ATOM 2820 C C . ARG A 1 371 ? -2.701 20.308 -19.582 1.00 84.81 371 ARG A C 1
ATOM 2822 O O . ARG A 1 371 ? -3.610 21.111 -19.764 1.00 84.81 371 ARG A O 1
ATOM 2829 N N . ASP A 1 372 ? -1.441 20.551 -19.910 1.00 85.50 372 ASP A N 1
ATOM 2830 C CA . ASP A 1 372 ? -0.914 21.805 -20.454 1.00 85.50 372 ASP A CA 1
ATOM 2831 C C . ASP A 1 372 ? -0.991 21.897 -21.988 1.00 85.50 372 ASP A C 1
ATOM 2833 O O . ASP A 1 372 ? -0.786 22.969 -22.562 1.00 85.50 372 ASP A O 1
ATOM 2837 N N . ILE A 1 373 ? -1.354 20.799 -22.657 1.00 87.50 373 ILE A N 1
ATOM 2838 C CA . ILE A 1 373 ? -1.524 20.730 -24.110 1.00 87.50 373 ILE A CA 1
ATOM 2839 C C . ILE A 1 373 ? -3.001 20.571 -24.463 1.00 87.50 373 ILE A C 1
ATOM 2841 O O . ILE A 1 373 ? -3.709 19.689 -23.969 1.00 87.50 373 ILE A O 1
ATOM 2845 N N . GLN A 1 374 ? -3.476 21.404 -25.384 1.00 89.06 374 GLN A N 1
ATOM 2846 C CA . GLN A 1 374 ? -4.721 21.161 -26.096 1.00 89.06 374 GLN A CA 1
ATOM 2847 C C . GLN A 1 374 ? -4.477 20.062 -27.136 1.00 89.06 374 GLN A C 1
ATOM 2849 O O . GLN A 1 374 ? -4.056 20.327 -28.264 1.00 89.06 374 GLN A O 1
ATOM 2854 N N . ALA A 1 375 ? -4.684 18.811 -26.723 1.00 86.31 375 ALA A N 1
ATOM 2855 C CA . ALA A 1 375 ? -4.432 17.643 -27.559 1.00 86.31 375 ALA A CA 1
ATOM 2856 C C . ALA A 1 375 ? -5.322 17.645 -28.815 1.00 86.31 375 ALA A C 1
ATOM 2858 O O . ALA A 1 375 ? -6.549 17.705 -28.713 1.00 86.31 375 ALA A O 1
ATOM 2859 N N . ILE A 1 376 ? -4.684 17.551 -29.984 1.00 87.38 376 ILE A N 1
ATOM 2860 C CA . ILE A 1 376 ? -5.313 17.294 -31.288 1.00 87.38 376 ILE A CA 1
ATOM 2861 C C . ILE A 1 376 ? -5.431 15.783 -31.494 1.00 87.38 376 ILE A C 1
ATOM 2863 O O . ILE A 1 376 ? -6.467 15.288 -31.929 1.00 87.38 376 ILE A O 1
ATOM 2867 N N . LYS A 1 377 ? -4.364 15.051 -31.157 1.00 86.06 377 LYS A N 1
ATOM 2868 C CA . LYS A 1 377 ? -4.310 13.593 -31.194 1.00 86.06 377 LYS A CA 1
ATOM 2869 C C . LYS A 1 377 ? -3.666 13.085 -29.913 1.00 86.06 377 LYS A C 1
ATOM 2871 O O . LYS A 1 377 ? -2.652 13.618 -29.470 1.00 86.06 377 LYS A O 1
ATOM 2876 N N . LEU A 1 378 ? -4.261 12.054 -29.332 1.00 87.19 378 LEU A N 1
ATOM 2877 C CA . LEU A 1 378 ? -3.754 11.376 -28.149 1.00 87.19 378 LEU A CA 1
ATOM 2878 C C . LEU A 1 378 ? -3.612 9.896 -28.491 1.00 87.19 378 LEU A C 1
ATOM 2880 O O . LEU A 1 378 ? -4.548 9.297 -29.016 1.00 87.19 378 LEU A O 1
ATOM 2884 N N . GLY A 1 379 ? -2.434 9.338 -28.244 1.00 87.69 379 GLY A N 1
ATOM 2885 C CA . GLY A 1 379 ? -2.221 7.897 -28.241 1.00 87.69 379 GLY A CA 1
ATOM 2886 C C . GLY A 1 379 ? -1.935 7.448 -26.820 1.00 87.69 379 GLY A C 1
ATOM 2887 O O . GLY A 1 379 ? -1.043 8.012 -26.186 1.00 87.69 379 GLY A O 1
ATOM 2888 N N . SER A 1 380 ? -2.660 6.443 -26.335 1.00 88.69 380 SER A N 1
ATOM 2889 C CA . SER A 1 380 ? -2.400 5.849 -25.026 1.00 88.69 380 SER A CA 1
ATOM 2890 C C . SER A 1 380 ? -2.085 4.367 -25.158 1.00 88.69 380 SER A C 1
ATOM 2892 O O . SER A 1 380 ? -2.627 3.657 -26.005 1.00 88.69 380 SER A O 1
ATOM 2894 N N . ARG A 1 381 ? -1.209 3.879 -24.285 1.00 89.31 381 ARG A N 1
ATOM 2895 C CA . ARG A 1 381 ? -0.960 2.456 -24.094 1.00 89.31 381 ARG A CA 1
ATOM 2896 C C . ARG A 1 381 ? -0.901 2.178 -22.605 1.00 89.31 381 ARG A C 1
ATOM 2898 O O . ARG A 1 381 ? -0.112 2.788 -21.896 1.00 89.31 381 ARG A O 1
ATOM 2905 N N . PHE A 1 382 ? -1.728 1.253 -22.143 1.00 88.38 382 PHE A N 1
ATOM 2906 C CA . PHE A 1 382 ? -1.679 0.770 -20.773 1.00 88.38 382 PHE A CA 1
ATOM 2907 C C . PHE A 1 382 ? -1.020 -0.601 -20.734 1.00 88.38 382 PHE A C 1
ATOM 2909 O O . PHE A 1 382 ? -1.409 -1.500 -21.483 1.00 88.38 382 PHE A O 1
ATOM 2916 N N . THR A 1 383 ? -0.035 -0.741 -19.858 1.00 87.06 383 THR A N 1
ATOM 2917 C CA . THR A 1 383 ? 0.603 -2.014 -19.543 1.00 87.06 383 THR A CA 1
ATOM 2918 C C . THR A 1 383 ? 0.230 -2.360 -18.113 1.00 87.06 383 THR A C 1
ATOM 2920 O O . THR A 1 383 ? 0.672 -1.697 -17.178 1.00 87.06 383 THR A O 1
ATOM 2923 N N . ARG A 1 384 ? -0.621 -3.376 -17.945 1.00 86.25 384 ARG A N 1
ATOM 2924 C CA . ARG A 1 384 ? -0.959 -3.912 -16.626 1.00 86.25 384 ARG A CA 1
ATOM 2925 C C . ARG A 1 384 ? 0.234 -4.713 -16.114 1.00 86.25 384 ARG A C 1
ATOM 2927 O O . ARG A 1 384 ? 0.674 -5.634 -16.792 1.00 86.25 384 ARG A O 1
ATOM 2934 N N . GLU A 1 385 ? 0.736 -4.337 -14.947 1.00 84.06 385 GLU A N 1
ATOM 2935 C CA . GLU A 1 385 ? 1.924 -4.943 -14.330 1.00 84.06 385 GLU A CA 1
ATOM 2936 C C . GLU A 1 385 ? 1.538 -5.900 -13.207 1.00 84.06 385 GLU A C 1
ATOM 2938 O O . GLU A 1 385 ? 2.226 -6.884 -12.976 1.00 84.06 385 GLU A O 1
ATOM 2943 N N . VAL A 1 386 ? 0.415 -5.635 -12.532 1.00 85.81 386 VAL A N 1
ATOM 2944 C CA . VAL A 1 386 ? -0.042 -6.415 -11.382 1.00 85.81 386 VAL A CA 1
ATOM 2945 C C . VAL A 1 386 ? -1.521 -6.731 -11.526 1.00 85.81 386 VAL A C 1
ATOM 2947 O O . VAL A 1 386 ? -2.330 -5.849 -11.830 1.00 85.81 386 VAL A O 1
ATOM 2950 N N . THR A 1 387 ? -1.874 -7.984 -11.245 1.00 89.69 387 THR A N 1
ATOM 2951 C CA . THR A 1 387 ? -3.258 -8.433 -11.055 1.00 89.69 387 THR A CA 1
ATOM 2952 C C . THR A 1 387 ? -3.343 -9.199 -9.742 1.00 89.69 387 THR A C 1
ATOM 2954 O O . THR A 1 387 ? -2.502 -10.053 -9.470 1.00 89.69 387 THR A O 1
ATOM 2957 N N . ALA A 1 388 ? -4.332 -8.891 -8.908 1.00 91.31 388 ALA A N 1
ATOM 2958 C CA . ALA A 1 388 ? -4.513 -9.547 -7.621 1.00 91.31 388 ALA A CA 1
ATOM 2959 C C . ALA A 1 388 ? -5.993 -9.754 -7.286 1.00 91.31 388 ALA A C 1
ATOM 2961 O O . ALA A 1 388 ? -6.846 -8.943 -7.645 1.00 91.31 388 ALA A O 1
ATOM 2962 N N . VAL A 1 389 ? -6.285 -10.816 -6.543 1.00 93.75 389 VAL A N 1
ATOM 2963 C CA . VAL A 1 389 ? -7.523 -10.976 -5.785 1.00 93.75 389 VAL A CA 1
ATOM 2964 C C . VAL A 1 389 ? -7.183 -10.772 -4.316 1.00 93.75 389 VAL A C 1
ATOM 2966 O O . VAL A 1 389 ? -6.379 -11.508 -3.741 1.00 93.75 389 VAL A O 1
ATOM 2969 N N . VAL A 1 390 ? -7.787 -9.745 -3.726 1.00 93.62 390 VAL A N 1
ATOM 2970 C CA . VAL A 1 390 ? -7.580 -9.345 -2.338 1.00 93.62 390 VAL A CA 1
ATOM 2971 C C . VAL A 1 390 ? -8.807 -9.723 -1.524 1.00 93.62 390 VAL A C 1
ATOM 2973 O O . VAL A 1 390 ? -9.889 -9.179 -1.739 1.00 93.62 390 VAL A O 1
ATOM 2976 N N . TRP A 1 391 ? -8.645 -10.624 -0.562 1.00 95.25 391 TRP A N 1
ATOM 2977 C CA . TRP A 1 391 ? -9.669 -10.894 0.438 1.00 95.25 391 TRP A CA 1
ATOM 2978 C C . TRP A 1 391 ? -9.577 -9.868 1.561 1.00 95.25 391 TRP A C 1
ATOM 2980 O O . TRP A 1 391 ? -8.555 -9.736 2.238 1.00 95.25 391 TRP A O 1
ATOM 2990 N N . ARG A 1 392 ? -10.656 -9.108 1.743 1.00 95.12 392 ARG A N 1
ATOM 2991 C CA . ARG A 1 392 ? -10.793 -8.166 2.852 1.00 95.12 392 ARG A CA 1
ATOM 2992 C C . ARG A 1 392 ? -11.609 -8.814 3.971 1.00 95.12 392 ARG A C 1
ATOM 2994 O O . ARG A 1 392 ? -12.729 -9.245 3.694 1.00 95.12 392 ARG A O 1
ATOM 3001 N N . PRO A 1 393 ? -11.074 -8.881 5.197 1.00 96.00 393 PRO A N 1
ATOM 3002 C CA . PRO A 1 393 ? -11.779 -9.438 6.343 1.00 96.00 393 PRO A CA 1
ATOM 3003 C C . PRO A 1 393 ? -12.787 -8.448 6.940 1.00 96.00 393 PRO A C 1
ATOM 3005 O O . PRO A 1 393 ? -12.493 -7.259 7.101 1.00 96.00 393 PRO A O 1
ATOM 3008 N N . TRP A 1 394 ? -13.973 -8.957 7.279 1.00 97.25 394 TRP A N 1
ATOM 3009 C CA . TRP A 1 394 ? -15.114 -8.189 7.775 1.00 97.25 394 TRP A CA 1
ATOM 3010 C C . TRP A 1 394 ? -15.793 -8.865 8.962 1.00 97.25 394 TRP A C 1
ATOM 3012 O O . TRP A 1 394 ? -16.026 -10.073 8.953 1.00 97.25 394 TRP A O 1
ATOM 3022 N N . TRP A 1 395 ? -16.230 -8.053 9.923 1.00 98.06 395 TRP A N 1
ATOM 3023 C CA . TRP A 1 395 ? -17.162 -8.460 10.971 1.00 98.06 395 TRP A CA 1
ATOM 3024 C C . TRP A 1 395 ? -18.525 -7.806 10.771 1.00 98.06 395 TRP A C 1
ATOM 3026 O O . TRP A 1 395 ? -18.620 -6.593 10.584 1.00 98.06 395 TRP A O 1
ATOM 3036 N N . ILE A 1 396 ? -19.589 -8.590 10.907 1.00 98.19 396 ILE A N 1
ATOM 3037 C CA . ILE A 1 396 ? -20.920 -8.085 11.248 1.00 98.19 396 ILE A CA 1
ATOM 3038 C C . ILE A 1 396 ? -21.145 -8.358 12.730 1.00 98.19 396 ILE A C 1
ATOM 3040 O O . ILE A 1 396 ? -20.872 -9.463 13.199 1.00 98.19 396 ILE A O 1
ATOM 3044 N N . ALA A 1 397 ? -21.628 -7.359 13.466 1.00 98.25 397 ALA A N 1
ATOM 3045 C CA . ALA A 1 397 ? -21.919 -7.489 14.888 1.00 98.25 397 ALA A CA 1
ATOM 3046 C C . ALA A 1 397 ? -23.248 -6.819 15.246 1.00 98.25 397 ALA A C 1
ATOM 3048 O O . ALA A 1 397 ? -23.456 -5.642 14.939 1.00 98.25 397 ALA A O 1
ATOM 3049 N N . GLU A 1 398 ? -24.121 -7.554 15.936 1.00 98.25 398 GLU A N 1
ATOM 3050 C CA . GLU A 1 398 ? -25.243 -6.970 16.674 1.00 98.25 398 GLU A CA 1
ATOM 3051 C C . GLU A 1 398 ? -24.718 -6.307 17.949 1.00 98.25 398 GLU A C 1
ATOM 3053 O O . GLU A 1 398 ? -24.034 -6.946 18.753 1.00 98.25 398 GLU A O 1
ATOM 3058 N N . VAL A 1 399 ? -25.053 -5.039 18.165 1.00 98.31 399 VAL A N 1
ATOM 3059 C CA . VAL A 1 399 ? -24.577 -4.279 19.318 1.00 98.31 399 VAL A CA 1
ATOM 3060 C C . VAL A 1 399 ? -25.750 -3.681 20.073 1.00 98.31 399 VAL A C 1
ATOM 3062 O O . VAL A 1 399 ? -26.554 -2.942 19.510 1.00 98.31 399 VAL A O 1
ATOM 3065 N N . ARG A 1 400 ? -25.817 -3.982 21.373 1.00 98.12 400 ARG A N 1
ATOM 3066 C CA . ARG A 1 400 ? -26.827 -3.459 22.297 1.00 98.12 400 ARG A CA 1
ATOM 3067 C C . ARG A 1 400 ? -26.167 -2.742 23.467 1.00 98.12 400 ARG A C 1
ATOM 3069 O O . ARG A 1 400 ? -25.160 -3.200 24.003 1.00 98.12 400 ARG A O 1
ATOM 3076 N N . GLY A 1 401 ? -26.739 -1.627 23.892 1.00 96.00 401 GLY A N 1
ATOM 3077 C CA . GLY A 1 401 ? -26.272 -0.844 25.030 1.00 96.00 401 GLY A CA 1
ATOM 3078 C C . GLY A 1 401 ? -27.215 0.322 25.333 1.00 96.00 401 GLY A C 1
ATOM 3079 O O . GLY A 1 401 ? -28.250 0.463 24.683 1.00 96.00 401 GLY A O 1
ATOM 3080 N N . PRO A 1 402 ? -26.883 1.176 26.314 1.00 95.00 402 PRO A N 1
ATOM 3081 C CA . PRO A 1 402 ? -27.643 2.396 26.565 1.00 95.00 402 PRO A CA 1
ATOM 3082 C C . PRO A 1 402 ? -27.693 3.256 25.296 1.00 95.00 402 PRO A C 1
ATOM 3084 O O . PRO A 1 402 ? -26.647 3.664 24.796 1.00 95.00 402 PRO A O 1
ATOM 3087 N N . ASP A 1 403 ? -28.897 3.488 24.771 1.00 93.56 403 ASP A N 1
ATOM 3088 C CA . ASP A 1 403 ? -29.157 4.221 23.521 1.00 93.56 403 ASP A CA 1
ATOM 3089 C C . ASP A 1 403 ? -28.493 3.624 22.258 1.00 93.56 403 ASP A C 1
ATOM 3091 O O . ASP A 1 403 ? -28.320 4.320 21.255 1.00 93.56 403 ASP A O 1
ATOM 3095 N N . ILE A 1 404 ? -28.118 2.339 22.291 1.00 97.12 404 ILE A N 1
ATOM 3096 C CA . ILE A 1 404 ? -27.503 1.617 21.169 1.00 97.12 404 ILE A CA 1
ATOM 3097 C C . ILE A 1 404 ? -28.282 0.322 20.935 1.00 97.12 404 ILE A C 1
ATOM 3099 O O . ILE A 1 404 ? -28.331 -0.541 21.808 1.00 97.12 404 ILE A O 1
ATOM 3103 N N . ASP A 1 405 ? -28.855 0.185 19.745 1.00 97.38 405 ASP A N 1
ATOM 3104 C CA . ASP A 1 405 ? -29.428 -1.060 19.228 1.00 97.38 405 ASP A CA 1
ATOM 3105 C C . ASP A 1 405 ? -29.271 -1.038 17.703 1.00 97.38 405 ASP A C 1
ATOM 3107 O O . ASP A 1 405 ? -30.087 -0.469 16.977 1.00 97.38 405 ASP A O 1
ATOM 3111 N N . GLU A 1 406 ? -28.130 -1.525 17.220 1.00 97.88 406 GLU A N 1
ATOM 3112 C CA . GLU A 1 406 ? -27.783 -1.491 15.798 1.00 97.88 406 GLU A CA 1
ATOM 3113 C C . GLU A 1 406 ? -26.959 -2.719 15.393 1.00 97.88 406 GLU A C 1
ATOM 3115 O O . GLU A 1 406 ? -26.335 -3.387 16.216 1.00 97.88 406 GLU A O 1
ATOM 3120 N N . THR A 1 407 ? -26.966 -3.033 14.098 1.00 98.25 407 THR A N 1
ATOM 3121 C CA . THR A 1 407 ? -26.076 -4.036 13.501 1.00 98.25 407 THR A CA 1
ATOM 3122 C C . THR A 1 407 ? -25.079 -3.319 12.606 1.00 98.25 407 THR A C 1
ATOM 3124 O O . THR A 1 407 ? -25.472 -2.579 11.699 1.00 98.25 407 THR A O 1
ATOM 3127 N N . VAL A 1 408 ? -23.791 -3.511 12.869 1.00 98.25 408 VAL A N 1
ATOM 3128 C CA . VAL A 1 408 ? -22.719 -2.737 12.232 1.00 98.25 408 VAL A CA 1
ATOM 3129 C C . VAL A 1 408 ? -21.774 -3.625 11.434 1.00 98.25 408 VAL A C 1
ATOM 3131 O O . VAL A 1 408 ? -21.523 -4.769 11.810 1.00 98.25 408 VAL A O 1
ATOM 3134 N N . LEU A 1 409 ? -21.246 -3.076 10.338 1.00 98.31 409 LEU A N 1
ATOM 3135 C CA . LEU A 1 409 ? -20.140 -3.643 9.573 1.00 98.31 409 LEU A CA 1
ATOM 3136 C C . LEU A 1 409 ? -18.828 -3.027 10.056 1.00 98.31 409 LEU A C 1
ATOM 3138 O O . LEU A 1 409 ? -18.647 -1.804 10.022 1.00 98.31 409 LEU A O 1
ATOM 3142 N N . LEU A 1 410 ? -17.898 -3.879 10.460 1.00 97.69 410 LEU A N 1
ATOM 3143 C CA . LEU A 1 410 ? -16.557 -3.508 10.877 1.00 97.69 410 LEU A CA 1
ATOM 3144 C C . LEU A 1 410 ? -15.524 -4.085 9.913 1.00 97.69 410 LEU A C 1
ATOM 3146 O O . LEU A 1 410 ? -15.541 -5.272 9.602 1.00 97.69 410 LEU A O 1
ATOM 3150 N N . ASP A 1 411 ? -14.615 -3.227 9.462 1.00 95.88 411 ASP A N 1
ATOM 3151 C CA . ASP A 1 411 ? -13.455 -3.618 8.670 1.00 95.88 411 ASP A CA 1
ATOM 3152 C C . ASP A 1 411 ? -12.370 -4.159 9.604 1.00 95.88 411 ASP A C 1
ATOM 3154 O O . ASP A 1 411 ? -11.769 -3.393 10.370 1.00 95.88 411 ASP A O 1
ATOM 3158 N N . SER A 1 412 ? -12.104 -5.467 9.544 1.00 95.00 412 SER A N 1
ATOM 3159 C CA . SER A 1 412 ? -11.115 -6.098 10.421 1.00 95.00 412 SER A CA 1
ATOM 3160 C C . SER A 1 412 ? -9.702 -5.603 10.126 1.00 95.00 412 SER A C 1
ATOM 3162 O O . SER A 1 412 ? -8.873 -5.575 11.035 1.00 95.00 412 SER A O 1
ATOM 3164 N N . ALA A 1 413 ? -9.412 -5.185 8.889 1.00 92.12 413 ALA A N 1
ATOM 3165 C CA . ALA A 1 413 ? -8.094 -4.696 8.495 1.00 92.12 413 ALA A CA 1
ATOM 3166 C C . ALA A 1 413 ? -7.843 -3.258 8.972 1.00 92.12 413 ALA A C 1
ATOM 3168 O O . ALA A 1 413 ? -6.758 -2.944 9.468 1.00 92.12 413 ALA A O 1
ATOM 3169 N N . ALA A 1 414 ? -8.840 -2.372 8.872 1.00 91.69 414 ALA A N 1
ATOM 3170 C CA . ALA A 1 414 ? -8.731 -1.014 9.413 1.00 91.69 414 ALA A CA 1
ATOM 3171 C C . ALA A 1 414 ? -8.883 -0.974 10.943 1.00 91.69 414 ALA A C 1
ATOM 3173 O O . ALA A 1 414 ? -8.277 -0.120 11.601 1.00 91.69 414 ALA A O 1
ATOM 3174 N N . GLY A 1 415 ? -9.638 -1.920 11.508 1.00 94.12 415 GLY A N 1
ATOM 3175 C CA . GLY A 1 415 ? -10.015 -1.959 12.918 1.00 94.12 415 GLY A CA 1
ATOM 3176 C C . GLY A 1 415 ? -11.078 -0.927 13.282 1.00 94.12 415 GLY A C 1
ATOM 3177 O O . GLY A 1 415 ? -11.063 -0.388 14.388 1.00 94.12 415 GLY A O 1
ATOM 3178 N N . SER A 1 416 ? -11.971 -0.613 12.343 1.00 95.31 416 SER A N 1
ATOM 3179 C CA . SER A 1 416 ? -12.982 0.430 12.501 1.00 95.31 416 SER A CA 1
ATOM 3180 C C . SER A 1 416 ? -14.329 0.030 11.905 1.00 95.31 416 SER A C 1
ATOM 3182 O O . SER A 1 416 ? -14.421 -0.689 10.910 1.00 95.31 416 SER A O 1
ATOM 3184 N N . VAL A 1 417 ? -15.401 0.525 12.525 1.00 97.38 417 VAL A N 1
ATOM 3185 C CA . VAL A 1 417 ? -16.763 0.402 11.995 1.00 97.38 417 VAL A CA 1
ATOM 3186 C C . VAL A 1 417 ? -16.911 1.312 10.779 1.00 97.38 417 VAL A C 1
ATOM 3188 O O . VAL A 1 417 ? -16.650 2.514 10.869 1.00 97.38 417 VAL A O 1
ATOM 3191 N N . VAL A 1 418 ? -17.353 0.740 9.662 1.00 95.88 418 VAL A N 1
ATOM 3192 C CA . VAL A 1 418 ? -17.563 1.462 8.399 1.00 95.88 418 VAL A CA 1
ATOM 3193 C C . VAL A 1 418 ? -18.977 2.030 8.317 1.00 95.88 418 VAL A C 1
ATOM 3195 O O . VAL A 1 418 ? -19.174 3.125 7.792 1.00 95.88 418 VAL A O 1
ATOM 3198 N N . GLY A 1 419 ? -19.961 1.324 8.873 1.00 95.81 419 GLY A N 1
ATOM 3199 C CA . GLY A 1 419 ? -21.353 1.755 8.856 1.00 95.81 419 GLY A CA 1
ATOM 3200 C C . GLY A 1 419 ? -22.325 0.642 9.249 1.00 95.81 419 GLY A C 1
ATOM 3201 O O . GLY A 1 419 ? -21.910 -0.342 9.865 1.00 95.81 419 GLY A O 1
ATOM 3202 N N . PRO A 1 420 ? -23.615 0.791 8.906 1.00 96.88 420 PRO A N 1
ATOM 3203 C CA . PRO A 1 420 ? -24.613 -0.261 9.077 1.00 96.88 420 PRO A CA 1
ATOM 3204 C C . PRO A 1 420 ? -24.222 -1.538 8.325 1.00 96.88 420 PRO A C 1
ATOM 3206 O O . PRO A 1 420 ? -23.658 -1.468 7.231 1.00 96.88 420 PRO A O 1
ATOM 3209 N N . ALA A 1 421 ? -24.532 -2.699 8.901 1.00 96.44 421 ALA A N 1
ATOM 3210 C CA . ALA A 1 421 ? -24.281 -3.975 8.244 1.00 96.44 421 ALA A CA 1
ATOM 3211 C C . ALA A 1 421 ? -25.197 -4.183 7.027 1.00 96.44 421 ALA A C 1
ATOM 3213 O O . ALA A 1 421 ? -26.412 -4.004 7.155 1.00 96.44 421 ALA A O 1
ATOM 3214 N N . PRO A 1 422 ? -24.661 -4.598 5.863 1.00 94.94 422 PRO A N 1
ATOM 3215 C CA . PRO A 1 422 ? -25.497 -5.091 4.780 1.00 94.94 422 PRO A CA 1
ATOM 3216 C C . PRO A 1 422 ? -26.134 -6.432 5.172 1.00 94.94 422 PRO A C 1
ATOM 3218 O O . PRO A 1 422 ? -25.622 -7.164 6.022 1.00 94.94 422 PRO A O 1
ATOM 3221 N N . ALA A 1 423 ? -27.246 -6.781 4.524 1.00 92.31 423 ALA A N 1
ATOM 3222 C CA . ALA A 1 423 ? -27.871 -8.084 4.707 1.00 92.31 423 ALA A CA 1
ATOM 3223 C C . ALA A 1 423 ? -27.018 -9.170 4.031 1.00 92.31 423 ALA A C 1
ATOM 3225 O O . ALA A 1 423 ? -27.029 -9.310 2.809 1.00 92.31 423 ALA A O 1
ATOM 3226 N N . VAL A 1 424 ? -26.281 -9.937 4.832 1.00 93.06 424 VAL A N 1
ATOM 3227 C CA . VAL A 1 424 ? -25.486 -11.080 4.370 1.00 93.06 424 VAL A CA 1
ATOM 3228 C C . VAL A 1 424 ? -26.180 -12.360 4.809 1.00 93.06 424 VAL A C 1
ATOM 3230 O O . VAL A 1 424 ? -26.460 -12.535 5.993 1.00 93.06 424 VAL A O 1
ATOM 3233 N N . ASN A 1 425 ? -26.458 -13.261 3.864 1.00 92.56 425 ASN A N 1
ATOM 3234 C CA . ASN A 1 425 ? -26.942 -14.600 4.180 1.00 92.56 425 ASN A CA 1
ATOM 3235 C C . ASN A 1 425 ? -25.738 -15.527 4.439 1.00 92.56 425 ASN A C 1
ATOM 3237 O O . ASN A 1 425 ? -25.024 -15.840 3.483 1.00 92.56 425 ASN A O 1
ATOM 3241 N N . PRO A 1 426 ? -25.521 -16.018 5.677 1.00 93.00 426 PRO A N 1
ATOM 3242 C CA . PRO A 1 426 ? -24.379 -16.874 5.995 1.00 93.00 426 PRO A CA 1
ATOM 3243 C C . PRO A 1 426 ? -24.335 -18.172 5.183 1.00 93.00 426 PRO A C 1
ATOM 3245 O O . PRO A 1 426 ? -23.261 -18.732 4.998 1.00 93.00 426 PRO A O 1
ATOM 3248 N N . THR A 1 427 ? -25.472 -18.647 4.657 1.00 94.12 427 THR A N 1
ATOM 3249 C CA . THR A 1 427 ? -25.514 -19.871 3.839 1.00 94.12 427 THR A CA 1
ATOM 3250 C C . THR A 1 427 ? -24.926 -19.691 2.439 1.00 94.12 427 THR A C 1
ATOM 3252 O O . THR A 1 427 ? -24.782 -20.676 1.725 1.00 94.12 427 THR A O 1
ATOM 3255 N N . LEU A 1 428 ? -24.655 -18.451 2.013 1.00 93.12 428 LEU A N 1
ATOM 3256 C CA . LEU A 1 428 ? -23.991 -18.147 0.740 1.00 93.12 428 LEU A CA 1
ATOM 3257 C C . LEU A 1 428 ? -22.467 -18.069 0.879 1.00 93.12 428 LEU A C 1
ATOM 3259 O O . LEU A 1 428 ? -21.775 -17.948 -0.129 1.00 93.12 428 LEU A O 1
ATOM 3263 N N . LEU A 1 429 ? -21.947 -18.108 2.108 1.00 96.50 429 LEU A N 1
ATOM 3264 C CA . LEU A 1 429 ? -20.514 -18.114 2.342 1.00 96.50 429 LEU A CA 1
ATOM 3265 C C . LEU A 1 429 ? -19.925 -19.464 1.928 1.00 96.50 429 LEU A C 1
ATOM 3267 O O . LEU A 1 429 ? -20.482 -20.523 2.217 1.00 96.50 429 LEU A O 1
ATOM 3271 N N . VAL A 1 430 ? -18.783 -19.408 1.256 1.00 96.50 430 VAL A N 1
ATOM 3272 C CA . VAL A 1 430 ? -18.069 -20.561 0.709 1.00 96.50 430 VAL A CA 1
ATOM 3273 C C . VAL A 1 430 ? -16.648 -20.611 1.251 1.00 96.50 430 VAL A C 1
ATOM 3275 O O . VAL A 1 430 ? -16.111 -19.621 1.750 1.00 96.50 430 VAL A O 1
ATOM 3278 N N . GLU A 1 431 ? -16.013 -21.771 1.143 1.00 95.88 431 GLU A N 1
ATOM 3279 C CA . GLU A 1 431 ? -14.577 -21.873 1.376 1.00 95.88 431 GLU A CA 1
ATOM 3280 C C . GLU A 1 431 ? -13.795 -21.089 0.312 1.00 95.88 431 GLU A C 1
ATOM 3282 O O . GLU A 1 431 ? -14.251 -20.892 -0.819 1.00 95.88 431 GLU A O 1
ATOM 3287 N N . LEU A 1 432 ? -12.589 -20.647 0.673 1.00 93.25 432 LEU A N 1
ATOM 3288 C CA . LEU A 1 432 ? -11.670 -20.037 -0.285 1.00 93.25 432 LEU A CA 1
ATOM 3289 C C . LEU A 1 432 ? -11.379 -21.000 -1.451 1.00 93.25 432 LEU A C 1
ATOM 3291 O O . LEU A 1 432 ? -11.160 -22.191 -1.212 1.00 93.25 432 LEU A O 1
ATOM 3295 N N . PRO A 1 433 ? -11.310 -20.501 -2.698 1.00 91.88 433 PRO A N 1
ATOM 3296 C CA . PRO A 1 433 ? -11.034 -21.342 -3.854 1.00 91.88 433 PRO A CA 1
ATOM 3297 C C . PRO A 1 433 ? -9.653 -21.996 -3.736 1.00 91.88 433 PRO A C 1
ATOM 3299 O O . PRO A 1 433 ? -8.714 -21.395 -3.210 1.00 91.88 433 PRO A O 1
ATOM 3302 N N . GLN A 1 434 ? -9.506 -23.204 -4.287 1.00 89.38 434 GLN A N 1
ATOM 3303 C CA . GLN A 1 434 ? -8.259 -23.975 -4.210 1.00 89.38 434 GLN A CA 1
ATOM 3304 C C . GLN A 1 434 ? -7.041 -23.180 -4.711 1.00 89.38 434 GLN A C 1
ATOM 3306 O O . GLN A 1 434 ? -6.006 -23.178 -4.051 1.00 89.38 434 GLN A O 1
ATOM 3311 N N . ALA A 1 435 ? -7.189 -22.418 -5.799 1.00 87.31 435 ALA A N 1
ATOM 3312 C CA . ALA A 1 435 ? -6.125 -21.566 -6.338 1.00 87.31 435 ALA A CA 1
ATOM 3313 C C . ALA A 1 435 ? -5.581 -20.535 -5.323 1.00 87.31 435 ALA A C 1
ATOM 3315 O O . ALA A 1 435 ? -4.410 -20.182 -5.378 1.00 87.31 435 ALA A O 1
ATOM 3316 N N . ALA A 1 436 ? -6.401 -20.081 -4.366 1.00 88.62 436 ALA A N 1
ATOM 3317 C CA . ALA A 1 436 ? -5.973 -19.173 -3.298 1.00 88.62 436 ALA A CA 1
ATOM 3318 C C . ALA A 1 436 ? -5.311 -19.896 -2.112 1.00 88.62 436 ALA A C 1
ATOM 3320 O O . ALA A 1 436 ? -4.621 -19.267 -1.310 1.00 88.62 436 ALA A O 1
ATOM 3321 N N . ARG A 1 437 ? -5.544 -21.209 -1.979 1.00 87.81 437 ARG A N 1
ATOM 3322 C CA . ARG A 1 437 ? -4.971 -22.076 -0.936 1.00 87.81 437 ARG A CA 1
ATOM 3323 C C . ARG A 1 437 ? -3.625 -22.671 -1.345 1.00 87.81 437 ARG A C 1
ATOM 3325 O O . ARG A 1 437 ? -2.816 -22.999 -0.478 1.00 87.81 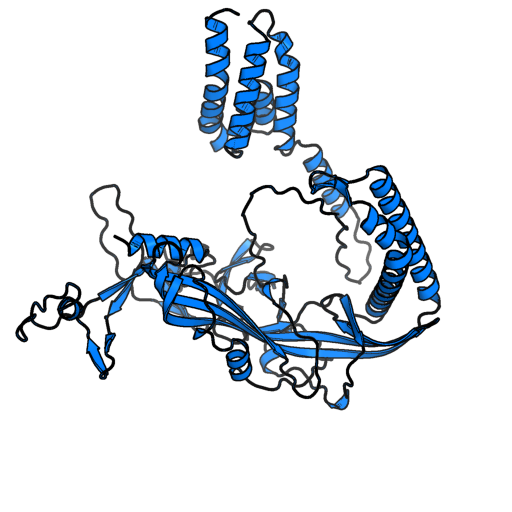437 ARG A O 1
ATOM 3332 N N . GLU A 1 438 ? -3.382 -22.821 -2.642 1.00 81.56 438 GLU A N 1
ATOM 3333 C CA . GLU A 1 438 ? -2.142 -23.377 -3.174 1.00 81.56 438 GLU A CA 1
ATOM 3334 C C . GLU A 1 438 ? -0.947 -22.468 -2.853 1.00 81.56 438 GLU A C 1
ATOM 3336 O O . GLU A 1 438 ? -0.778 -21.375 -3.392 1.00 81.56 438 GLU A O 1
ATOM 3341 N N . SER A 1 439 ? -0.092 -22.943 -1.942 1.00 59.47 439 SER A N 1
ATOM 3342 C CA . SER A 1 439 ? 1.175 -22.291 -1.613 1.00 59.47 439 SER A CA 1
ATOM 3343 C C . SER A 1 439 ? 2.109 -22.371 -2.822 1.00 59.47 439 SER A C 1
ATOM 3345 O O . SER A 1 439 ? 2.707 -23.415 -3.070 1.00 59.47 439 SER A O 1
ATOM 3347 N N . GLY A 1 440 ? 2.214 -21.285 -3.588 1.00 57.28 440 GLY A N 1
ATOM 3348 C CA . GLY A 1 440 ? 3.072 -21.211 -4.776 1.00 57.28 440 GLY A CA 1
ATOM 3349 C C . GLY A 1 440 ? 2.512 -20.367 -5.920 1.00 57.28 440 GLY A C 1
ATOM 3350 O O . GLY A 1 440 ? 3.295 -19.955 -6.774 1.00 57.28 440 GLY A O 1
ATOM 3351 N N . ALA A 1 441 ? 1.206 -20.077 -5.910 1.00 62.03 441 ALA A N 1
ATOM 3352 C CA . ALA A 1 441 ? 0.599 -19.113 -6.822 1.00 62.03 441 ALA A CA 1
ATOM 3353 C C . ALA A 1 441 ? 0.997 -17.681 -6.419 1.00 62.03 441 ALA A C 1
ATOM 3355 O O . ALA A 1 441 ? 0.795 -17.268 -5.273 1.00 62.03 441 ALA A O 1
ATOM 3356 N N . GLY A 1 442 ? 1.575 -16.930 -7.358 1.00 78.94 442 GLY A N 1
ATOM 3357 C CA . GLY A 1 442 ? 2.067 -15.567 -7.148 1.00 78.94 442 GLY A CA 1
ATOM 3358 C C . GLY A 1 442 ? 3.547 -15.478 -6.757 1.00 78.94 442 GLY A C 1
ATOM 3359 O O . GLY A 1 442 ? 4.369 -16.297 -7.177 1.00 78.94 442 GLY A O 1
ATOM 3360 N N . LEU A 1 443 ? 3.897 -14.444 -5.978 1.00 88.06 443 LEU A N 1
ATOM 3361 C CA . LEU A 1 443 ? 5.295 -14.108 -5.694 1.00 88.06 443 LEU A CA 1
ATOM 3362 C C . LEU A 1 443 ? 6.012 -15.202 -4.899 1.00 88.06 443 LEU A C 1
ATOM 3364 O O . LEU A 1 443 ? 5.586 -15.594 -3.811 1.00 88.06 443 LEU A O 1
ATOM 3368 N N . ARG A 1 444 ? 7.155 -15.647 -5.420 1.00 89.12 444 ARG A N 1
ATOM 3369 C CA . ARG A 1 444 ? 8.012 -16.657 -4.788 1.00 89.12 444 ARG A CA 1
ATOM 3370 C C . ARG A 1 444 ? 9.485 -16.357 -5.019 1.00 89.12 444 ARG A C 1
ATOM 3372 O O . ARG A 1 444 ? 9.844 -15.663 -5.972 1.00 89.12 444 ARG A O 1
ATOM 3379 N N . PHE A 1 445 ? 10.329 -16.909 -4.153 1.00 92.31 445 PHE A N 1
ATOM 3380 C CA . PHE A 1 445 ? 11.774 -16.793 -4.287 1.00 92.31 445 PHE A CA 1
ATOM 3381 C C . PHE A 1 445 ? 12.357 -17.908 -5.143 1.00 92.31 445 PHE A C 1
ATOM 3383 O O . PHE A 1 445 ? 12.014 -19.079 -4.978 1.00 92.31 445 PHE A O 1
ATOM 3390 N N . VAL A 1 446 ? 13.277 -17.534 -6.027 1.00 90.50 446 VAL A N 1
ATOM 3391 C CA . VAL A 1 446 ? 14.201 -18.463 -6.680 1.00 90.50 446 VAL A CA 1
ATOM 3392 C C . VAL A 1 446 ? 15.637 -18.100 -6.291 1.00 90.50 446 VAL A C 1
ATOM 3394 O O . VAL A 1 446 ? 15.897 -16.944 -5.937 1.00 90.50 446 VAL A O 1
ATOM 3397 N N . PRO A 1 447 ? 16.577 -19.064 -6.324 1.00 89.50 447 PRO A N 1
ATOM 3398 C CA . PRO A 1 447 ? 17.957 -18.810 -5.919 1.00 89.50 447 PRO A CA 1
ATOM 3399 C C . PRO A 1 447 ? 18.599 -17.670 -6.715 1.00 89.50 447 PRO A C 1
ATOM 3401 O O . PRO A 1 447 ? 18.168 -17.371 -7.829 1.00 89.50 447 PRO A O 1
ATOM 3404 N N . MET A 1 448 ? 19.668 -17.075 -6.200 1.00 92.62 448 MET A N 1
ATOM 3405 C CA . MET A 1 448 ? 20.375 -15.962 -6.847 1.00 92.62 448 MET A CA 1
ATOM 3406 C C . MET A 1 448 ? 21.486 -16.405 -7.807 1.00 92.62 448 MET A C 1
ATOM 3408 O O . MET A 1 448 ? 22.074 -15.566 -8.484 1.00 92.62 448 MET A O 1
ATOM 3412 N N . GLU A 1 449 ? 21.790 -17.705 -7.914 1.00 93.75 449 GLU A N 1
ATOM 3413 C CA . GLU A 1 449 ? 22.961 -18.134 -8.689 1.00 93.75 449 GLU A CA 1
ATOM 3414 C C . GLU A 1 449 ? 22.714 -18.196 -10.202 1.00 93.75 449 GLU A C 1
ATOM 3416 O O . GLU A 1 449 ? 21.661 -18.619 -10.685 1.00 93.75 449 GLU A O 1
ATOM 3421 N N . CYS A 1 450 ? 23.723 -17.849 -10.991 1.00 93.38 450 CYS A N 1
ATOM 3422 C CA . CYS A 1 450 ? 23.723 -18.067 -12.428 1.00 93.38 450 CYS A CA 1
ATOM 3423 C C . CYS A 1 450 ? 23.571 -19.569 -12.740 1.00 93.38 450 CYS A C 1
ATOM 3425 O O . CYS A 1 450 ? 24.391 -20.365 -12.273 1.00 93.38 450 CYS A O 1
ATOM 3427 N N . PRO A 1 451 ? 22.606 -19.976 -13.591 1.00 92.62 451 PRO A N 1
ATOM 3428 C CA . PRO A 1 451 ? 22.363 -21.389 -13.892 1.00 92.62 451 PRO A CA 1
ATOM 3429 C C . PRO A 1 451 ? 23.521 -22.048 -14.656 1.00 92.62 451 PRO A C 1
ATOM 3431 O O . PRO A 1 451 ? 23.613 -23.269 -14.694 1.00 92.62 451 PRO A O 1
ATOM 3434 N N . THR A 1 452 ? 24.406 -21.248 -15.264 1.00 93.12 452 THR A N 1
ATOM 3435 C CA . THR A 1 452 ? 25.550 -21.748 -16.038 1.00 93.12 452 THR A CA 1
ATOM 3436 C C . THR A 1 452 ? 26.798 -21.963 -15.180 1.00 93.12 452 THR A C 1
ATOM 3438 O O . THR A 1 452 ? 27.497 -22.954 -15.368 1.00 93.12 452 THR A O 1
ATOM 3441 N N . CYS A 1 453 ? 27.125 -21.039 -14.270 1.00 94.94 453 CYS A N 1
ATOM 3442 C CA . CYS A 1 453 ? 28.411 -21.063 -13.554 1.00 94.94 453 CYS A CA 1
ATOM 3443 C C . CYS A 1 453 ? 28.312 -21.005 -12.023 1.00 94.94 453 CYS A C 1
ATOM 3445 O O . CYS A 1 453 ? 29.345 -21.029 -11.363 1.00 94.94 453 CYS A O 1
ATOM 3447 N N . GLY A 1 454 ? 27.107 -20.895 -11.456 1.00 94.56 454 GLY A N 1
ATOM 3448 C CA . GLY A 1 454 ? 26.888 -20.847 -10.007 1.00 94.56 454 GLY A CA 1
ATOM 3449 C C . GLY A 1 454 ? 27.262 -19.526 -9.326 1.00 94.56 454 GLY A C 1
ATOM 3450 O O . GLY A 1 454 ? 27.097 -19.404 -8.120 1.00 94.56 454 GLY A O 1
ATOM 3451 N N . HIS A 1 455 ? 27.759 -18.526 -10.060 1.00 95.00 455 HIS A N 1
ATOM 3452 C CA . HIS A 1 455 ? 28.066 -17.215 -9.482 1.00 95.00 455 HIS A CA 1
ATOM 3453 C C . HIS A 1 455 ? 26.784 -16.451 -9.136 1.00 95.00 455 HIS A C 1
ATOM 3455 O O . HIS A 1 455 ? 25.859 -16.421 -9.946 1.00 95.00 455 HIS A O 1
ATOM 3461 N N . GLU A 1 456 ? 26.746 -15.815 -7.970 1.00 93.69 456 GLU A N 1
ATOM 3462 C CA . GLU A 1 456 ? 25.600 -15.035 -7.502 1.00 93.69 456 GLU A CA 1
ATOM 3463 C C . GLU A 1 456 ? 25.392 -13.770 -8.347 1.00 93.69 456 GLU A C 1
ATOM 3465 O O . GLU A 1 456 ? 26.352 -13.099 -8.739 1.00 93.69 456 GLU A O 1
ATOM 3470 N N . PHE A 1 457 ? 24.140 -13.454 -8.684 1.00 93.69 457 PHE A N 1
ATOM 3471 C CA . PHE A 1 457 ? 23.832 -12.218 -9.397 1.00 93.69 457 PHE A CA 1
ATOM 3472 C C . PHE A 1 457 ? 23.984 -10.989 -8.486 1.00 93.69 457 PHE A C 1
ATOM 3474 O O . PHE A 1 457 ? 23.680 -11.067 -7.297 1.00 93.69 457 PHE A O 1
ATOM 3481 N N . PRO A 1 458 ? 24.402 -9.830 -9.029 1.00 92.12 458 PRO A N 1
ATOM 3482 C CA . PRO A 1 458 ? 24.369 -8.571 -8.290 1.00 92.12 458 PRO A CA 1
ATOM 3483 C C . PRO A 1 458 ? 22.946 -8.232 -7.852 1.00 92.12 458 PRO A C 1
ATOM 3485 O O . PRO A 1 458 ? 22.009 -8.390 -8.635 1.00 92.12 458 PRO A O 1
ATOM 3488 N N . PHE A 1 459 ? 22.804 -7.716 -6.634 1.00 92.06 459 PHE A N 1
ATOM 3489 C CA . PHE A 1 459 ? 21.520 -7.259 -6.123 1.00 92.06 459 PHE A CA 1
ATOM 3490 C C . PHE A 1 459 ? 21.076 -5.961 -6.808 1.00 92.06 459 PHE A C 1
ATOM 3492 O O . PHE A 1 459 ? 21.669 -4.902 -6.598 1.00 92.06 459 PHE A O 1
ATOM 3499 N N . ASP A 1 460 ? 20.011 -6.052 -7.600 1.00 89.94 460 ASP A N 1
ATOM 3500 C CA . ASP A 1 460 ? 19.331 -4.929 -8.239 1.00 89.94 460 ASP A CA 1
ATOM 3501 C C . ASP A 1 460 ? 17.810 -5.199 -8.278 1.00 89.94 460 ASP A C 1
ATOM 3503 O O . ASP A 1 460 ? 17.334 -5.960 -9.123 1.00 89.94 460 ASP A O 1
ATOM 3507 N N . PRO A 1 461 ? 17.015 -4.602 -7.371 1.00 88.62 461 PRO A N 1
ATOM 3508 C CA . PRO A 1 461 ? 15.593 -4.915 -7.224 1.00 88.62 461 PRO A CA 1
ATOM 3509 C C . PRO A 1 461 ? 14.751 -4.609 -8.465 1.00 88.62 461 PRO A C 1
ATOM 3511 O O . PRO A 1 461 ? 13.645 -5.133 -8.568 1.00 88.62 461 PRO A O 1
ATOM 3514 N N . ASP A 1 462 ? 15.245 -3.806 -9.405 1.00 83.94 462 ASP A N 1
ATOM 3515 C CA . ASP A 1 462 ? 14.535 -3.454 -10.634 1.00 83.94 462 ASP A CA 1
ATOM 3516 C C . ASP A 1 462 ? 15.006 -4.254 -11.857 1.00 83.94 462 ASP A C 1
ATOM 3518 O O . ASP A 1 462 ? 14.434 -4.123 -12.945 1.00 83.94 462 ASP A O 1
ATOM 3522 N N . ALA A 1 463 ? 16.030 -5.097 -11.700 1.00 86.00 463 ALA A N 1
ATOM 3523 C CA . ALA A 1 463 ? 16.573 -5.892 -12.787 1.00 86.00 463 ALA A CA 1
ATOM 3524 C C . ALA A 1 463 ? 15.597 -6.997 -13.216 1.00 86.00 463 ALA A C 1
ATOM 3526 O O . ALA A 1 463 ? 15.381 -7.981 -12.514 1.00 86.00 463 ALA A O 1
ATOM 3527 N N . VAL A 1 464 ? 15.052 -6.855 -14.427 1.00 84.44 464 VAL A N 1
ATOM 3528 C CA . VAL A 1 464 ? 14.262 -7.902 -15.106 1.00 84.44 464 VAL A CA 1
ATOM 3529 C C . VAL A 1 464 ? 15.172 -8.961 -15.746 1.00 84.44 464 VAL A C 1
ATOM 3531 O O . VAL A 1 464 ? 14.777 -10.110 -15.938 1.00 84.44 464 VAL A O 1
ATOM 3534 N N . LEU A 1 465 ? 16.400 -8.565 -16.096 1.00 89.62 465 LEU A N 1
ATOM 3535 C CA . LEU A 1 465 ? 17.447 -9.427 -16.633 1.00 89.62 465 LEU A CA 1
ATOM 3536 C C . LEU A 1 465 ? 18.697 -9.324 -15.767 1.00 89.62 465 LEU A C 1
ATOM 3538 O O . LEU A 1 465 ? 19.083 -8.233 -15.354 1.00 89.62 465 LEU A O 1
ATOM 3542 N N . HIS A 1 466 ? 19.373 -10.449 -15.567 1.00 90.94 466 HIS A N 1
ATOM 3543 C CA . HIS A 1 466 ? 20.519 -10.547 -14.675 1.00 90.94 466 HIS A CA 1
ATOM 3544 C C . HIS A 1 466 ? 21.789 -10.859 -15.463 1.00 90.94 466 HIS A C 1
ATOM 3546 O O . HIS A 1 466 ? 21.898 -11.897 -16.121 1.00 90.94 466 HIS A O 1
ATOM 3552 N N . PHE A 1 467 ? 22.764 -9.953 -15.392 1.00 90.12 467 PHE A N 1
ATOM 3553 C CA . PHE A 1 467 ? 24.072 -10.132 -16.012 1.00 90.12 467 PHE A CA 1
ATOM 3554 C C . PHE A 1 467 ? 25.030 -10.849 -15.054 1.00 90.12 467 PHE A C 1
ATOM 3556 O O . PHE A 1 467 ? 25.317 -10.369 -13.956 1.00 90.12 467 PHE A O 1
ATOM 3563 N N . CYS A 1 468 ? 25.556 -12.002 -15.470 1.00 91.25 468 CYS A N 1
ATOM 3564 C CA . CYS A 1 468 ? 26.564 -12.721 -14.703 1.00 91.25 468 CYS A CA 1
ATOM 3565 C C . CYS A 1 468 ? 27.964 -12.172 -15.001 1.00 91.25 468 CYS A C 1
ATOM 3567 O O . CYS A 1 468 ? 28.516 -12.430 -16.068 1.00 91.25 468 CYS A O 1
ATOM 3569 N N . HIS A 1 469 ? 28.591 -11.518 -14.024 1.00 90.12 469 HIS A N 1
ATOM 3570 C CA . HIS A 1 469 ? 29.955 -10.989 -14.155 1.00 90.12 469 HIS A CA 1
ATOM 3571 C C . HIS A 1 469 ? 31.039 -12.058 -14.351 1.00 90.12 469 HIS A C 1
ATOM 3573 O O . HIS A 1 469 ? 32.132 -11.732 -14.794 1.00 90.12 469 HIS A O 1
ATOM 3579 N N . ASN A 1 470 ? 30.758 -13.324 -14.028 1.00 92.69 470 ASN A N 1
ATOM 3580 C CA . ASN A 1 470 ? 31.740 -14.400 -14.153 1.00 92.69 470 ASN A CA 1
ATOM 3581 C C . ASN A 1 470 ? 31.745 -15.038 -15.550 1.00 92.69 470 ASN A C 1
ATOM 3583 O O . ASN A 1 470 ? 32.784 -15.136 -16.190 1.00 92.69 470 ASN A O 1
ATOM 3587 N N . CYS A 1 471 ? 30.582 -15.475 -16.043 1.00 92.94 471 CYS A N 1
ATOM 3588 C CA . CYS A 1 471 ? 30.482 -16.138 -17.350 1.00 92.94 471 CYS A CA 1
ATOM 3589 C C . CYS A 1 471 ? 29.969 -15.230 -18.474 1.00 92.94 471 CYS A C 1
ATOM 3591 O O . CYS A 1 471 ? 29.841 -15.691 -19.606 1.00 92.94 471 CYS A O 1
ATOM 3593 N N . HIS A 1 472 ? 29.673 -13.963 -18.161 1.00 90.19 472 HIS A N 1
ATOM 3594 C CA . HIS A 1 472 ? 29.213 -12.942 -19.102 1.00 90.19 472 HIS A CA 1
ATOM 3595 C C . HIS A 1 472 ? 27.949 -13.377 -19.860 1.00 90.19 472 HIS A C 1
ATOM 3597 O O . HIS A 1 472 ? 27.775 -13.074 -21.033 1.00 90.19 472 HIS A O 1
ATOM 3603 N N . ARG A 1 473 ? 27.061 -14.129 -19.199 1.00 91.12 473 ARG A N 1
ATOM 3604 C CA . ARG A 1 473 ? 25.737 -14.475 -19.728 1.00 91.12 473 ARG A CA 1
ATOM 3605 C C . ARG A 1 473 ? 24.679 -13.567 -19.129 1.00 91.12 473 ARG A C 1
ATOM 3607 O O . ARG A 1 473 ? 24.770 -13.196 -17.958 1.00 91.12 473 ARG A O 1
ATOM 3614 N N . VAL A 1 474 ? 23.673 -13.249 -19.934 1.00 91.81 474 VAL A N 1
ATOM 3615 C CA . VAL A 1 474 ? 22.450 -12.592 -19.478 1.00 91.81 474 VAL A CA 1
ATOM 3616 C C . VAL A 1 474 ? 21.406 -13.674 -19.261 1.00 91.81 474 VAL A C 1
ATOM 3618 O O . VAL A 1 474 ? 21.171 -14.492 -20.147 1.00 91.81 474 VAL A O 1
ATOM 3621 N N . CYS A 1 475 ? 20.784 -13.678 -18.090 1.00 92.56 475 CYS A N 1
ATOM 3622 C CA . CYS A 1 475 ? 19.707 -14.600 -17.766 1.00 92.56 475 CYS A CA 1
ATOM 3623 C C . CYS A 1 475 ? 18.427 -13.812 -17.483 1.00 92.56 475 CYS A C 1
ATOM 3625 O O . CYS A 1 475 ? 18.443 -12.848 -16.721 1.00 92.56 475 CYS A O 1
ATOM 3627 N N . GLY A 1 476 ? 17.319 -14.237 -18.076 1.00 90.81 476 GLY A N 1
ATOM 3628 C CA . GLY A 1 476 ? 15.978 -13.819 -17.681 1.00 90.81 476 GLY A CA 1
ATOM 3629 C C . GLY A 1 476 ? 15.324 -14.889 -16.820 1.00 90.81 476 GLY A C 1
ATOM 3630 O O . GLY A 1 476 ? 15.775 -16.038 -16.791 1.00 90.81 476 GLY A O 1
ATOM 3631 N N . VAL A 1 477 ? 14.247 -14.522 -16.131 1.00 87.94 477 VAL A N 1
ATOM 3632 C CA . VAL A 1 477 ? 13.416 -15.486 -15.410 1.00 87.94 477 VAL A CA 1
ATOM 3633 C C . VAL A 1 477 ? 12.030 -15.521 -16.037 1.00 87.94 477 VAL A C 1
ATOM 36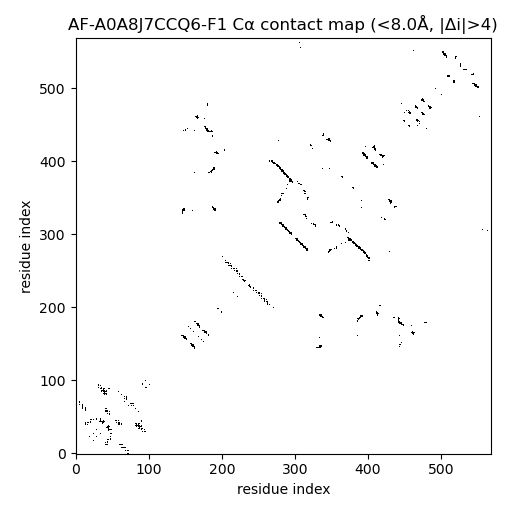35 O O . VAL A 1 477 ? 11.362 -14.499 -16.147 1.00 87.94 477 VAL A O 1
ATOM 3638 N N . THR A 1 478 ? 11.610 -16.698 -16.489 1.00 81.88 478 THR A N 1
ATOM 3639 C CA . THR A 1 478 ? 10.320 -16.914 -17.153 1.00 81.88 478 THR A CA 1
ATOM 3640 C C . THR A 1 478 ? 9.668 -18.140 -16.537 1.00 81.88 478 THR A C 1
ATOM 3642 O O . THR A 1 478 ? 10.307 -19.188 -16.450 1.00 81.88 478 THR A O 1
ATOM 3645 N N . GLU A 1 479 ? 8.432 -18.005 -16.047 1.00 78.06 479 GLU A N 1
ATOM 3646 C CA . GLU A 1 479 ? 7.699 -19.087 -15.364 1.00 78.06 479 GLU A CA 1
ATOM 3647 C C . GLU A 1 479 ? 8.500 -19.691 -14.187 1.00 78.06 479 GLU A C 1
ATOM 3649 O O . GLU A 1 479 ? 8.499 -20.894 -13.923 1.00 78.06 479 GLU A O 1
ATOM 3654 N N . GLY A 1 480 ? 9.264 -18.847 -13.485 1.00 81.06 480 GLY A N 1
ATOM 3655 C CA . GLY A 1 480 ? 10.153 -19.255 -12.392 1.00 81.06 480 GLY A CA 1
ATOM 3656 C C . GLY A 1 480 ? 11.405 -20.036 -12.811 1.00 81.06 480 GLY A C 1
ATOM 3657 O O . GLY A 1 480 ? 12.139 -20.510 -11.944 1.00 81.06 480 GLY A O 1
ATOM 3658 N N . ARG A 1 481 ? 11.686 -20.169 -14.112 1.00 86.75 481 ARG A N 1
ATOM 3659 C CA . ARG A 1 481 ? 12.906 -20.800 -14.629 1.00 86.75 481 ARG A CA 1
ATOM 3660 C C . ARG A 1 481 ? 13.859 -19.756 -15.184 1.00 86.75 481 ARG A C 1
ATOM 3662 O O . ARG A 1 481 ? 13.458 -18.857 -15.917 1.00 86.75 481 ARG A O 1
ATOM 3669 N N . LYS A 1 482 ? 15.140 -19.903 -14.852 1.00 91.25 482 LYS A N 1
ATOM 3670 C CA . LYS A 1 482 ? 16.204 -19.075 -15.422 1.00 91.25 482 LYS A CA 1
ATOM 3671 C C . LYS A 1 482 ? 16.512 -19.572 -16.828 1.00 91.25 482 LYS A C 1
ATOM 3673 O O . LYS A 1 482 ? 16.817 -20.752 -17.002 1.00 91.25 482 LYS A O 1
ATOM 3678 N N . ALA A 1 483 ? 16.440 -18.678 -17.800 1.00 90.75 483 ALA A N 1
ATOM 3679 C CA . ALA A 1 483 ? 16.765 -18.952 -19.189 1.00 90.75 483 ALA A CA 1
ATOM 3680 C C . ALA A 1 483 ? 17.817 -17.958 -19.676 1.00 90.75 483 ALA A C 1
ATOM 3682 O O . ALA A 1 483 ? 17.787 -16.780 -19.315 1.00 90.75 483 ALA A O 1
ATOM 3683 N N . ASP A 1 484 ? 18.743 -18.438 -20.499 1.00 90.94 484 ASP A N 1
ATOM 3684 C CA . ASP A 1 484 ? 19.724 -17.571 -21.139 1.00 90.94 484 ASP A CA 1
ATOM 3685 C C . ASP A 1 484 ? 19.038 -16.676 -22.174 1.00 90.94 484 ASP A C 1
ATOM 3687 O O . ASP A 1 484 ? 18.195 -17.123 -22.955 1.00 90.94 484 ASP A O 1
ATOM 3691 N N . VAL A 1 485 ? 19.425 -15.404 -22.180 1.00 90.56 485 VAL A N 1
ATOM 3692 C CA . VAL A 1 485 ? 18.967 -14.396 -23.132 1.00 90.56 485 VAL A CA 1
ATOM 3693 C C . VAL A 1 485 ? 20.142 -14.023 -24.021 1.00 90.56 485 VAL A C 1
ATOM 3695 O O . VAL A 1 485 ? 21.210 -13.634 -23.544 1.00 90.56 485 VAL A O 1
ATOM 3698 N N . GLU A 1 486 ? 19.947 -14.155 -25.330 1.00 88.56 486 GLU A N 1
ATOM 3699 C CA . GLU A 1 486 ? 20.950 -13.748 -26.305 1.00 88.56 486 GLU A CA 1
ATOM 3700 C C . GLU A 1 486 ? 21.139 -12.228 -26.257 1.00 88.56 486 GLU A C 1
ATOM 3702 O O . GLU A 1 486 ? 20.173 -11.461 -26.290 1.00 88.56 486 GLU A O 1
ATOM 3707 N N . TYR A 1 487 ? 22.394 -11.785 -26.193 1.00 87.94 487 TYR A N 1
ATOM 3708 C CA . TYR A 1 487 ? 22.737 -10.371 -26.233 1.00 87.94 487 TYR A CA 1
ATOM 3709 C C . TYR A 1 487 ? 24.029 -10.150 -27.026 1.00 87.94 487 TYR A C 1
ATOM 3711 O O . TYR A 1 487 ? 24.893 -11.023 -27.114 1.00 87.94 487 TYR A O 1
ATOM 3719 N N . GLY A 1 488 ? 24.151 -8.960 -27.613 1.00 83.88 488 GLY A N 1
ATOM 3720 C CA . GLY A 1 488 ? 25.375 -8.487 -28.252 1.00 83.88 488 GLY A CA 1
ATOM 3721 C C . GLY A 1 488 ? 26.032 -7.390 -27.419 1.00 83.88 488 GLY A C 1
ATOM 3722 O O . GLY A 1 488 ? 25.372 -6.728 -26.621 1.00 83.88 488 GLY A O 1
ATOM 3723 N N . HIS A 1 489 ? 27.323 -7.164 -27.635 1.00 80.88 489 HIS A N 1
ATOM 3724 C CA . HIS A 1 489 ? 28.038 -6.021 -27.078 1.00 80.88 489 HIS A CA 1
ATOM 3725 C C . HIS A 1 489 ? 28.848 -5.337 -28.175 1.00 80.88 489 HIS A C 1
ATOM 3727 O O . HIS A 1 489 ? 29.260 -5.965 -29.151 1.00 80.88 489 HIS A O 1
ATOM 3733 N N . ILE A 1 490 ? 29.052 -4.036 -28.011 1.00 76.44 490 ILE A N 1
ATOM 3734 C CA . ILE A 1 490 ? 29.967 -3.257 -28.841 1.00 76.44 490 ILE A CA 1
ATOM 3735 C C . ILE A 1 490 ? 31.312 -3.241 -28.099 1.00 76.44 490 ILE A C 1
ATOM 3737 O O . ILE A 1 490 ? 31.308 -3.144 -26.867 1.00 76.44 490 ILE A O 1
ATOM 3741 N N . PRO A 1 491 ? 32.456 -3.386 -28.791 1.00 76.75 491 PRO A N 1
ATOM 3742 C CA . PRO A 1 491 ? 33.757 -3.208 -28.159 1.00 76.75 491 PRO A CA 1
ATOM 3743 C C . PRO A 1 491 ? 33.860 -1.824 -27.509 1.00 76.75 491 PRO A C 1
ATOM 3745 O O . PRO A 1 491 ? 33.276 -0.854 -27.995 1.00 76.75 491 PRO A O 1
ATOM 3748 N N . TRP A 1 492 ? 34.608 -1.741 -26.409 1.00 75.62 492 TRP A N 1
ATOM 3749 C CA . TRP A 1 492 ? 34.864 -0.467 -25.745 1.00 75.62 492 TRP A CA 1
ATOM 3750 C C . TRP A 1 492 ? 35.554 0.498 -26.719 1.00 75.62 492 TRP A C 1
ATOM 3752 O O . TRP A 1 492 ? 36.557 0.107 -27.324 1.00 75.62 492 TRP A O 1
ATOM 3762 N N . PRO A 1 493 ? 35.043 1.730 -26.891 1.00 79.62 493 PRO A N 1
ATOM 3763 C CA . PRO A 1 493 ? 35.761 2.742 -27.650 1.00 79.62 493 PRO A CA 1
ATOM 3764 C C . PRO A 1 493 ? 37.099 3.039 -26.960 1.00 79.62 493 PRO A C 1
ATOM 3766 O O . PRO A 1 493 ? 37.175 3.110 -25.735 1.00 79.62 493 PRO A O 1
ATOM 3769 N N . GLU A 1 494 ? 38.165 3.181 -27.750 1.00 81.06 494 GLU A N 1
ATOM 3770 C CA . GLU A 1 494 ? 39.518 3.446 -27.233 1.00 81.06 494 GLU A CA 1
ATOM 3771 C C . GLU A 1 494 ? 39.650 4.855 -26.630 1.00 81.06 494 GLU A C 1
ATOM 3773 O O . GLU A 1 494 ? 40.516 5.107 -25.791 1.00 81.06 494 GLU A O 1
ATOM 3778 N N . GLU A 1 495 ? 38.786 5.781 -27.047 1.00 84.69 495 GLU A N 1
ATOM 3779 C CA . GLU A 1 495 ? 38.752 7.144 -26.533 1.00 84.69 495 GLU A CA 1
ATOM 3780 C C . GLU A 1 495 ? 38.084 7.198 -25.145 1.00 84.69 495 GLU A C 1
ATOM 3782 O O . GLU A 1 495 ? 37.043 6.573 -24.931 1.00 84.69 495 GLU A O 1
ATOM 3787 N N . PRO A 1 496 ? 38.633 7.954 -24.179 1.00 81.00 496 PRO A N 1
ATOM 3788 C CA . PRO A 1 496 ? 37.991 8.152 -22.885 1.00 81.00 496 PRO A CA 1
ATOM 3789 C C . PRO A 1 496 ? 36.768 9.074 -22.998 1.00 81.00 496 PRO A C 1
ATOM 3791 O O . PRO A 1 496 ? 36.725 9.968 -23.840 1.00 81.00 496 PRO A O 1
ATOM 3794 N N . GLY A 1 497 ? 35.805 8.911 -22.087 1.00 79.81 497 GLY A N 1
ATOM 3795 C CA . GLY A 1 497 ? 34.627 9.786 -21.983 1.00 79.81 497 GLY A CA 1
ATOM 3796 C C . GLY A 1 497 ? 33.347 9.241 -22.620 1.00 79.81 497 GLY A C 1
ATOM 3797 O O . GLY A 1 497 ? 32.374 9.982 -22.735 1.00 79.81 497 GLY A O 1
ATOM 3798 N N . TRP A 1 498 ? 33.335 7.966 -23.011 1.00 75.69 498 TRP A N 1
ATOM 3799 C CA . TRP A 1 498 ? 32.143 7.281 -23.506 1.00 75.69 498 TRP A CA 1
ATOM 3800 C C . TRP A 1 498 ? 31.520 6.405 -22.420 1.00 75.69 498 TRP A C 1
ATOM 3802 O O . TRP A 1 498 ? 32.207 5.582 -21.814 1.00 75.69 498 TRP A O 1
ATOM 3812 N N . ASP A 1 499 ? 30.207 6.537 -22.242 1.00 69.12 499 ASP A N 1
ATOM 3813 C CA . ASP A 1 499 ? 29.403 5.642 -21.413 1.00 69.12 499 ASP A CA 1
ATOM 3814 C C . ASP A 1 499 ? 28.680 4.625 -22.307 1.00 69.12 499 ASP A C 1
ATOM 3816 O O . ASP A 1 499 ? 27.992 4.990 -23.264 1.00 69.12 499 ASP A O 1
ATOM 3820 N N . LEU A 1 500 ? 28.819 3.333 -21.997 1.00 71.38 500 LEU A N 1
ATOM 3821 C CA . LEU A 1 500 ? 28.062 2.272 -22.662 1.00 71.38 500 LEU A CA 1
ATOM 3822 C C . LEU A 1 500 ? 26.744 2.039 -21.919 1.00 71.38 500 LEU A C 1
ATOM 3824 O O . LEU A 1 500 ? 26.735 1.739 -20.727 1.00 71.38 500 LEU A O 1
ATOM 3828 N N . VAL A 1 501 ? 25.629 2.141 -22.643 1.00 74.81 501 VAL A N 1
ATOM 3829 C CA . VAL A 1 501 ? 24.275 1.963 -22.099 1.00 74.81 501 VAL A CA 1
ATOM 3830 C C . VAL A 1 501 ? 23.599 0.785 -22.806 1.00 74.81 501 VAL A C 1
ATOM 3832 O O . VAL A 1 501 ? 23.669 0.704 -24.036 1.00 74.81 501 VAL A O 1
ATOM 3835 N N . PRO A 1 502 ? 22.938 -0.137 -22.081 1.00 79.31 502 PRO A N 1
ATOM 3836 C CA . PRO A 1 502 ? 22.251 -1.256 -22.709 1.00 79.31 502 PRO A CA 1
ATOM 3837 C C . PRO A 1 502 ? 21.000 -0.781 -23.463 1.00 79.31 502 PRO A C 1
ATOM 3839 O O . PRO A 1 502 ? 20.287 0.127 -23.025 1.00 79.31 502 PRO A O 1
ATOM 3842 N N . PHE A 1 503 ? 20.703 -1.423 -24.593 1.00 83.81 503 PHE A N 1
ATOM 3843 C CA . PHE A 1 503 ? 19.535 -1.121 -25.417 1.00 83.81 503 PHE A CA 1
ATOM 3844 C C . PHE A 1 503 ? 18.875 -2.387 -25.959 1.00 83.81 503 PHE A C 1
ATOM 3846 O O . PHE A 1 503 ? 19.527 -3.363 -26.327 1.00 83.81 503 PHE A O 1
ATOM 3853 N N . TRP A 1 504 ? 17.557 -2.329 -26.081 1.00 84.56 504 TRP A N 1
ATOM 3854 C CA . TRP A 1 504 ? 16.775 -3.252 -26.878 1.00 84.56 504 TRP A CA 1
ATOM 3855 C C . TRP A 1 504 ? 16.818 -2.838 -28.341 1.00 84.56 504 TRP A C 1
ATOM 3857 O O . TRP A 1 504 ? 16.646 -1.663 -28.665 1.00 84.56 504 TRP A O 1
ATOM 3867 N N . ARG A 1 505 ? 17.015 -3.812 -29.230 1.00 84.62 505 ARG A N 1
ATOM 3868 C CA . ARG A 1 505 ? 17.061 -3.607 -30.679 1.00 84.62 505 ARG A CA 1
ATOM 3869 C C . ARG A 1 505 ? 15.823 -4.218 -31.326 1.00 84.62 505 ARG A C 1
ATOM 3871 O O . ARG A 1 505 ? 15.699 -5.439 -31.374 1.00 84.62 505 ARG A O 1
ATOM 3878 N N . PHE A 1 506 ? 14.944 -3.381 -31.867 1.00 83.62 506 PHE A N 1
ATOM 3879 C CA . PHE A 1 506 ? 13.703 -3.811 -32.513 1.00 83.62 506 PHE A CA 1
ATOM 3880 C C . PHE A 1 506 ? 13.713 -3.510 -34.016 1.00 83.62 506 PHE A C 1
ATOM 3882 O O . PHE A 1 506 ? 14.128 -2.420 -34.413 1.00 83.62 506 PHE A O 1
ATOM 3889 N N . PRO A 1 507 ? 13.223 -4.418 -34.877 1.00 86.94 507 PRO A N 1
ATOM 3890 C CA . PRO A 1 507 ? 12.953 -4.084 -36.269 1.00 86.94 507 PRO A CA 1
ATOM 3891 C C . PRO A 1 507 ? 11.735 -3.155 -36.365 1.00 86.94 507 PRO A C 1
ATOM 3893 O O . PRO A 1 507 ? 10.676 -3.441 -35.804 1.00 86.94 507 PRO A O 1
ATOM 3896 N N . LEU A 1 508 ? 11.866 -2.049 -37.100 1.00 81.31 508 LEU A N 1
ATOM 3897 C CA . LEU A 1 508 ? 10.754 -1.145 -37.370 1.00 81.31 508 LEU A CA 1
ATOM 3898 C C . LEU A 1 508 ? 9.644 -1.818 -38.179 1.00 81.31 508 LEU A C 1
ATOM 3900 O O . LEU A 1 508 ? 9.897 -2.383 -39.244 1.00 81.31 508 LEU A O 1
ATOM 3904 N N . ARG A 1 509 ? 8.402 -1.649 -37.717 1.00 84.19 509 ARG A N 1
ATOM 3905 C CA . ARG A 1 509 ? 7.181 -2.045 -38.424 1.00 84.19 509 ARG A CA 1
ATOM 3906 C C . ARG A 1 509 ? 6.068 -1.026 -38.155 1.00 84.19 509 ARG A C 1
ATOM 3908 O O . ARG A 1 509 ? 5.410 -1.107 -37.123 1.00 84.19 509 ARG A O 1
ATOM 3915 N N . LEU A 1 510 ? 5.854 -0.072 -39.062 1.00 79.12 510 LEU A N 1
ATOM 3916 C CA . LEU A 1 510 ? 4.754 0.899 -38.982 1.00 79.12 510 LEU A CA 1
ATOM 3917 C C . LEU A 1 510 ? 3.647 0.507 -39.948 1.00 79.12 510 LEU A C 1
ATOM 3919 O O . LEU A 1 510 ? 3.921 0.265 -41.114 1.00 79.12 510 LEU A O 1
ATOM 3923 N N . ARG A 1 511 ? 2.401 0.465 -39.479 1.00 77.00 511 ARG A N 1
ATOM 3924 C CA . ARG A 1 511 ? 1.243 0.272 -40.353 1.00 77.00 511 ARG A CA 1
ATOM 3925 C C . ARG A 1 511 ? 0.570 1.617 -40.609 1.00 77.00 511 ARG A C 1
ATOM 3927 O O . ARG A 1 511 ? 0.222 2.305 -39.651 1.00 77.00 511 ARG A O 1
ATOM 3934 N N . THR A 1 512 ? 0.403 1.987 -41.870 1.00 76.38 512 THR A N 1
ATOM 3935 C CA . THR A 1 512 ? -0.308 3.202 -42.288 1.00 76.38 512 THR A CA 1
ATOM 3936 C C . THR A 1 512 ? -1.829 3.019 -42.179 1.00 76.38 512 THR A C 1
ATOM 3938 O O . THR A 1 512 ? -2.325 1.918 -41.924 1.00 76.38 512 THR A O 1
ATOM 3941 N N . GLY A 1 513 ? -2.595 4.105 -42.338 1.00 64.62 513 GLY A N 1
ATOM 3942 C CA . GLY A 1 513 ? -4.063 4.072 -42.231 1.00 64.62 513 GLY A CA 1
ATOM 3943 C C . GLY A 1 513 ? -4.751 3.230 -43.314 1.00 64.62 513 GLY A C 1
ATOM 3944 O O . GLY A 1 513 ? -5.819 2.677 -43.073 1.00 64.62 513 GLY A O 1
ATOM 3945 N N . ASP A 1 514 ? -4.116 3.094 -44.471 1.00 80.38 514 ASP A N 1
ATOM 3946 C CA . ASP A 1 514 ? -4.494 2.233 -45.595 1.00 80.38 514 ASP A CA 1
ATOM 3947 C C . ASP A 1 514 ? -3.913 0.809 -45.497 1.00 80.38 514 ASP A C 1
ATOM 3949 O O . ASP A 1 514 ? -4.205 -0.045 -46.331 1.00 80.38 514 AS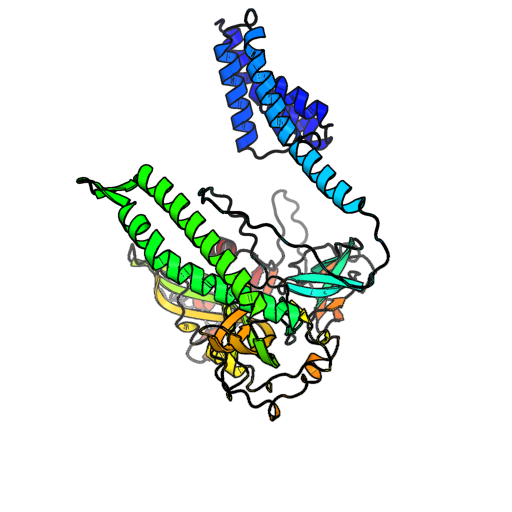P A O 1
ATOM 3953 N N . GLY A 1 515 ? -3.160 0.508 -44.433 1.00 80.75 515 GLY A N 1
ATOM 3954 C CA . GLY A 1 515 ? -2.703 -0.842 -44.107 1.00 80.75 515 GLY A CA 1
ATOM 3955 C C . GLY A 1 515 ? -1.337 -1.230 -44.675 1.00 80.75 515 GLY A C 1
ATOM 3956 O O . GLY A 1 515 ? -0.895 -2.352 -44.410 1.00 80.75 515 GLY A O 1
ATOM 3957 N N . GLU A 1 516 ? -0.653 -0.333 -45.387 1.00 81.19 516 GLU A N 1
ATOM 3958 C CA . GLU A 1 516 ? 0.722 -0.528 -45.848 1.00 81.19 516 GLU A CA 1
ATOM 3959 C C . GLU A 1 516 ? 1.680 -0.673 -44.655 1.00 81.19 516 GLU A C 1
ATOM 3961 O O . GLU A 1 516 ? 1.535 -0.013 -43.622 1.00 81.19 516 GLU A O 1
ATOM 3966 N N . LEU A 1 517 ? 2.657 -1.577 -44.775 1.00 82.00 517 LEU A N 1
ATOM 3967 C CA . LEU A 1 517 ? 3.688 -1.782 -43.764 1.00 82.00 517 LEU A CA 1
ATOM 3968 C C . LEU A 1 517 ? 4.978 -1.067 -44.174 1.00 82.00 517 LEU A C 1
ATOM 3970 O O . LEU A 1 517 ? 5.700 -1.535 -45.048 1.00 82.00 517 LEU A O 1
ATOM 3974 N N . LEU A 1 518 ? 5.316 0.000 -43.463 1.00 80.19 518 LEU A N 1
ATOM 3975 C CA . LEU A 1 518 ? 6.569 0.723 -43.617 1.00 80.19 518 LEU A CA 1
ATOM 3976 C C . LEU A 1 518 ? 7.620 0.166 -42.652 1.00 80.19 518 LEU A C 1
ATOM 3978 O O . LEU A 1 518 ? 7.458 0.183 -41.428 1.00 80.19 518 LEU A O 1
ATOM 3982 N N . THR A 1 519 ? 8.721 -0.323 -43.214 1.00 83.94 519 THR A N 1
ATOM 3983 C CA . THR A 1 519 ? 9.902 -0.807 -42.476 1.00 83.94 519 THR A CA 1
ATOM 3984 C C . THR A 1 519 ? 11.102 0.129 -42.614 1.00 83.94 519 THR A C 1
ATOM 3986 O O . THR A 1 519 ? 12.132 -0.089 -41.974 1.00 83.94 519 THR A O 1
ATOM 3989 N N . ASP A 1 520 ? 10.963 1.172 -43.435 1.00 79.38 520 ASP A N 1
ATOM 3990 C CA . ASP A 1 520 ? 12.020 2.097 -43.823 1.00 79.38 520 ASP A CA 1
ATOM 3991 C C . ASP A 1 520 ? 11.565 3.555 -43.632 1.00 79.38 520 ASP A C 1
ATOM 3993 O O . ASP A 1 520 ? 10.763 4.068 -44.411 1.00 79.38 520 ASP A O 1
ATOM 3997 N N . LEU A 1 521 ? 12.064 4.229 -42.585 1.00 73.62 521 LEU A N 1
ATOM 3998 C CA . LEU A 1 521 ? 11.693 5.624 -42.290 1.00 73.62 521 LEU A CA 1
ATOM 3999 C C . LEU A 1 521 ? 12.197 6.612 -43.333 1.00 73.62 521 LEU A C 1
ATOM 4001 O O . LEU A 1 521 ? 11.688 7.727 -43.394 1.00 73.62 521 LEU A O 1
ATOM 4005 N N . VAL A 1 522 ? 13.213 6.252 -44.118 1.00 69.00 522 VAL A N 1
ATOM 4006 C CA . VAL A 1 522 ? 13.761 7.171 -45.115 1.00 69.00 522 VAL A CA 1
ATOM 4007 C C . VAL A 1 522 ? 12.661 7.544 -46.109 1.00 69.00 522 VAL A C 1
ATOM 4009 O O . VAL A 1 522 ? 12.506 8.723 -46.398 1.00 69.00 522 VAL A O 1
ATOM 4012 N N . ARG A 1 523 ? 11.781 6.598 -46.464 1.00 64.94 523 ARG A N 1
ATOM 4013 C CA . ARG A 1 523 ? 10.600 6.825 -47.317 1.00 64.94 523 ARG A CA 1
ATOM 4014 C C . ARG A 1 523 ? 9.486 7.669 -46.677 1.00 64.94 523 ARG A C 1
ATOM 4016 O O . ARG A 1 523 ? 8.596 8.111 -47.385 1.00 64.94 523 ARG A O 1
ATOM 4023 N N . LEU A 1 524 ? 9.531 7.920 -45.363 1.00 61.72 524 LEU A N 1
ATOM 4024 C CA . LEU A 1 524 ? 8.597 8.818 -44.660 1.00 61.72 524 LEU A CA 1
ATOM 4025 C C . LEU A 1 524 ? 9.079 10.272 -44.589 1.00 61.72 524 LEU A C 1
ATOM 4027 O O . LEU A 1 524 ? 8.303 11.140 -44.197 1.00 61.72 524 LEU A O 1
ATOM 4031 N N . LYS A 1 525 ? 10.351 10.549 -44.907 1.00 54.91 525 LYS A N 1
ATOM 4032 C CA . LYS A 1 525 ? 10.872 11.928 -44.942 1.00 54.91 525 LYS A CA 1
ATOM 4033 C C . LYS A 1 525 ? 10.294 12.744 -46.098 1.00 54.91 525 LYS A C 1
ATOM 4035 O O . LYS A 1 525 ? 10.348 13.968 -46.050 1.00 54.91 525 LYS A O 1
ATOM 4040 N N . ASP A 1 526 ? 9.719 12.059 -47.076 1.00 48.28 526 ASP A N 1
ATOM 4041 C CA . ASP A 1 526 ? 9.021 12.621 -48.218 1.00 48.28 526 ASP A CA 1
ATOM 4042 C C . ASP A 1 526 ? 7.746 13.355 -47.733 1.00 48.28 526 ASP A C 1
ATOM 4044 O O . ASP A 1 526 ? 6.747 12.733 -47.365 1.00 48.28 526 ASP A O 1
ATOM 4048 N N . GLY A 1 527 ? 7.808 14.690 -47.619 1.00 46.03 527 GLY A N 1
ATOM 4049 C CA . GLY A 1 527 ? 6.651 15.547 -47.322 1.00 46.03 527 GLY A CA 1
ATOM 4050 C C . GLY A 1 527 ? 6.525 16.153 -45.912 1.00 46.03 527 GLY A C 1
ATOM 4051 O O . GLY A 1 527 ? 5.551 16.869 -45.670 1.00 46.03 527 GLY A O 1
ATOM 4052 N N . ILE A 1 528 ? 7.467 15.951 -44.976 1.00 46.38 528 ILE A N 1
ATOM 4053 C CA . ILE A 1 528 ? 7.391 16.611 -43.645 1.00 46.38 528 ILE A CA 1
ATOM 4054 C C . ILE A 1 528 ? 7.723 18.116 -43.726 1.00 46.38 528 ILE A C 1
ATOM 4056 O O . ILE A 1 528 ? 7.183 18.905 -42.947 1.00 46.38 528 ILE A O 1
ATOM 4060 N N . ASP A 1 529 ? 8.545 18.535 -44.690 1.00 46.62 529 ASP A N 1
ATOM 4061 C CA . ASP A 1 529 ? 8.865 19.945 -44.970 1.00 46.62 529 ASP A CA 1
ATOM 4062 C C . ASP A 1 529 ? 7.966 20.583 -46.053 1.00 46.62 529 ASP A C 1
ATOM 4064 O O . ASP A 1 529 ? 8.097 21.769 -46.356 1.00 46.62 529 ASP A O 1
ATOM 4068 N N . GLY A 1 530 ? 7.005 19.822 -46.592 1.00 43.69 530 GLY A N 1
ATOM 4069 C CA . GLY A 1 530 ? 6.110 20.256 -47.668 1.00 43.69 530 GLY A CA 1
ATOM 4070 C C . GLY A 1 530 ? 6.672 20.077 -49.083 1.00 43.69 530 GLY A C 1
ATOM 4071 O O . GLY A 1 530 ? 5.966 20.388 -50.044 1.00 43.69 530 GLY A O 1
ATOM 4072 N N . THR A 1 531 ? 7.885 19.543 -49.224 1.00 43.59 531 THR A N 1
ATOM 4073 C CA . THR A 1 531 ? 8.503 19.171 -50.501 1.00 43.59 531 THR A CA 1
ATOM 4074 C C . THR A 1 531 ? 8.500 17.651 -50.615 1.00 43.59 531 THR A C 1
ATOM 4076 O O . THR A 1 531 ? 9.059 16.947 -49.777 1.00 43.59 531 THR A O 1
ATOM 4079 N N . PHE A 1 532 ? 7.806 17.127 -51.627 1.00 44.44 532 PHE A N 1
ATOM 4080 C CA . PHE A 1 532 ? 7.851 15.700 -51.930 1.00 44.44 532 PHE A CA 1
ATOM 4081 C C . PHE A 1 532 ? 9.158 15.383 -52.675 1.00 44.44 532 PHE A C 1
ATOM 4083 O O . PHE A 1 532 ? 9.188 15.384 -53.910 1.00 44.44 532 PHE A O 1
ATOM 4090 N N . ASP A 1 533 ? 10.248 15.177 -51.938 1.00 53.62 533 ASP A N 1
ATOM 4091 C CA . ASP A 1 533 ? 11.466 14.575 -52.472 1.00 53.62 533 ASP A CA 1
ATOM 4092 C C . ASP A 1 533 ? 11.237 13.070 -52.668 1.00 53.62 533 ASP A C 1
ATOM 4094 O O . ASP A 1 533 ? 11.563 12.252 -51.805 1.00 53.62 533 ASP A O 1
ATOM 4098 N N . GLN A 1 534 ? 10.680 12.718 -53.832 1.00 50.69 534 GLN A N 1
ATOM 4099 C CA . GLN A 1 534 ? 10.436 11.335 -54.243 1.00 50.69 534 GLN A CA 1
ATOM 4100 C C . GLN A 1 534 ? 11.703 10.494 -54.078 1.00 50.69 534 GLN A C 1
ATOM 4102 O O . GLN A 1 534 ? 12.641 10.563 -54.880 1.00 50.69 534 GLN A O 1
ATOM 4107 N N . ILE A 1 535 ? 11.721 9.648 -53.051 1.00 54.97 535 ILE A N 1
ATOM 4108 C CA . ILE A 1 535 ? 12.716 8.587 -52.943 1.00 54.97 535 ILE A CA 1
ATOM 4109 C C . ILE A 1 535 ? 12.341 7.561 -54.000 1.00 54.97 535 ILE A C 1
ATOM 4111 O O . ILE A 1 535 ? 11.393 6.807 -53.812 1.00 54.97 535 ILE A O 1
ATOM 4115 N N . GLY A 1 536 ? 13.051 7.587 -55.131 1.00 55.94 536 GLY A N 1
ATOM 4116 C CA . GLY A 1 536 ? 12.750 6.735 -56.279 1.00 55.94 536 GLY A CA 1
ATOM 4117 C C . GLY A 1 536 ? 12.559 5.267 -55.886 1.00 55.94 536 GLY A C 1
ATOM 4118 O O . GLY A 1 536 ? 13.273 4.744 -55.024 1.00 55.94 536 GLY A O 1
ATOM 4119 N N . ASP A 1 537 ? 11.612 4.602 -56.551 1.00 58.56 537 ASP A N 1
ATOM 4120 C CA . ASP A 1 537 ? 11.236 3.199 -56.312 1.00 58.56 537 ASP A CA 1
ATOM 4121 C C . ASP A 1 537 ? 12.427 2.219 -56.385 1.00 58.56 537 ASP A C 1
ATOM 4123 O O . ASP A 1 537 ? 12.377 1.131 -55.808 1.00 58.56 537 ASP A O 1
ATOM 4127 N N . ASP A 1 538 ? 13.525 2.639 -57.021 1.00 58.69 538 ASP A N 1
ATOM 4128 C CA . ASP A 1 538 ? 14.767 1.886 -57.213 1.00 58.69 538 ASP A CA 1
ATOM 4129 C C . ASP A 1 538 ? 15.685 1.831 -55.974 1.00 58.69 538 ASP A C 1
ATOM 4131 O O . ASP A 1 538 ? 16.682 1.102 -55.972 1.00 58.69 538 ASP A O 1
ATOM 4135 N N . VAL A 1 539 ? 15.395 2.580 -54.899 1.00 62.84 539 VAL A N 1
ATOM 4136 C CA . VAL A 1 539 ? 16.191 2.502 -53.663 1.00 62.84 539 VAL A CA 1
ATOM 4137 C C . VAL A 1 539 ? 15.805 1.238 -52.882 1.00 62.84 539 VAL A C 1
ATOM 4139 O O . VAL A 1 539 ? 14.646 1.113 -52.464 1.00 62.84 539 VAL A O 1
ATOM 4142 N N . PRO A 1 540 ? 16.751 0.311 -52.619 1.00 69.38 540 PRO A N 1
ATOM 4143 C CA . PRO A 1 540 ? 16.450 -0.930 -51.918 1.00 69.38 540 PRO A CA 1
ATOM 4144 C C . PRO A 1 540 ? 15.925 -0.641 -50.511 1.00 69.38 540 PRO A C 1
ATOM 4146 O O . PRO A 1 540 ? 16.573 0.059 -49.731 1.00 69.38 540 PRO A O 1
ATOM 4149 N N . VAL A 1 541 ? 14.758 -1.211 -50.197 1.00 67.75 541 VAL A N 1
ATOM 4150 C CA . VAL A 1 541 ? 14.106 -1.095 -48.887 1.00 67.75 541 VAL A CA 1
ATOM 4151 C C . VAL A 1 541 ? 15.054 -1.601 -47.804 1.00 67.75 541 VAL A C 1
ATOM 4153 O O . VAL A 1 541 ? 15.477 -2.760 -47.828 1.00 67.75 541 VAL A O 1
ATOM 4156 N N . ARG A 1 542 ? 15.380 -0.743 -46.833 1.00 79.69 542 ARG A N 1
ATOM 4157 C CA . ARG A 1 542 ? 16.190 -1.124 -45.672 1.00 79.69 542 ARG A CA 1
ATOM 4158 C C . ARG A 1 542 ? 15.295 -1.371 -44.468 1.00 79.69 542 ARG A C 1
ATOM 4160 O O . ARG A 1 542 ? 14.402 -0.585 -44.166 1.00 79.69 542 ARG A O 1
ATOM 4167 N N . GLN A 1 543 ? 15.580 -2.437 -43.724 1.00 83.62 543 GLN A N 1
ATOM 4168 C CA . GLN A 1 543 ? 14.986 -2.629 -42.405 1.00 83.62 543 GLN A CA 1
ATOM 4169 C C . GLN A 1 543 ? 15.632 -1.637 -41.433 1.00 83.62 543 GLN A C 1
ATOM 4171 O O . GLN A 1 543 ? 16.752 -1.854 -40.968 1.00 83.62 543 GLN A O 1
ATOM 4176 N N . HIS A 1 544 ? 14.924 -0.554 -41.114 1.00 83.81 544 HIS A N 1
ATOM 4177 C CA . HIS A 1 544 ? 15.345 0.332 -40.035 1.00 83.81 544 HIS A CA 1
ATOM 4178 C C . HIS A 1 544 ? 15.194 -0.374 -38.685 1.00 83.81 544 HIS A C 1
ATOM 4180 O O . HIS A 1 544 ? 14.287 -1.190 -38.481 1.00 83.81 544 HIS A O 1
ATOM 4186 N N . LEU A 1 545 ? 16.105 -0.062 -37.766 1.00 80.50 545 LEU A N 1
ATOM 4187 C CA . LEU A 1 545 ? 16.125 -0.589 -36.407 1.00 80.50 545 LEU A CA 1
ATOM 4188 C C . LEU A 1 545 ? 15.826 0.542 -35.425 1.00 80.50 545 LEU A C 1
ATOM 4190 O O . LEU A 1 545 ? 16.320 1.655 -35.591 1.00 80.50 545 LEU A O 1
ATOM 4194 N N . PHE A 1 546 ? 15.039 0.237 -34.400 1.00 80.31 546 PHE A N 1
ATOM 4195 C CA . PHE A 1 546 ? 14.815 1.100 -33.249 1.00 80.31 546 PHE A CA 1
ATOM 4196 C C . PHE A 1 546 ? 15.612 0.589 -32.062 1.00 80.31 546 PHE A C 1
ATOM 4198 O O . PHE A 1 546 ? 15.606 -0.607 -31.764 1.00 80.31 546 PHE A O 1
ATOM 4205 N N . PHE A 1 547 ? 16.265 1.521 -31.379 1.00 76.12 547 PHE A N 1
ATOM 4206 C CA . PHE A 1 547 ? 17.005 1.266 -30.157 1.00 76.12 547 PHE A CA 1
ATOM 4207 C C . PHE A 1 547 ? 16.246 1.899 -28.997 1.00 76.12 547 PHE A C 1
ATOM 4209 O O . PHE A 1 547 ? 15.994 3.102 -29.001 1.00 76.12 547 PHE A O 1
ATOM 4216 N N . VAL A 1 548 ? 15.842 1.081 -28.029 1.00 77.25 548 VAL A N 1
ATOM 4217 C CA . VAL A 1 548 ? 15.133 1.534 -26.826 1.00 77.25 548 VAL A CA 1
ATOM 4218 C C . VAL A 1 548 ? 16.044 1.274 -25.633 1.00 77.25 548 VAL A C 1
ATOM 4220 O O . VAL A 1 548 ? 16.482 0.134 -25.489 1.00 77.25 548 VAL A O 1
ATOM 4223 N N . PRO A 1 549 ? 16.346 2.266 -24.777 1.00 76.88 549 PRO A N 1
ATOM 4224 C CA . PRO A 1 549 ? 17.162 2.037 -23.588 1.00 76.88 549 PRO A CA 1
ATOM 4225 C C . PRO A 1 549 ? 16.625 0.856 -22.769 1.00 76.88 549 PRO A C 1
ATOM 4227 O O . PRO A 1 549 ? 15.441 0.810 -22.438 1.00 76.88 549 PRO A O 1
ATOM 4230 N N . ALA A 1 550 ? 17.487 -0.111 -22.458 1.00 80.12 550 ALA A N 1
ATOM 4231 C CA . ALA A 1 550 ? 17.137 -1.308 -21.694 1.00 80.12 550 ALA A CA 1
ATOM 4232 C C . ALA A 1 550 ? 17.331 -1.071 -20.189 1.00 80.12 550 ALA A C 1
ATOM 4234 O O . ALA A 1 550 ? 17.941 -1.873 -19.489 1.00 80.12 550 ALA A O 1
ATOM 4235 N N . ILE A 1 551 ? 16.830 0.067 -19.709 1.00 74.50 551 ILE A N 1
ATOM 4236 C CA . ILE A 1 551 ? 16.872 0.474 -18.305 1.00 74.50 551 ILE A CA 1
ATOM 4237 C C . ILE A 1 551 ? 15.466 0.859 -17.854 1.00 74.50 551 ILE A C 1
ATOM 4239 O O . ILE A 1 551 ? 14.706 1.477 -18.605 1.00 74.50 551 ILE A O 1
ATOM 4243 N N . ARG A 1 552 ? 15.116 0.505 -16.617 1.00 67.00 552 ARG A N 1
ATOM 4244 C CA . ARG A 1 552 ? 13.886 0.974 -15.981 1.00 67.00 552 ARG A CA 1
ATOM 4245 C C . ARG A 1 552 ? 14.160 2.333 -15.343 1.00 67.00 552 ARG A C 1
ATOM 4247 O O . ARG A 1 552 ? 15.090 2.478 -14.557 1.00 67.00 552 ARG A O 1
ATOM 4254 N N . CYS A 1 553 ? 13.347 3.338 -15.651 1.00 62.47 553 CYS A N 1
ATOM 4255 C CA . CYS A 1 553 ? 13.358 4.588 -14.898 1.00 62.47 553 CYS A CA 1
ATOM 4256 C C . CYS A 1 553 ? 12.269 4.525 -13.828 1.00 62.47 553 CYS A C 1
ATOM 4258 O O . CYS A 1 553 ? 11.087 4.622 -14.144 1.00 62.47 553 CYS A O 1
ATOM 4260 N N . ILE A 1 554 ? 12.685 4.385 -12.568 1.00 58.53 554 ILE A N 1
ATOM 4261 C CA . ILE A 1 554 ? 11.791 4.261 -11.404 1.00 58.53 554 ILE A CA 1
ATOM 4262 C C . ILE A 1 554 ? 10.900 5.500 -11.256 1.00 58.53 554 ILE A C 1
ATOM 4264 O O . ILE A 1 554 ? 9.752 5.395 -10.852 1.00 58.53 554 ILE A O 1
ATOM 4268 N N . ASN A 1 555 ? 11.403 6.677 -11.645 1.00 64.56 555 ASN A N 1
ATOM 4269 C CA . ASN A 1 555 ? 10.638 7.917 -11.632 1.00 64.56 555 ASN A CA 1
ATOM 4270 C C . ASN A 1 555 ? 10.085 8.228 -13.040 1.00 64.56 555 ASN A C 1
ATOM 4272 O O . ASN A 1 555 ? 10.849 8.666 -13.913 1.00 64.56 555 ASN A O 1
ATOM 4276 N N . PRO A 1 556 ? 8.763 8.093 -13.263 1.00 63.34 556 PRO A N 1
ATOM 4277 C CA . PRO A 1 556 ? 8.146 8.329 -14.566 1.00 63.34 556 PRO A CA 1
ATOM 4278 C C . PRO A 1 556 ? 8.328 9.769 -15.062 1.00 63.34 556 PRO A C 1
ATOM 4280 O O . PRO A 1 556 ? 8.403 10.003 -16.267 1.00 63.34 556 PRO A O 1
ATOM 4283 N N . ARG A 1 557 ? 8.454 10.748 -14.150 1.00 64.88 557 ARG A N 1
ATOM 4284 C CA . ARG A 1 557 ? 8.712 12.154 -14.504 1.00 64.88 557 ARG A CA 1
ATOM 4285 C C . ARG A 1 557 ? 10.145 12.359 -14.984 1.00 64.88 557 ARG A C 1
ATOM 4287 O O . ARG A 1 557 ? 10.360 13.080 -15.955 1.00 64.88 557 ARG A O 1
ATOM 4294 N N . LEU A 1 558 ? 11.125 11.726 -14.332 1.00 66.44 558 LEU A N 1
ATOM 4295 C CA . LEU A 1 558 ? 12.514 11.754 -14.805 1.00 66.44 558 LEU A CA 1
ATOM 4296 C C . LEU A 1 558 ? 12.640 11.050 -16.155 1.00 66.44 558 LEU A C 1
ATOM 4298 O O . LEU A 1 558 ? 13.340 11.561 -17.023 1.00 66.44 558 LEU A O 1
ATOM 4302 N N . MET A 1 559 ? 11.912 9.948 -16.356 1.00 68.06 559 MET A N 1
ATOM 4303 C CA . MET A 1 559 ? 11.834 9.266 -17.647 1.00 68.06 559 MET A CA 1
ATOM 4304 C C . MET A 1 559 ? 11.257 10.186 -18.718 1.00 68.06 559 MET A C 1
ATOM 4306 O O . MET A 1 559 ? 11.900 10.389 -19.739 1.00 68.06 559 MET A O 1
ATOM 4310 N N . ALA A 1 560 ? 10.101 10.807 -18.470 1.00 65.38 560 ALA A N 1
ATOM 4311 C CA . ALA A 1 560 ? 9.501 11.755 -19.404 1.00 65.38 560 ALA A CA 1
ATOM 4312 C C . ALA A 1 560 ? 10.474 12.894 -19.751 1.00 65.38 560 ALA A C 1
ATOM 4314 O O . ALA A 1 560 ? 10.654 13.216 -20.920 1.00 65.38 560 ALA A O 1
ATOM 4315 N N . ASN A 1 561 ? 11.182 13.448 -18.762 1.00 66.81 561 ASN A N 1
ATOM 4316 C CA . ASN A 1 561 ? 12.199 14.475 -18.994 1.00 66.81 561 ASN A CA 1
ATOM 4317 C C . ASN A 1 561 ? 13.401 13.960 -19.802 1.00 66.81 561 ASN A C 1
ATOM 4319 O O . ASN A 1 561 ? 13.870 14.664 -20.694 1.00 66.81 561 ASN A O 1
ATOM 4323 N N . ALA A 1 562 ? 13.905 12.761 -19.506 1.00 66.00 562 ALA A N 1
ATOM 4324 C CA . ALA A 1 562 ? 15.017 12.148 -20.227 1.00 66.00 562 ALA A CA 1
ATOM 4325 C C . ALA A 1 562 ? 14.633 11.827 -21.677 1.00 66.00 562 ALA A C 1
ATOM 4327 O O . ALA A 1 562 ? 15.369 12.189 -22.588 1.00 66.00 562 ALA A O 1
ATOM 4328 N N . PHE A 1 563 ? 13.455 11.240 -21.900 1.00 65.38 563 PHE A N 1
ATOM 4329 C CA . PHE A 1 563 ? 12.897 11.005 -23.231 1.00 65.38 563 PHE A CA 1
ATOM 4330 C C . PHE A 1 563 ? 12.713 12.320 -23.986 1.00 65.38 563 PHE A C 1
ATOM 4332 O O . PHE A 1 563 ? 13.230 12.460 -25.088 1.00 65.38 563 PHE A O 1
ATOM 4339 N N . ASN A 1 564 ? 12.064 13.319 -23.384 1.00 64.88 564 ASN A N 1
ATOM 4340 C CA . ASN A 1 564 ? 11.902 14.623 -24.023 1.00 64.88 564 ASN A CA 1
ATOM 4341 C C . ASN A 1 564 ? 13.266 15.225 -24.396 1.00 64.88 564 ASN A C 1
ATOM 4343 O O . ASN A 1 564 ? 13.412 15.734 -25.494 1.00 64.88 564 ASN A O 1
ATOM 4347 N N . ARG A 1 565 ? 14.301 15.105 -23.554 1.00 65.88 565 ARG A N 1
ATOM 4348 C CA . ARG A 1 565 ? 15.656 15.567 -23.904 1.00 65.88 565 ARG A CA 1
ATOM 4349 C C . ARG A 1 565 ? 16.316 14.748 -25.012 1.00 65.88 565 ARG A C 1
ATOM 4351 O O . ARG A 1 565 ? 16.972 15.342 -25.849 1.00 65.88 565 ARG A O 1
ATOM 4358 N N . LEU A 1 566 ? 16.161 13.425 -25.027 1.00 58.41 566 LEU A N 1
ATOM 4359 C CA . LEU A 1 566 ? 16.755 12.551 -26.048 1.00 58.41 566 LEU A CA 1
ATOM 4360 C C . LEU A 1 566 ? 16.120 12.735 -27.434 1.00 58.41 566 LEU A C 1
ATOM 4362 O O . LEU A 1 566 ? 16.801 12.531 -28.431 1.00 58.41 566 LEU A O 1
ATOM 4366 N N . PHE A 1 567 ? 14.837 13.102 -27.494 1.00 50.56 567 PHE A N 1
ATOM 4367 C CA . PHE A 1 567 ? 14.075 13.220 -28.743 1.00 50.56 567 PHE A CA 1
ATOM 4368 C C . PHE A 1 567 ? 13.818 14.668 -29.203 1.00 50.56 567 PHE A C 1
ATOM 4370 O O . PHE A 1 567 ? 13.289 14.855 -30.296 1.00 50.56 567 PHE A O 1
ATOM 4377 N N . LEU A 1 568 ? 14.156 15.688 -28.400 1.00 43.09 568 LEU A N 1
ATOM 4378 C CA . LEU A 1 568 ? 14.070 17.111 -28.784 1.00 43.09 568 LEU A CA 1
ATOM 4379 C C . LEU A 1 568 ? 15.374 17.669 -29.388 1.00 43.09 568 LEU A C 1
ATOM 4381 O O . LEU A 1 568 ? 15.447 18.878 -29.617 1.00 43.09 568 LEU A O 1
ATOM 4385 N N . PHE A 1 569 ? 16.377 16.823 -29.647 1.00 35.34 569 PHE A N 1
ATOM 4386 C CA . PHE A 1 569 ? 17.574 17.182 -30.418 1.00 35.34 569 PHE A CA 1
ATOM 4387 C C . PHE A 1 569 ? 17.539 16.591 -31.823 1.00 35.34 569 PHE A C 1
ATOM 4389 O O . PHE A 1 569 ? 17.188 15.394 -31.952 1.00 35.34 569 PHE A O 1
#

pLDDT: mean 84.69, std 16.47, range [25.5, 98.5]

Radius of gyration: 32.16 Å; Cα contacts (8 Å, |Δi|>4): 924; chains: 1; bounding box: 75×69×89 Å

Sequence (569 aa):
MTPGWVIVSFLLPPLAAVLAASLLRPKNPRPEILIALNAILPGAGLAAAGRPTIEIVMGVVFAQVSLILVGGIQNIWMYAPSMVVGGCWALFHTSLSPLARSARKIEELRRRIPESDSSASRKPSPSTASLTATEDNDETVVETNYCVEVKCSECGAAVPVPVLHHMAHCSFCGSDHLVVGHEETLFVTLPERVYDANVLRESLLDHYRYRYYLNLYRRAVAPLAGRATEATPSGALVNRPELDAAIGAAEAMVSRKADDYRSKLAQNLHVGTTLHFLTPYRHGMGTLYQAAFGRSQRDQEKLLRFDIGTIEAAVSAVASVDFPPMGKLSYLRALQPAANLSTEMLSMPLEGDDGDLALAFGDLDRKRLARDIQAIKLGSRFTREVTAVVWRPWWIAEVRGPDIDETVLLDSAAGSVVGPAPAVNPTLLVELPQAARESGAGLRFVPMECPTCGHEFPFDPDAVLHFCHNCHRVCGVTEGRKADVEYGHIPWPEEPGWDLVPFWRFPLRLRTGDGELLTDLVRLKDGIDGTFDQIGDDVPVRQHLFFVPAIRCINPRLMANAFNRLFLF

Solvent-accessible surface area (backbone atoms only — not comparable to full-atom values): 32560 Å² total; per-residue (Å²): 109,54,75,67,49,54,52,48,25,66,50,48,31,56,52,44,19,53,50,23,37,68,68,35,31,84,64,68,64,55,59,68,56,32,20,52,39,4,20,77,34,20,15,17,13,38,25,26,69,67,53,59,69,67,61,24,48,52,23,20,52,51,39,24,54,45,45,53,73,36,41,38,80,94,36,48,76,71,38,50,65,57,22,52,52,20,20,53,57,33,31,67,79,30,83,78,12,71,65,51,46,49,53,49,49,52,53,49,55,64,67,67,59,78,87,70,96,66,98,70,93,79,84,87,86,84,81,91,75,87,82,79,90,72,96,70,93,70,88,71,75,74,71,56,56,41,19,39,48,32,61,38,89,87,81,58,48,80,28,77,35,42,72,82,39,31,36,44,70,32,88,84,83,69,49,66,30,31,45,34,37,58,90,38,64,30,38,27,22,55,58,64,64,38,84,47,73,67,49,44,52,51,35,48,44,52,46,54,23,48,56,50,29,52,55,46,35,61,73,62,24,47,67,48,58,69,61,24,59,44,69,44,100,85,68,47,74,45,75,41,69,72,44,53,55,49,33,53,52,40,47,54,54,35,50,51,55,20,54,54,48,31,60,58,41,68,78,55,56,42,76,60,65,70,47,74,38,28,41,41,25,42,35,40,33,27,44,37,40,34,42,35,34,26,25,34,71,88,80,60,49,80,47,79,44,60,39,55,45,81,47,75,36,60,43,75,18,45,86,93,51,91,68,83,79,85,63,70,58,61,76,45,78,51,30,36,48,36,45,74,53,64,87,86,51,32,19,47,57,80,43,88,59,75,65,58,54,55,59,62,61,46,69,58,80,72,60,69,78,65,79,64,42,54,61,77,46,75,51,65,50,75,47,79,60,42,42,32,42,39,34,43,45,36,35,39,38,33,36,38,36,91,99,38,80,50,48,33,25,28,35,15,48,81,45,41,70,79,45,72,45,72,91,75,65,75,88,64,47,33,72,71,56,66,76,38,52,46,88,76,61,16,71,42,71,43,80,46,48,37,93,87,78,62,52,69,51,76,94,48,39,75,46,74,58,45,64,32,88,84,82,73,46,38,32,33,68,56,97,76,38,81,42,82,46,93,80,86,83,79,80,82,71,90,64,87,92,75,84,91,76,65,60,44,80,41,79,45,78,43,71,48,98,88,62,53,76,46,32,39,67,74,71,61,59,47,41,79,86,74,53,74,62,78,73,57,91,86,60,80,87,49,81,37,72,43,77,44,73,65,67,85,60,90,48,45,66,60,40,32,52,50,49,51,60,68,69,73,108

Nearest PDB structures (foldseek):
  6e4q-assembly1_A  TM=3.465E-01  e=8.102E+00  Drosophila melanogaster
  6e4r-assembly1_A  TM=2.369E-01  e=5.257E+00  Drosophila melanogaster
  6e4r-assembly2_B  TM=2.181E-01  e=5.549E+00  Drosophila melanogaster

Secondary structure (DSSP, 8-state):
--HHHHHHHHHHHHHHHHHHHHHTGGG---HHHHHHHHHHSTTHHHHHTT--HHHHHHHHHHHHHHHHHH-SGGGGGGGHHHHHHHHHHHHHTSTT-HHHHHHHHHHHHHHSS---S-----PPPPP-------------------EEEEE-TTT--EEEEETT-SEEE-TTT--EEEEE-TTSPEEEEPPPS--SHHHHHHHHHHHHHHHHHHHHHHHHTHHHHHHHEEEPTTS-EEE-HHHHHHHHHHHHHHHHHHHHHHHHHHHH-EEEEEEEEEEEEEEEEEEEEEEEEEEETTT--EEEEEEEEEEEEEEES-SSS-PPP---GGG---BEEGGGS-TT--B------HHHHHHHH--GGG--S--SEEEEEEEEEEEEEEEEEEEEEEEEEEEEETTEEEEEEEETTTTEEEEEPP---GGG-BPPPHHHHSTTSS-EEE--B-TTT-PBPP--TT-SEEE-TTT--EEEEETTEEEEE----PPPPSSTTPPP--EEEEE--EEPTT--EE--GGGG-TTSSS------TTSPPP--EEEEE----SSHHHHHHHHHHHH--

Foldseek 3Di:
DDPVLLCCLQPVQVVLLVCLLPPQLVVVDALVCLLQSQLVQFLNSCSNLVHDPVNSVVSSVLSSVLSVVLVDPVSCVSCNVVSVVRSLVSCCVHCNNPVVVVVVVVVVVVVPPDDDDDPDDDDDDDDDDDDDDDDDDDPPPPQLAQWEFAQDPPPRDTFTHRLLFQKGADPPPRDIFGKDQLVFAAQWEFDFPADDPVLLLVLVLVQVLVVQLVVQCVVFQVVLVVVQWDQDPVRDTDGDVVSVVSNVVSSVVSNVVSVVVSVVFSVFKDWDDKDKAWWKKKKWKWKKWKWFWAAFPPPRDTDIAIFMDMDIFMGGQADPWDDDTPPDSSPRNYIYQLLPDDQPHWYQDRHDDCVVVVCRSPDSQPDDPPPRGPGPDMDMDIDTRHIYIYIWMKMWIQMDGDVDGAIFIAGRNVSHTPGGDIDDDPVNIDGDDVLSNDDPNGIHTDHQADPPPGHGFDDDRNDQWTADPPPRWIWGADPNDTDTDDDDDDPDDPDPDDDDFDWDKAFDWDADPVGDTQQACVCVVQQPVHHRPDPDPPPDRDGDIDIGGPDDDPDSVVVSVVVCVVPVD